Protein AF-0000000070381221 (afdb_homodimer)

Foldseek 3Di:
DPPPPPPVQFLAEEEEEEFAQLCLVLLQVLVVVVFAAEDEAQDDPVVVLLVVLLVCVVVPDDLVRNLVVSLVVLLVSLVVNLVPLVVVVVVCVVVSSGHYYHSYDLAVVNVVVVVVALRYAYEYRAEDLVNSLVSVCVVPVVCVVRADSVNVVSNRVSNCVSSVSVVVCPQHLYYHYDYDDSVVSSVVCVVLVCARSPHSDDDLLLVVLVVQVVLQVPALQLADGKKKWKAFPVGDTQFIFIKWADPPADTVNRVRQVCSVVNDDFPPPVVRGRMDHGLNRRCVVRDLVRQLVRLIEMEMAEDDDQVSLVVCVSSNNQEYEYAYYGPDCPSVVVLVVVCVVPVPRHYHYHYDHSSSYSD/DPPPPPPVQFLAEEEEEEFAQLCLVLLQVLVVVVFAAEDEAQDDPVVVLLVVLLVCVVVPDDLVRNLVVSLVVLLVSLVVNLVPLVVVLVVCVVVSSGHYYHSYDLAVVNVVVVVVALRYAYEYRAEDLVSSLVSVCVVPVVCVVRADSVNSVSNRVSNCVSSVSVVVCVQHLYYHYDYDDSVVSSVVCVVLVCARSPHSDDDLLLVVLVVQVVLQVPAQQLADGKKKFKAFPVGDTQFIFIKWADPPFDTVNRVRQVCSVVNDDFPPPVVRGRMDHGLNRRCVVRDLVRQLVRLIEMEMAEDDDQVSLVVCVSSNNQEYEYAYYGPDCPSVVVLVVVCVVPVPRHYHYHYDHSSSYRD

Structure (mmCIF, N/CA/C/O backbone):
data_AF-0000000070381221-model_v1
#
loop_
_entity.id
_entity.type
_entity.pdbx_description
1 polymer 'dCMP deaminase'
#
loop_
_atom_site.group_PDB
_atom_site.id
_atom_site.type_symbol
_atom_site.label_atom_id
_atom_site.label_alt_id
_atom_site.label_comp_id
_atom_site.label_asym_id
_atom_site.label_entity_id
_atom_site.label_seq_id
_atom_site.pdbx_PDB_ins_code
_atom_site.Cartn_x
_atom_site.Cartn_y
_atom_site.Cartn_z
_atom_site.occupancy
_atom_site.B_iso_or_equiv
_atom_site.auth_seq_id
_atom_site.auth_comp_id
_atom_site.auth_asym_id
_atom_site.auth_atom_id
_atom_site.pdbx_PDB_model_num
ATOM 1 N N . MET A 1 1 ? 39.25 -19.578 21.078 1 23.61 1 MET A N 1
ATOM 2 C CA . MET A 1 1 ? 38.688 -19.453 19.75 1 23.61 1 MET A CA 1
ATOM 3 C C . MET A 1 1 ? 37.531 -18.438 19.75 1 23.61 1 MET A C 1
ATOM 5 O O . MET A 1 1 ? 36.562 -18.609 20.469 1 23.61 1 MET A O 1
ATOM 9 N N . ALA A 1 2 ? 37.812 -17.109 19.438 1 27.58 2 ALA A N 1
ATOM 10 C CA . ALA A 1 2 ? 36.938 -15.945 19.625 1 27.58 2 ALA A CA 1
ATOM 11 C C . ALA A 1 2 ? 35.594 -16.125 18.938 1 27.58 2 ALA A C 1
ATOM 13 O O . ALA A 1 2 ? 35.531 -16.594 17.797 1 27.58 2 ALA A O 1
ATOM 14 N N . GLU A 1 3 ? 34.469 -16.391 19.578 1 26.5 3 GLU A N 1
ATOM 15 C CA . GLU A 1 3 ? 33.062 -16.344 19.219 1 26.5 3 GLU A CA 1
ATOM 16 C C . GLU A 1 3 ? 32.781 -15.164 18.312 1 26.5 3 GLU A C 1
ATOM 18 O O . GLU A 1 3 ? 32.844 -14.008 18.734 1 26.5 3 GLU A O 1
ATOM 23 N N . LYS A 1 4 ? 33.312 -15.156 17.094 1 33.81 4 LYS A N 1
ATOM 24 C CA . LYS A 1 4 ? 33.062 -14.148 16.062 1 33.81 4 LYS A CA 1
ATOM 25 C C . LYS A 1 4 ? 31.594 -13.742 16.031 1 33.81 4 LYS A C 1
ATOM 27 O O . LYS A 1 4 ? 30.719 -14.594 15.977 1 33.81 4 LYS A O 1
ATOM 32 N N . ASN A 1 5 ? 31.188 -12.617 16.688 1 36.59 5 ASN A N 1
ATOM 33 C CA . ASN A 1 5 ? 29.922 -11.898 16.797 1 36.59 5 ASN A CA 1
ATOM 34 C C . ASN A 1 5 ? 29.141 -11.945 15.484 1 36.59 5 ASN A C 1
ATOM 36 O O . ASN A 1 5 ? 29.578 -11.406 14.469 1 36.59 5 ASN A O 1
ATOM 40 N N . ASN A 1 6 ? 28.547 -13 15.047 1 37.25 6 ASN A N 1
ATOM 41 C CA . ASN A 1 6 ? 27.656 -13.234 13.922 1 37.25 6 ASN A CA 1
ATOM 42 C C . ASN A 1 6 ? 26.703 -12.055 13.711 1 37.25 6 ASN A C 1
ATOM 44 O O . ASN A 1 6 ? 25.594 -12.055 14.242 1 37.25 6 ASN A O 1
ATOM 48 N N . LYS A 1 7 ? 27.141 -10.859 13.734 1 43.03 7 LYS A N 1
ATOM 49 C CA . LYS A 1 7 ? 26.297 -9.719 13.398 1 43.03 7 LYS A CA 1
ATOM 50 C C . LYS A 1 7 ? 25.5 -9.984 12.117 1 43.03 7 LYS A C 1
ATOM 52 O O . LYS A 1 7 ? 26.078 -10.297 11.078 1 43.03 7 LYS A O 1
ATOM 57 N N . LYS A 1 8 ? 24.281 -10.422 12.188 1 49.06 8 LYS A N 1
ATOM 58 C CA . LYS A 1 8 ? 23.297 -10.547 11.125 1 49.06 8 LYS A CA 1
ATOM 59 C C . LYS A 1 8 ? 23.531 -9.5 10.039 1 49.06 8 LYS A C 1
ATOM 61 O O . LYS A 1 8 ? 23.516 -8.297 10.312 1 49.06 8 LYS A O 1
ATOM 66 N N . GLN A 1 9 ? 24.406 -9.656 9.039 1 55.53 9 GLN A N 1
ATOM 67 C CA . GLN A 1 9 ? 24.734 -8.75 7.945 1 55.53 9 GLN A CA 1
ATOM 68 C C . GLN A 1 9 ? 23.5 -8.422 7.113 1 55.53 9 GLN A C 1
ATOM 70 O O . GLN A 1 9 ? 22.891 -9.312 6.516 1 55.53 9 GLN A O 1
ATOM 75 N N . PHE A 1 10 ? 22.672 -7.395 7.535 1 63.44 10 PHE A N 1
ATOM 76 C CA . PHE A 1 10 ? 21.562 -6.891 6.742 1 63.44 10 PHE A CA 1
ATOM 77 C C . PHE A 1 10 ? 22.062 -6.156 5.508 1 63.44 10 PHE A C 1
ATOM 79 O O . PHE A 1 10 ? 23.062 -5.445 5.566 1 63.44 10 PHE A O 1
ATOM 86 N N . GLN A 1 11 ? 21.797 -6.645 4.348 1 80 11 GLN A N 1
ATOM 87 C CA . GLN A 1 11 ? 22.016 -5.836 3.154 1 80 11 GLN A CA 1
ATOM 88 C C . GLN A 1 11 ? 20.734 -5.133 2.715 1 80 11 GLN A C 1
ATOM 90 O O . GLN A 1 11 ? 19.969 -5.676 1.932 1 80 11 GLN A O 1
ATOM 95 N N . ILE A 1 12 ? 20.484 -3.934 3.43 1 88.06 12 ILE A N 1
ATOM 96 C CA . ILE A 1 12 ? 19.234 -3.24 3.139 1 88.06 12 ILE A CA 1
ATOM 97 C C . ILE A 1 12 ? 19.5 -1.756 2.906 1 88.06 12 ILE A C 1
ATOM 99 O O . ILE A 1 12 ? 20.469 -1.207 3.439 1 88.06 12 ILE A O 1
ATOM 103 N N . ILE A 1 13 ? 18.75 -1.196 2.059 1 91.12 13 ILE A N 1
ATOM 104 C CA . ILE A 1 13 ? 18.688 0.249 1.865 1 91.12 13 ILE A CA 1
ATOM 105 C C . ILE A 1 13 ? 17.312 0.771 2.277 1 91.12 13 ILE A C 1
ATOM 107 O O . ILE A 1 13 ? 16.281 0.28 1.801 1 91.12 13 ILE A O 1
ATOM 111 N N . ILE A 1 14 ? 17.297 1.73 3.227 1 92.19 14 ILE A N 1
ATOM 112 C CA . ILE A 1 14 ? 16.047 2.316 3.707 1 92.19 14 ILE A CA 1
ATOM 113 C C . ILE A 1 14 ? 15.953 3.771 3.25 1 92.19 14 ILE A C 1
ATOM 115 O O . ILE A 1 14 ? 16.922 4.535 3.385 1 92.19 14 ILE A O 1
ATOM 119 N N . GLY A 1 15 ? 14.867 4.066 2.611 1 93 15 GLY A N 1
ATOM 120 C CA . GLY A 1 15 ? 14.586 5.461 2.307 1 93 15 GLY A CA 1
ATOM 121 C C . GLY A 1 15 ? 13.609 6.098 3.283 1 93 15 GLY A C 1
ATOM 122 O O . GLY A 1 15 ? 12.484 5.617 3.447 1 93 15 GLY A O 1
ATOM 123 N N . LEU A 1 16 ? 14.055 7.199 3.896 1 94.44 16 LEU A N 1
ATOM 124 C CA . LEU A 1 16 ? 13.219 7.887 4.875 1 94.44 16 LEU A CA 1
ATOM 125 C C . LEU A 1 16 ? 12.469 9.047 4.227 1 94.44 16 LEU A C 1
ATOM 127 O O . LEU A 1 16 ? 13.055 9.844 3.5 1 94.44 16 LEU A O 1
ATOM 131 N N . VAL A 1 17 ? 11.18 9.023 4.414 1 93.19 17 VAL A N 1
ATOM 132 C CA . VAL A 1 17 ? 10.32 10.094 3.922 1 93.19 17 VAL A CA 1
ATOM 133 C C . VAL A 1 17 ? 9.57 10.742 5.09 1 93.19 17 VAL A C 1
ATOM 135 O O . VAL A 1 17 ? 9.117 10.047 6 1 93.19 17 VAL A O 1
ATOM 138 N N . GLY A 1 18 ? 9.492 12.008 5.086 1 92.81 18 GLY A N 1
ATOM 139 C CA . GLY A 1 18 ? 8.773 12.75 6.105 1 92.81 18 GLY A CA 1
ATOM 140 C C . GLY A 1 18 ? 8.594 14.219 5.766 1 92.81 18 GLY A C 1
ATOM 141 O O . GLY A 1 18 ? 9.336 14.766 4.945 1 92.81 18 GLY A O 1
ATOM 142 N N . LYS A 1 19 ? 7.637 14.82 6.367 1 93.81 19 LYS A N 1
ATOM 143 C CA . LYS A 1 19 ? 7.41 16.25 6.172 1 93.81 19 LYS A CA 1
ATOM 144 C C . LYS A 1 19 ? 8.492 17.078 6.852 1 93.81 19 LYS A C 1
ATOM 146 O O . LYS A 1 19 ? 9.398 16.531 7.484 1 93.81 19 LYS A O 1
ATOM 151 N N . ILE A 1 20 ? 8.43 18.375 6.621 1 94.69 20 ILE A N 1
ATOM 152 C CA . ILE A 1 20 ? 9.453 19.234 7.191 1 94.69 20 ILE A CA 1
ATOM 153 C C . ILE A 1 20 ? 9.398 19.172 8.719 1 94.69 20 ILE A C 1
ATOM 155 O O . ILE A 1 20 ? 8.312 19.203 9.305 1 94.69 20 ILE A O 1
ATOM 159 N N . CYS A 1 21 ? 10.57 18.984 9.344 1 95.56 21 CYS A N 1
ATOM 160 C CA . CYS A 1 21 ? 10.766 19 10.789 1 95.56 21 CYS A CA 1
ATOM 161 C C . CYS A 1 21 ? 10 17.859 11.461 1 95.56 21 CYS A C 1
ATOM 163 O O . CYS A 1 21 ? 9.445 18.047 12.547 1 95.56 21 CYS A O 1
ATOM 165 N N . SER A 1 22 ? 9.977 16.719 10.773 1 95.56 22 SER A N 1
ATOM 166 C CA . SER A 1 22 ? 9.266 15.562 11.32 1 95.56 22 SER A CA 1
ATOM 167 C C . SER A 1 22 ? 10.172 14.727 12.219 1 95.56 22 SER A C 1
ATOM 169 O O . SER A 1 22 ? 9.727 13.75 12.82 1 95.56 22 SER A O 1
ATOM 171 N N . GLY A 1 23 ? 11.422 15.102 12.344 1 95.31 23 GLY A N 1
ATOM 172 C CA . GLY A 1 23 ? 12.336 14.375 13.203 1 95.31 23 GLY A CA 1
ATOM 173 C C . GLY A 1 23 ? 13.172 13.352 12.453 1 95.31 23 GLY A C 1
ATOM 174 O O . GLY A 1 23 ? 13.602 12.352 13.031 1 95.31 23 GLY A O 1
ATOM 175 N N . LYS A 1 24 ? 13.406 13.547 11.156 1 95.25 24 LYS A N 1
ATOM 176 C CA . LYS A 1 24 ? 14.133 12.617 10.297 1 95.25 24 LYS A CA 1
ATOM 177 C C . LYS A 1 24 ? 15.57 12.453 10.758 1 95.25 24 LYS A C 1
ATOM 179 O O . LYS A 1 24 ? 16.094 11.336 10.781 1 95.25 24 LYS A O 1
ATOM 184 N N . THR A 1 25 ? 16.203 13.547 11.203 1 94.38 25 THR A N 1
ATOM 185 C CA . THR A 1 25 ? 17.578 13.484 11.688 1 94.38 25 THR A CA 1
ATOM 186 C C . THR A 1 25 ? 17.672 12.594 12.914 1 94.38 25 THR A C 1
ATOM 188 O O . THR A 1 25 ? 18.547 11.727 12.992 1 94.38 25 THR A O 1
ATOM 191 N N . THR A 1 26 ? 16.781 12.867 13.836 1 95.88 26 THR A N 1
ATOM 192 C CA . THR A 1 26 ? 16.75 12.062 15.055 1 95.88 26 THR A CA 1
ATOM 193 C C . THR A 1 26 ? 16.531 10.594 14.727 1 95.88 26 THR A C 1
ATOM 195 O O . THR A 1 26 ? 17.188 9.719 15.289 1 95.88 26 THR A O 1
ATOM 198 N N . PHE A 1 27 ? 15.602 10.32 13.836 1 96.81 27 PHE A N 1
ATOM 199 C CA . PHE A 1 27 ? 15.305 8.945 13.438 1 96.81 27 PHE A CA 1
ATOM 200 C C . PHE A 1 27 ? 16.547 8.281 12.844 1 96.81 27 PHE A C 1
ATOM 202 O O . PHE A 1 27 ? 16.859 7.145 13.195 1 96.81 27 PHE A O 1
ATOM 209 N N . CYS A 1 28 ? 17.25 8.953 11.992 1 96.69 28 CYS A N 1
ATOM 210 C CA . CYS A 1 28 ? 18.453 8.414 11.367 1 96.69 28 CYS A CA 1
ATOM 211 C C . CYS A 1 28 ? 19.516 8.109 12.414 1 96.69 28 CYS A C 1
ATOM 213 O O . CYS A 1 28 ? 20.219 7.098 12.32 1 96.69 28 CYS A O 1
ATOM 215 N N . GLU A 1 29 ? 19.672 8.969 13.383 1 96.56 29 GLU A N 1
ATOM 216 C CA . GLU A 1 29 ? 20.625 8.734 14.453 1 96.56 29 GLU A CA 1
ATOM 217 C C . GLU A 1 29 ? 20.312 7.445 15.211 1 96.56 29 GLU A C 1
ATOM 219 O O . GLU A 1 29 ? 21.219 6.668 15.516 1 96.56 29 GLU A O 1
ATOM 224 N N . LEU A 1 30 ? 19.094 7.266 15.477 1 96.56 30 LEU A N 1
ATOM 225 C CA . LEU A 1 30 ? 18.672 6.07 16.203 1 96.56 30 LEU A CA 1
ATOM 226 C C . LEU A 1 30 ? 18.922 4.816 15.367 1 96.56 30 LEU A C 1
ATOM 228 O O . LEU A 1 30 ? 19.281 3.771 15.906 1 96.56 30 LEU A O 1
ATOM 232 N N . ILE A 1 31 ? 18.719 4.902 14.062 1 95.5 31 ILE A N 1
ATOM 233 C CA . ILE A 1 31 ? 18.906 3.773 13.156 1 95.5 31 ILE A CA 1
ATOM 234 C C . ILE A 1 31 ? 20.391 3.484 12.992 1 95.5 31 ILE A C 1
ATOM 236 O O . ILE A 1 31 ? 20.797 2.324 12.906 1 95.5 31 ILE A O 1
ATOM 240 N N . THR A 1 32 ? 21.203 4.523 13.016 1 95.56 32 THR A N 1
ATOM 241 C CA . THR A 1 32 ? 22.656 4.359 12.898 1 95.56 32 THR A CA 1
ATOM 242 C C . THR A 1 32 ? 23.203 3.617 14.109 1 95.56 32 THR A C 1
ATOM 244 O O . THR A 1 32 ? 24.141 2.818 13.984 1 95.56 32 THR A O 1
ATOM 247 N N . LYS A 1 33 ? 22.656 3.824 15.219 1 94.75 33 LYS A N 1
ATOM 248 C CA . LYS A 1 33 ? 23.047 3.115 16.438 1 94.75 33 LYS A CA 1
ATOM 249 C C . LYS A 1 33 ? 22.766 1.619 16.312 1 94.75 33 LYS A C 1
ATOM 251 O O . LYS A 1 33 ? 23.328 0.815 17.062 1 94.75 33 LYS A O 1
ATOM 256 N N . ARG A 1 34 ? 21.984 1.307 15.383 1 93.19 34 ARG A N 1
ATOM 257 C CA . ARG A 1 34 ? 21.594 -0.086 15.211 1 93.19 34 ARG A CA 1
ATOM 258 C C . ARG A 1 34 ? 22.328 -0.717 14.031 1 93.19 34 ARG A C 1
ATOM 260 O O . ARG A 1 34 ? 21.906 -1.77 13.531 1 93.19 34 ARG A O 1
ATOM 267 N N . GLY A 1 35 ? 23.328 -0.016 13.461 1 90.75 35 GLY A N 1
ATOM 268 C CA . GLY A 1 35 ? 24.25 -0.671 12.555 1 90.75 35 GLY A CA 1
ATOM 269 C C . GLY A 1 35 ? 24.125 -0.2 11.117 1 90.75 35 GLY A C 1
ATOM 270 O O . GLY A 1 35 ? 24.797 -0.711 10.219 1 90.75 35 GLY A O 1
ATOM 271 N N . LEU A 1 36 ? 23.266 0.771 10.828 1 93.94 36 LEU A N 1
ATOM 272 C CA . LEU A 1 36 ? 23.141 1.269 9.461 1 93.94 36 LEU A CA 1
ATOM 273 C C . LEU A 1 36 ? 23.953 2.547 9.273 1 93.94 36 LEU A C 1
ATOM 275 O O . LEU A 1 36 ? 24.047 3.369 10.188 1 93.94 36 LEU A O 1
ATOM 279 N N . ARG A 1 37 ? 24.484 2.654 8.102 1 94.06 37 ARG A N 1
ATOM 280 C CA . ARG A 1 37 ? 25.094 3.924 7.723 1 94.06 37 ARG A CA 1
ATOM 281 C C . ARG A 1 37 ? 24.047 4.918 7.246 1 94.06 37 ARG A C 1
ATOM 283 O O . ARG A 1 37 ? 23.047 4.527 6.633 1 94.06 37 ARG A O 1
ATOM 290 N N . CYS A 1 38 ? 24.25 6.145 7.59 1 95.19 38 CYS A N 1
ATOM 291 C CA . CYS A 1 38 ? 23.328 7.188 7.164 1 95.19 38 CYS A CA 1
ATOM 292 C C . CYS A 1 38 ? 23.953 8.062 6.082 1 95.19 38 CYS A C 1
ATOM 294 O O . CYS A 1 38 ? 25.062 8.578 6.254 1 95.19 38 CYS A O 1
ATOM 296 N N . ILE A 1 39 ? 23.234 8.141 5.016 1 92.69 39 ILE A N 1
ATOM 297 C CA . ILE A 1 39 ? 23.656 9.039 3.955 1 92.69 39 ILE A CA 1
ATOM 298 C C . ILE A 1 39 ? 22.641 10.164 3.783 1 92.69 39 ILE A C 1
ATOM 300 O O . ILE A 1 39 ? 21.438 9.953 3.957 1 92.69 39 ILE A O 1
ATOM 304 N N . LYS A 1 40 ? 23.172 11.32 3.396 1 89.38 40 LYS A N 1
ATOM 305 C CA . LYS A 1 40 ? 22.297 12.461 3.164 1 89.38 40 LYS A CA 1
ATOM 306 C C . LYS A 1 40 ? 21.562 12.328 1.834 1 89.38 40 LYS A C 1
ATOM 308 O O . LYS A 1 40 ? 22.172 12.031 0.806 1 89.38 40 LYS A O 1
ATOM 313 N N . GLY A 1 41 ? 20.281 12.422 1.929 1 89 41 GLY A N 1
ATOM 314 C CA . GLY A 1 41 ? 19.484 12.336 0.721 1 89 41 GLY A CA 1
ATOM 315 C C . GLY A 1 41 ? 19.203 13.688 0.091 1 89 41 GLY A C 1
ATOM 316 O O . GLY A 1 41 ? 20.109 14.523 -0.018 1 89 41 GLY A O 1
ATOM 317 N N . ASP A 1 42 ? 18 13.828 -0.392 1 82.31 42 ASP A N 1
ATOM 318 C CA . ASP A 1 42 ? 17.562 15.055 -1.046 1 82.31 42 ASP A CA 1
ATOM 319 C C . ASP A 1 42 ? 17.547 16.219 -0.061 1 82.31 42 ASP A C 1
ATOM 321 O O . ASP A 1 42 ? 17.125 16.062 1.088 1 82.31 42 ASP A O 1
ATOM 325 N N . ASP A 1 43 ? 18.125 17.219 -0.426 1 77 43 ASP A N 1
ATOM 326 C CA . ASP A 1 43 ? 18.188 18.391 0.448 1 77 43 ASP A CA 1
ATOM 327 C C . ASP A 1 43 ? 17.281 19.516 -0.077 1 77 43 ASP A C 1
ATOM 329 O O . ASP A 1 43 ? 17.453 19.969 -1.209 1 77 43 ASP A O 1
ATOM 333 N N . ILE A 1 44 ? 16.266 19.797 0.618 1 85.19 44 ILE A N 1
ATOM 334 C CA . ILE A 1 44 ? 15.492 21 0.366 1 85.19 44 ILE A CA 1
ATOM 335 C C . ILE A 1 44 ? 16.078 22.172 1.152 1 85.19 44 ILE A C 1
ATOM 337 O O . ILE A 1 44 ? 16.25 22.078 2.373 1 85.19 44 ILE A O 1
ATOM 341 N N . PRO A 1 45 ? 16.594 23.125 0.405 1 90.25 45 PRO A N 1
ATOM 342 C CA . PRO A 1 45 ? 17.125 24.297 1.124 1 90.25 45 PRO A CA 1
ATOM 343 C C . PRO A 1 45 ? 16.047 25.062 1.879 1 90.25 45 PRO A C 1
ATOM 345 O O . PRO A 1 45 ? 15.672 26.172 1.477 1 90.25 45 PRO A O 1
ATOM 348 N N . LEU A 1 46 ? 15.68 24.547 2.947 1 91.38 46 LEU A N 1
ATOM 349 C CA . LEU A 1 46 ? 14.57 25.094 3.715 1 91.38 46 LEU A CA 1
ATOM 350 C C . LEU A 1 46 ? 14.906 26.5 4.219 1 91.38 46 LEU A C 1
ATOM 352 O O . LEU A 1 46 ? 14.039 27.375 4.242 1 91.38 46 LEU A O 1
ATOM 356 N N . GLU A 1 47 ? 16.094 26.703 4.613 1 92.56 47 GLU A N 1
ATOM 357 C CA . GLU A 1 47 ? 16.484 28 5.113 1 92.56 47 GLU A CA 1
ATOM 358 C C . GLU A 1 47 ? 16.328 29.078 4.043 1 92.56 47 GLU A C 1
ATOM 360 O O . GLU A 1 47 ? 15.914 30.203 4.34 1 92.56 47 GLU A O 1
ATOM 365 N N . ASN A 1 48 ? 16.656 28.719 2.82 1 93.44 48 ASN A N 1
ATOM 366 C CA . ASN A 1 48 ? 16.469 29.656 1.714 1 93.44 48 ASN A CA 1
ATOM 367 C C . ASN A 1 48 ? 14.992 30 1.518 1 93.44 48 ASN A C 1
ATOM 369 O O . ASN A 1 48 ? 14.656 31.156 1.235 1 93.44 48 ASN A O 1
ATOM 373 N N . LEU A 1 49 ? 14.188 29.047 1.652 1 95.06 49 LEU A N 1
ATOM 374 C CA . LEU A 1 49 ? 12.75 29.266 1.509 1 95.06 49 LEU A CA 1
ATOM 375 C C . LEU A 1 49 ? 12.219 30.141 2.631 1 95.06 49 LEU A C 1
ATOM 377 O O . LEU A 1 49 ? 11.383 31.016 2.393 1 95.06 49 LEU A O 1
ATOM 381 N N . ILE A 1 50 ? 12.766 29.906 3.801 1 95.25 50 ILE A N 1
ATOM 382 C CA . ILE A 1 50 ? 12.383 30.703 4.965 1 95.25 50 ILE A CA 1
ATOM 383 C C . ILE A 1 50 ? 12.789 32.156 4.754 1 95.25 50 ILE A C 1
ATOM 385 O O . ILE A 1 50 ? 11.984 33.062 4.965 1 95.25 50 ILE A O 1
ATOM 389 N N . GLN A 1 51 ? 13.984 32.344 4.297 1 95.38 51 GLN A N 1
ATOM 390 C CA . GLN A 1 51 ? 14.477 33.688 4.035 1 95.38 51 GLN A CA 1
ATOM 391 C C . GLN A 1 51 ? 13.633 34.375 2.975 1 95.38 51 GLN A C 1
ATOM 393 O O . GLN A 1 51 ? 13.359 35.594 3.08 1 95.38 51 GLN A O 1
ATOM 398 N N . LEU A 1 52 ? 13.273 33.625 2.041 1 95.19 52 LEU A N 1
ATOM 399 C CA . LEU A 1 52 ? 12.422 34.156 0.982 1 95.19 52 LEU A CA 1
ATOM 400 C C . LEU A 1 52 ? 11.078 34.625 1.541 1 95.19 52 LEU A C 1
ATOM 402 O O . LEU A 1 52 ? 10.586 35.688 1.184 1 95.19 52 LEU A O 1
ATOM 406 N N . ILE A 1 53 ? 10.477 33.875 2.4 1 95.31 53 ILE A N 1
ATOM 407 C CA . ILE A 1 53 ? 9.195 34.219 3.016 1 95.31 53 ILE A CA 1
ATOM 408 C C . ILE A 1 53 ? 9.336 35.5 3.824 1 95.31 53 ILE A C 1
ATOM 410 O O . ILE A 1 53 ? 8.5 36.406 3.713 1 95.31 53 ILE A O 1
ATOM 414 N N . VAL A 1 54 ? 10.422 35.562 4.582 1 94.94 54 VAL A N 1
ATOM 415 C CA . VAL A 1 54 ? 10.656 36.719 5.438 1 94.94 54 VAL A CA 1
ATOM 416 C C . VAL A 1 54 ? 10.805 37.969 4.582 1 94.94 54 VAL A C 1
ATOM 418 O O . VAL A 1 54 ? 10.188 39 4.863 1 94.94 54 VAL A O 1
ATOM 421 N N . LYS A 1 55 ? 11.57 37.875 3.529 1 95.62 55 LYS A N 1
ATOM 422 C CA . LYS A 1 55 ? 11.812 39 2.627 1 95.62 55 LYS A CA 1
ATOM 423 C C . LYS A 1 55 ? 10.508 39.469 1.978 1 95.62 55 LYS A C 1
ATOM 425 O O . LYS A 1 55 ? 10.211 40.656 1.964 1 95.62 55 LYS A O 1
ATOM 430 N N . LEU A 1 56 ? 9.727 38.594 1.493 1 95.12 56 LEU A N 1
ATOM 431 C CA . LEU A 1 56 ? 8.5 38.906 0.78 1 95.12 56 LEU A CA 1
ATOM 432 C C . LEU A 1 56 ? 7.457 39.5 1.732 1 95.12 56 LEU A C 1
ATOM 434 O O . LEU A 1 56 ? 6.695 40.375 1.357 1 95.12 56 LEU A O 1
ATOM 438 N N . ARG A 1 57 ? 7.426 38.938 2.924 1 93.5 57 ARG A N 1
ATOM 439 C CA . ARG A 1 57 ? 6.496 39.469 3.924 1 93.5 57 ARG A CA 1
ATOM 440 C C . ARG A 1 57 ? 6.828 40.906 4.277 1 93.5 57 ARG A C 1
ATOM 442 O O . ARG A 1 57 ? 5.926 41.75 4.449 1 93.5 57 ARG A O 1
ATOM 449 N N . LYS A 1 58 ? 8.086 41.219 4.387 1 93.69 58 LYS A N 1
ATOM 450 C CA . LYS A 1 58 ? 8.523 42.562 4.672 1 93.69 58 LYS A CA 1
ATOM 451 C C . LYS A 1 58 ? 8.148 43.531 3.535 1 93.69 58 LYS A C 1
ATOM 453 O O . LYS A 1 58 ? 7.902 44.719 3.764 1 93.69 58 LYS A O 1
ATOM 458 N N . GLN A 1 59 ? 8.047 43 2.408 1 95.31 59 GLN A N 1
ATOM 459 C CA . GLN A 1 59 ? 7.691 43.781 1.232 1 95.31 59 GLN A CA 1
ATOM 460 C C . GLN A 1 59 ? 6.176 43.906 1.088 1 95.31 59 GLN A C 1
ATOM 462 O O . GLN A 1 59 ? 5.684 44.531 0.145 1 95.31 59 GLN A O 1
ATOM 467 N N . GLY A 1 60 ? 5.414 43.188 1.887 1 92.75 60 GLY A N 1
ATOM 468 C CA . GLY A 1 60 ? 3.965 43.312 1.917 1 92.75 60 GLY A CA 1
ATOM 469 C C . GLY A 1 60 ? 3.252 42.312 1.034 1 92.75 60 GLY A C 1
ATOM 470 O O . GLY A 1 60 ? 2.107 42.531 0.634 1 92.75 60 GLY A O 1
ATOM 471 N N . ALA A 1 61 ? 3.859 41.25 0.758 1 94.25 61 ALA A N 1
ATOM 472 C CA . ALA A 1 61 ? 3.248 40.219 -0.1 1 94.25 61 ALA A CA 1
ATOM 473 C C . ALA A 1 61 ? 2.064 39.562 0.597 1 94.25 61 ALA A C 1
ATOM 475 O O . ALA A 1 61 ? 2.117 39.281 1.798 1 94.25 61 ALA A O 1
ATOM 476 N N . THR A 1 62 ? 1.013 39.375 -0.186 1 94.19 62 THR A N 1
ATOM 477 C CA . THR A 1 62 ? -0.138 38.625 0.325 1 94.19 62 THR A CA 1
ATOM 478 C C . THR A 1 62 ? 0.174 37.156 0.428 1 94.19 62 THR A C 1
ATOM 480 O O . THR A 1 62 ? 1.177 36.688 -0.115 1 94.19 62 THR A O 1
ATOM 483 N N . GLN A 1 63 ? -0.636 36.406 1.178 1 92.38 63 GLN A N 1
ATOM 484 C CA . GLN A 1 63 ? -0.458 34.969 1.328 1 92.38 63 GLN A CA 1
ATOM 485 C C . GLN A 1 63 ? -0.525 34.281 -0.023 1 92.38 63 GLN A C 1
ATOM 487 O O . GLN A 1 63 ? 0.209 33.312 -0.265 1 92.38 63 GLN A O 1
ATOM 492 N N . GLN A 1 64 ? -1.422 34.75 -0.854 1 92.56 64 GLN A N 1
ATOM 493 C CA . GLN A 1 64 ? -1.573 34.156 -2.18 1 92.56 64 GLN A CA 1
ATOM 494 C C . GLN A 1 64 ? -0.321 34.375 -3.025 1 92.56 64 GLN A C 1
ATOM 496 O O . GLN A 1 64 ? 0.11 33.469 -3.746 1 92.56 64 GLN A O 1
ATOM 501 N N . GLU A 1 65 ? 0.197 35.562 -2.924 1 95.12 65 GLU A N 1
ATOM 502 C CA . GLU A 1 65 ? 1.434 35.844 -3.639 1 95.12 65 GLU A CA 1
ATOM 503 C C . GLU A 1 65 ? 2.592 35 -3.119 1 95.12 65 GLU A C 1
ATOM 505 O O . GLU A 1 65 ? 3.391 34.5 -3.904 1 95.12 65 GLU A O 1
ATOM 510 N N . LEU A 1 66 ? 2.664 34.906 -1.819 1 95.38 66 LEU A N 1
ATOM 511 C CA . LEU A 1 66 ? 3.689 34.062 -1.196 1 95.38 66 LEU A CA 1
ATOM 512 C C . LEU A 1 66 ? 3.592 32.625 -1.679 1 95.38 66 LEU A C 1
ATOM 514 O O . LEU A 1 66 ? 4.602 32.031 -2.037 1 95.38 66 LEU A O 1
ATOM 518 N N . LYS A 1 67 ? 2.406 32.125 -1.683 1 95.19 67 LYS A N 1
ATOM 519 C CA . LYS A 1 67 ? 2.168 30.766 -2.121 1 95.19 67 LYS A CA 1
ATOM 520 C C . LYS A 1 67 ? 2.65 30.562 -3.553 1 95.19 67 LYS A C 1
ATOM 522 O O . LYS A 1 67 ? 3.322 29.562 -3.848 1 95.19 67 LYS A O 1
ATOM 527 N N . GLN A 1 68 ? 2.301 31.469 -4.387 1 95.38 68 GLN A N 1
ATOM 528 C CA . GLN A 1 68 ? 2.666 31.359 -5.797 1 95.38 68 GLN A CA 1
ATOM 529 C C . GLN A 1 68 ? 4.184 31.359 -5.969 1 95.38 68 GLN A C 1
ATOM 531 O O . GLN A 1 68 ? 4.727 30.516 -6.699 1 95.38 68 GLN A O 1
ATOM 536 N N . ILE A 1 69 ? 4.828 32.25 -5.293 1 95.94 69 ILE A N 1
ATOM 537 C CA . ILE A 1 69 ? 6.273 32.375 -5.43 1 95.94 69 ILE A CA 1
ATOM 538 C C . ILE A 1 69 ? 6.965 31.156 -4.832 1 95.94 69 ILE A C 1
ATOM 540 O O . ILE A 1 69 ? 7.914 30.625 -5.41 1 95.94 69 ILE A O 1
ATOM 544 N N . LEU A 1 70 ? 6.512 30.75 -3.678 1 95.56 70 LEU A N 1
ATOM 545 C CA . LEU A 1 70 ? 7.082 29.578 -3.029 1 95.56 70 LEU A CA 1
ATOM 546 C C . LEU A 1 70 ? 6.941 28.344 -3.92 1 95.56 70 LEU A C 1
ATOM 548 O O . LEU A 1 70 ? 7.883 27.562 -4.055 1 95.56 70 LEU A O 1
ATOM 552 N N . MET A 1 71 ? 5.793 28.188 -4.531 1 95.19 71 MET A N 1
ATOM 553 C CA . MET A 1 71 ? 5.551 27.031 -5.398 1 95.19 71 MET A CA 1
ATOM 554 C C . MET A 1 71 ? 6.484 27.047 -6.602 1 95.19 71 MET A C 1
ATOM 556 O O . MET A 1 71 ? 6.965 26 -7.039 1 95.19 71 MET A O 1
ATOM 560 N N . GLU A 1 72 ? 6.703 28.188 -7.086 1 95.62 72 GLU A N 1
ATOM 561 C CA . GLU A 1 72 ? 7.641 28.328 -8.195 1 95.62 72 GLU A CA 1
ATOM 562 C C . GLU A 1 72 ? 9.055 27.922 -7.773 1 95.62 72 GLU A C 1
ATOM 564 O O . GLU A 1 72 ? 9.742 27.203 -8.5 1 95.62 72 GLU A O 1
ATOM 569 N N . GLU A 1 73 ? 9.43 28.391 -6.594 1 95.06 73 GLU A N 1
ATOM 570 C CA . GLU A 1 73 ? 10.742 28.047 -6.074 1 95.06 73 GLU A CA 1
ATOM 571 C C . GLU A 1 73 ? 10.867 26.547 -5.832 1 95.06 73 GLU A C 1
ATOM 573 O O . GLU A 1 73 ? 11.891 25.938 -6.145 1 95.06 73 GLU A O 1
ATOM 578 N N . ILE A 1 74 ? 9.875 25.984 -5.336 1 94.19 74 ILE A N 1
ATOM 579 C CA . ILE A 1 74 ? 9.875 24.562 -5.027 1 94.19 74 ILE A CA 1
ATOM 580 C C . ILE A 1 74 ? 9.938 23.75 -6.32 1 94.19 74 ILE A C 1
ATOM 582 O O . ILE A 1 74 ? 10.602 22.719 -6.387 1 94.19 74 ILE A O 1
ATOM 586 N N . ASN A 1 75 ? 9.25 24.219 -7.336 1 92.81 75 ASN A N 1
ATOM 587 C CA . ASN A 1 75 ? 9.32 23.547 -8.633 1 92.81 75 ASN A CA 1
ATOM 588 C C . ASN A 1 75 ? 10.734 23.562 -9.195 1 92.81 75 ASN A C 1
ATOM 590 O O . ASN A 1 75 ? 11.172 22.578 -9.797 1 92.81 75 ASN A O 1
ATOM 594 N N . THR A 1 76 ? 11.398 24.625 -8.945 1 92.75 76 THR A N 1
ATOM 595 C CA . THR A 1 76 ? 12.789 24.719 -9.359 1 92.75 76 THR A CA 1
ATOM 596 C C . THR A 1 76 ? 13.656 23.734 -8.578 1 92.75 76 THR A C 1
ATOM 598 O O . THR A 1 76 ? 14.5 23.047 -9.156 1 92.75 76 THR A O 1
ATOM 601 N N . ILE A 1 77 ? 13.414 23.688 -7.332 1 91.62 77 ILE A N 1
ATOM 602 C CA . ILE A 1 77 ? 14.141 22.75 -6.469 1 91.62 77 ILE A CA 1
ATOM 603 C C . ILE A 1 77 ? 13.883 21.312 -6.922 1 91.62 77 ILE A C 1
ATOM 605 O O . ILE A 1 77 ? 14.812 20.516 -7.016 1 91.62 77 ILE A O 1
ATOM 609 N N . LYS A 1 78 ? 12.672 21 -7.184 1 89.69 78 LYS A N 1
ATOM 610 C CA . LYS A 1 78 ? 12.266 19.672 -7.637 1 89.69 78 LYS A CA 1
ATOM 611 C C . LYS A 1 78 ? 13 19.281 -8.914 1 89.69 78 LYS A C 1
ATOM 613 O O . LYS A 1 78 ? 13.469 18.141 -9.039 1 89.69 78 LYS A O 1
ATOM 618 N N . ALA A 1 79 ? 13.133 20.172 -9.828 1 88.31 79 ALA A N 1
ATOM 619 C CA . ALA A 1 79 ? 13.836 19.922 -11.086 1 88.31 79 ALA A CA 1
ATOM 620 C C . ALA A 1 79 ? 15.312 19.641 -10.836 1 88.31 79 ALA A C 1
ATOM 622 O O . ALA A 1 79 ? 15.898 18.766 -11.469 1 88.31 79 ALA A O 1
ATOM 623 N N . ASN A 1 80 ? 15.867 20.281 -9.883 1 86.88 80 ASN A N 1
ATOM 624 C CA . ASN A 1 80 ? 17.266 20.078 -9.555 1 86.88 80 ASN A CA 1
ATOM 625 C C . ASN A 1 80 ? 17.5 18.719 -8.891 1 86.88 80 ASN A C 1
ATOM 627 O O . ASN A 1 80 ? 18.516 18.062 -9.148 1 86.88 80 ASN A O 1
ATOM 631 N N . LEU A 1 81 ? 16.609 18.391 -8.047 1 86.5 81 LEU A N 1
ATOM 632 C CA . LEU A 1 81 ? 16.703 17.109 -7.359 1 86.5 81 LEU A CA 1
ATOM 633 C C . LEU A 1 81 ? 16.672 15.953 -8.359 1 86.5 81 LEU A C 1
ATOM 635 O O . LEU A 1 81 ? 17.375 14.953 -8.18 1 86.5 81 LEU A O 1
ATOM 639 N N . LYS A 1 82 ? 15.875 16.062 -9.367 1 82.19 82 LYS A N 1
ATOM 640 C CA . LYS A 1 82 ? 15.727 15.023 -10.391 1 82.19 82 LYS A CA 1
ATOM 641 C C . LYS A 1 82 ? 17.062 14.734 -11.078 1 82.19 82 LYS A C 1
ATOM 643 O O . LYS A 1 82 ? 17.312 13.594 -11.477 1 82.19 82 LYS A O 1
ATOM 648 N N . ASN A 1 83 ? 17.922 15.609 -11.047 1 81.19 83 ASN A N 1
ATOM 649 C CA . ASN A 1 83 ? 19.188 15.461 -11.75 1 81.19 83 ASN A CA 1
ATOM 650 C C . ASN A 1 83 ? 20.266 14.891 -10.836 1 81.19 83 ASN A C 1
ATOM 652 O O . ASN A 1 83 ? 21.266 14.344 -11.312 1 81.19 83 ASN A O 1
ATOM 656 N N . GLN A 1 84 ? 20.109 14.945 -9.555 1 83.31 84 GLN A N 1
ATOM 657 C CA . GLN A 1 84 ? 21.172 14.602 -8.617 1 83.31 84 GLN A CA 1
ATOM 658 C C . GLN A 1 84 ? 21 13.18 -8.086 1 83.31 84 GLN A C 1
ATOM 660 O O . GLN A 1 84 ? 21.969 12.555 -7.648 1 83.31 84 GLN A O 1
ATOM 665 N N . TYR A 1 85 ? 19.828 12.664 -8.227 1 84.5 85 TYR A N 1
ATOM 666 C CA . TYR A 1 85 ? 19.547 11.414 -7.523 1 84.5 85 TYR A CA 1
ATOM 667 C C . TYR A 1 85 ? 20.328 10.258 -8.141 1 84.5 85 TYR A C 1
ATOM 669 O O . TYR A 1 85 ? 20.719 9.32 -7.441 1 84.5 85 TYR A O 1
ATOM 677 N N . GLU A 1 86 ? 20.625 10.32 -9.391 1 83.12 86 GLU A N 1
ATOM 678 C CA . GLU A 1 86 ? 21.266 9.211 -10.094 1 83.12 86 GLU A CA 1
ATOM 679 C C . GLU A 1 86 ? 22.656 8.93 -9.539 1 83.12 86 GLU A C 1
ATOM 681 O O . GLU A 1 86 ? 23.031 7.777 -9.328 1 83.12 86 GLU A O 1
ATOM 686 N N . LYS A 1 87 ? 23.344 10.008 -9.336 1 84.56 87 LYS A N 1
ATOM 687 C CA . LYS A 1 87 ? 24.703 9.852 -8.797 1 84.56 87 LYS A CA 1
ATOM 688 C C . LYS A 1 87 ? 24.672 9.219 -7.41 1 84.56 87 LYS A C 1
ATOM 690 O O . LYS A 1 87 ? 25.469 8.32 -7.121 1 84.56 87 LYS A O 1
ATOM 695 N N . ARG A 1 88 ? 23.859 9.641 -6.613 1 86.56 88 ARG A N 1
ATOM 696 C CA . ARG A 1 88 ? 23.719 9.102 -5.262 1 86.56 88 ARG A CA 1
ATOM 697 C C . ARG A 1 88 ? 23.312 7.633 -5.301 1 86.56 88 ARG A C 1
ATOM 699 O O . ARG A 1 88 ? 23.875 6.805 -4.586 1 86.56 88 ARG A O 1
ATOM 706 N N . CYS A 1 89 ? 22.406 7.367 -6.164 1 86.81 89 CYS A N 1
ATOM 707 C CA . CYS A 1 89 ? 21.922 6 -6.273 1 86.81 89 CYS A CA 1
ATOM 708 C C . CYS A 1 89 ? 23 5.066 -6.793 1 86.81 89 CYS A C 1
ATOM 710 O O . CYS A 1 89 ? 23.156 3.947 -6.301 1 86.81 89 CYS A O 1
ATOM 712 N N . LYS A 1 90 ? 23.703 5.551 -7.742 1 83.19 90 LYS A N 1
ATOM 713 C CA . LYS A 1 90 ? 24.797 4.742 -8.281 1 83.19 90 LYS A CA 1
ATOM 714 C C . LYS A 1 90 ? 25.828 4.418 -7.211 1 83.19 90 LYS A C 1
ATOM 716 O O . LYS A 1 90 ? 26.266 3.273 -7.098 1 83.19 90 LYS A O 1
ATOM 721 N N . LYS A 1 91 ? 26.141 5.367 -6.453 1 84.88 91 LYS A N 1
ATOM 722 C CA . LYS A 1 91 ? 27.109 5.164 -5.375 1 84.88 91 LYS A CA 1
ATOM 723 C C . LYS A 1 91 ? 26.578 4.172 -4.344 1 84.88 91 LYS A C 1
ATOM 725 O O . LYS A 1 91 ? 27.312 3.305 -3.873 1 84.88 91 LYS A O 1
ATOM 730 N N . LEU A 1 92 ? 25.391 4.309 -4.008 1 86.69 92 LEU A N 1
ATOM 731 C CA . LEU A 1 92 ? 24.734 3.422 -3.049 1 86.69 92 LEU A CA 1
ATOM 732 C C . LEU A 1 92 ? 24.766 1.979 -3.537 1 86.69 92 LEU A C 1
ATOM 734 O O . LEU A 1 92 ? 25.016 1.057 -2.754 1 86.69 92 LEU A O 1
ATOM 738 N N . LEU A 1 93 ? 24.562 1.861 -4.797 1 82.75 93 LEU A N 1
ATOM 739 C CA . LEU A 1 93 ? 24.484 0.521 -5.363 1 82.75 93 LEU A CA 1
ATOM 740 C C . LEU A 1 93 ? 25.859 -0.118 -5.461 1 82.75 93 LEU A C 1
ATOM 742 O O . LEU A 1 93 ? 25.984 -1.345 -5.43 1 82.75 93 LEU A O 1
ATOM 746 N N . GLU A 1 94 ? 26.828 0.753 -5.531 1 82.38 94 GLU A N 1
ATOM 747 C CA . GLU A 1 94 ? 28.203 0.256 -5.5 1 82.38 94 GLU A CA 1
ATOM 748 C C . GLU A 1 94 ? 28.578 -0.257 -4.113 1 82.38 94 GLU A C 1
ATOM 750 O O . GLU A 1 94 ? 29.391 -1.173 -3.98 1 82.38 94 GLU A O 1
ATOM 755 N N . GLU A 1 95 ? 27.938 0.309 -3.131 1 84.5 95 GLU A N 1
ATOM 756 C CA . GLU A 1 95 ? 28.188 -0.068 -1.744 1 84.5 95 GLU A CA 1
ATOM 757 C C . GLU A 1 95 ? 27.031 -0.882 -1.173 1 84.5 95 GLU A C 1
ATOM 759 O O . GLU A 1 95 ? 26.625 -0.673 -0.028 1 84.5 95 GLU A O 1
ATOM 764 N N . TRP A 1 96 ? 26.594 -1.783 -2.016 1 75.88 96 TRP A N 1
ATOM 765 C CA . TRP A 1 96 ? 25.375 -2.508 -1.705 1 75.88 96 TRP A CA 1
ATOM 766 C C . TRP A 1 96 ? 25.547 -3.379 -0.467 1 75.88 96 TRP A C 1
ATOM 768 O O . TRP A 1 96 ? 24.562 -3.746 0.188 1 75.88 96 TRP A O 1
ATOM 778 N N . THR A 1 97 ? 26.719 -3.662 -0.038 1 81.12 97 THR A N 1
ATOM 779 C CA . THR A 1 97 ? 26.984 -4.555 1.084 1 81.12 97 THR A CA 1
ATOM 780 C C . THR A 1 97 ? 26.797 -3.824 2.412 1 81.12 97 THR A C 1
ATOM 782 O O . THR A 1 97 ? 26.734 -4.457 3.469 1 81.12 97 THR A O 1
ATOM 785 N N . LEU A 1 98 ? 26.719 -2.562 2.334 1 86.81 98 LEU A N 1
ATOM 786 C CA . LEU A 1 98 ? 26.578 -1.766 3.549 1 86.81 98 LEU A CA 1
ATOM 787 C C . LEU A 1 98 ? 25.125 -1.384 3.779 1 86.81 98 LEU A C 1
ATOM 789 O O . LEU A 1 98 ? 24.516 -0.717 2.941 1 86.81 98 LEU A O 1
ATOM 793 N N . PRO A 1 99 ? 24.609 -1.88 4.906 1 91 99 PRO A N 1
ATOM 794 C CA . PRO A 1 99 ? 23.266 -1.396 5.215 1 91 99 PRO A CA 1
ATOM 795 C C . PRO A 1 99 ? 23.203 0.122 5.359 1 91 99 PRO A C 1
ATOM 797 O O . PRO A 1 99 ? 24.047 0.716 6.047 1 91 99 PRO A O 1
ATOM 800 N N . THR A 1 100 ? 22.266 0.75 4.668 1 94.12 100 THR A N 1
ATOM 801 C CA . THR A 1 100 ? 22.281 2.205 4.562 1 94.12 100 THR A CA 1
ATOM 802 C C . THR A 1 100 ? 20.875 2.775 4.684 1 94.12 100 THR A C 1
ATOM 804 O O . THR A 1 100 ? 19.922 2.189 4.176 1 94.12 100 THR A O 1
ATOM 807 N N . ILE A 1 101 ? 20.766 3.846 5.414 1 94.94 101 ILE A N 1
ATOM 808 C CA . ILE A 1 101 ? 19.531 4.633 5.43 1 94.94 101 ILE A CA 1
ATOM 809 C C . ILE A 1 101 ? 19.781 5.988 4.77 1 94.94 101 ILE A C 1
ATOM 811 O O . ILE A 1 101 ? 20.766 6.652 5.059 1 94.94 101 ILE A O 1
ATOM 815 N N . ILE A 1 102 ? 18.922 6.297 3.832 1 94.69 102 ILE A N 1
ATOM 816 C CA . ILE A 1 102 ? 18.922 7.621 3.221 1 94.69 102 ILE A CA 1
ATOM 817 C C . ILE A 1 102 ? 18.031 8.562 4.027 1 94.69 102 ILE A C 1
ATOM 819 O O . ILE A 1 102 ? 16.844 8.312 4.191 1 94.69 102 ILE A O 1
ATOM 823 N N . SER A 1 103 ? 18.547 9.641 4.473 1 94.19 103 SER A N 1
ATOM 824 C CA . SER A 1 103 ? 17.891 10.477 5.484 1 94.19 103 SER A CA 1
ATOM 825 C C . SER A 1 103 ? 16.641 11.133 4.938 1 94.19 103 SER A C 1
ATOM 827 O O . SER A 1 103 ? 15.711 11.43 5.695 1 94.19 103 SER A O 1
ATOM 829 N N . ARG A 1 104 ? 16.656 11.43 3.572 1 92.19 104 ARG A N 1
ATOM 830 C CA . ARG A 1 104 ? 15.516 12.117 2.979 1 92.19 104 ARG A CA 1
ATOM 831 C C . ARG A 1 104 ? 15.344 11.727 1.515 1 92.19 104 ARG A C 1
ATOM 833 O O . ARG A 1 104 ? 16.281 11.852 0.718 1 92.19 104 ARG A O 1
ATOM 840 N N . ILE A 1 105 ? 14.164 11.266 1.223 1 90.31 105 ILE A N 1
ATOM 841 C CA . ILE A 1 105 ? 13.82 11.023 -0.175 1 90.31 105 ILE A CA 1
ATOM 842 C C . ILE A 1 105 ? 12.602 11.859 -0.558 1 90.31 105 ILE A C 1
ATOM 844 O O . ILE A 1 105 ? 11.547 11.766 0.076 1 90.31 105 ILE A O 1
ATOM 848 N N . TYR A 1 106 ? 12.766 12.742 -1.602 1 86.94 106 TYR A N 1
ATOM 849 C CA . TYR A 1 106 ? 11.68 13.641 -1.978 1 86.94 106 TYR A CA 1
ATOM 850 C C . TYR A 1 106 ? 11.297 13.453 -3.441 1 86.94 106 TYR A C 1
ATOM 852 O O . TYR A 1 106 ? 10.383 14.109 -3.941 1 86.94 106 TYR A O 1
ATOM 860 N N . THR A 1 107 ? 11.938 12.555 -4.125 1 85.69 107 THR A N 1
ATOM 861 C CA . THR A 1 107 ? 11.641 12.422 -5.547 1 85.69 107 THR A CA 1
ATOM 862 C C . THR A 1 107 ? 11.18 11.008 -5.867 1 85.69 107 THR A C 1
ATOM 864 O O . THR A 1 107 ? 11.766 10.031 -5.395 1 85.69 107 THR A O 1
ATOM 867 N N . ASN A 1 108 ? 10.18 10.969 -6.66 1 85.06 108 ASN A N 1
ATOM 868 C CA . ASN A 1 108 ? 9.648 9.688 -7.113 1 85.06 108 ASN A CA 1
ATOM 869 C C . ASN A 1 108 ? 10.656 8.945 -7.988 1 85.06 108 ASN A C 1
ATOM 871 O O . ASN A 1 108 ? 10.695 7.711 -7.988 1 85.06 108 ASN A O 1
ATOM 875 N N . ASN A 1 109 ? 11.469 9.672 -8.641 1 86.62 109 ASN A N 1
ATOM 876 C CA . ASN A 1 109 ? 12.461 9.055 -9.508 1 86.62 109 ASN A CA 1
ATOM 877 C C . ASN A 1 109 ? 13.453 8.203 -8.719 1 86.62 109 ASN A C 1
ATOM 879 O O . ASN A 1 109 ? 13.789 7.094 -9.125 1 86.62 109 ASN A O 1
ATOM 883 N N . GLU A 1 110 ? 13.844 8.789 -7.637 1 88.94 110 GLU A N 1
ATOM 884 C CA . GLU A 1 110 ? 14.773 8.047 -6.781 1 88.94 110 GLU A CA 1
ATOM 885 C C . GLU A 1 110 ? 14.117 6.793 -6.215 1 88.94 110 GLU A C 1
ATOM 887 O O . GLU A 1 110 ? 14.734 5.727 -6.188 1 88.94 110 GLU A O 1
ATOM 892 N N . VAL A 1 111 ? 12.914 6.93 -5.863 1 88.81 111 VAL A N 1
ATOM 893 C CA . VAL A 1 111 ? 12.164 5.801 -5.324 1 88.81 111 VAL A CA 1
ATOM 894 C C . VAL A 1 111 ? 12.023 4.719 -6.395 1 88.81 111 VAL A C 1
ATOM 896 O O . VAL A 1 111 ? 12.273 3.539 -6.125 1 88.81 111 VAL A O 1
ATOM 899 N N . GLN A 1 112 ? 11.672 5.109 -7.547 1 86.94 112 GLN A N 1
ATOM 900 C CA . GLN A 1 112 ? 11.484 4.164 -8.641 1 86.94 112 GLN A CA 1
ATOM 901 C C . GLN A 1 112 ? 12.781 3.449 -8.984 1 86.94 112 GLN A C 1
ATOM 903 O O . GLN A 1 112 ? 12.789 2.246 -9.25 1 86.94 112 GLN A O 1
ATOM 908 N N . PHE A 1 113 ? 13.797 4.188 -8.93 1 89.06 113 PHE A N 1
ATOM 909 C CA . PHE A 1 113 ? 15.102 3.629 -9.242 1 89.06 113 PHE A CA 1
ATOM 910 C C . PHE A 1 113 ? 15.508 2.584 -8.211 1 89.06 113 PHE A C 1
ATOM 912 O O . PHE A 1 113 ? 15.914 1.477 -8.57 1 89.06 113 PHE A O 1
ATOM 919 N N . LEU A 1 114 ? 15.375 2.908 -6.996 1 88.94 114 LEU A N 1
ATOM 920 C CA . LEU A 1 114 ? 15.828 2.033 -5.922 1 88.94 114 LEU A CA 1
ATOM 921 C C . LEU A 1 114 ? 14.867 0.86 -5.734 1 88.94 114 LEU A C 1
ATOM 923 O O . LEU A 1 114 ? 15.281 -0.214 -5.285 1 88.94 114 LEU A O 1
ATOM 927 N N . SER A 1 115 ? 13.609 1.044 -6.133 1 88.19 115 SER A N 1
ATOM 928 C CA . SER A 1 115 ? 12.594 0.015 -5.949 1 88.19 115 SER A CA 1
ATOM 929 C C . SER A 1 115 ? 12.797 -1.143 -6.922 1 88.19 115 SER A C 1
ATOM 931 O O . SER A 1 115 ? 12.133 -2.176 -6.812 1 88.19 115 SER A O 1
ATOM 933 N N . LYS A 1 116 ? 13.664 -0.97 -7.82 1 86.56 116 LYS A N 1
ATOM 934 C CA . LYS A 1 116 ? 13.992 -2.066 -8.727 1 86.56 116 LYS A CA 1
ATOM 935 C C . LYS A 1 116 ? 14.672 -3.211 -7.984 1 86.56 116 LYS A C 1
ATOM 937 O O . LYS A 1 116 ? 14.758 -4.328 -8.5 1 86.56 116 LYS A O 1
ATOM 942 N N . ARG A 1 117 ? 15.125 -2.893 -6.809 1 86.81 117 ARG A N 1
ATOM 943 C CA . ARG A 1 117 ? 15.828 -3.875 -5.984 1 86.81 117 ARG A CA 1
ATOM 944 C C . ARG A 1 117 ? 15.008 -4.242 -4.754 1 86.81 117 ARG A C 1
ATOM 946 O O . ARG A 1 117 ? 14.414 -3.369 -4.117 1 86.81 117 ARG A O 1
ATOM 953 N N . ASN A 1 118 ? 15.086 -5.523 -4.398 1 87.31 118 ASN A N 1
ATOM 954 C CA . ASN A 1 118 ? 14.25 -6.016 -3.305 1 87.31 118 ASN A CA 1
ATOM 955 C C . ASN A 1 118 ? 14.812 -5.594 -1.947 1 87.31 118 ASN A C 1
ATOM 957 O O . ASN A 1 118 ? 14.109 -5.652 -0.938 1 87.31 118 ASN A O 1
ATOM 961 N N . PHE A 1 119 ? 16.016 -5.156 -1.957 1 86.5 119 PHE A N 1
ATOM 962 C CA . PHE A 1 119 ? 16.594 -4.824 -0.658 1 86.5 119 PHE A CA 1
ATOM 963 C C . PHE A 1 119 ? 16.344 -3.363 -0.311 1 86.5 119 PHE A C 1
ATOM 965 O O . PHE A 1 119 ? 16.828 -2.865 0.704 1 86.5 119 PHE A O 1
ATOM 972 N N . PHE A 1 120 ? 15.5 -2.672 -1.09 1 89.56 120 PHE A N 1
ATOM 973 C CA . PHE A 1 120 ? 15.094 -1.304 -0.792 1 89.56 120 PHE A CA 1
ATOM 974 C C . PHE A 1 120 ? 13.68 -1.271 -0.218 1 89.56 120 PHE A C 1
ATOM 976 O O . PHE A 1 120 ? 12.797 -1.988 -0.689 1 89.56 120 PHE A O 1
ATOM 983 N N . HIS A 1 121 ? 13.516 -0.509 0.874 1 88.5 121 HIS A N 1
ATOM 984 C CA . HIS A 1 121 ? 12.156 -0.172 1.297 1 88.5 121 HIS A CA 1
ATOM 985 C C . HIS A 1 121 ? 12.102 1.225 1.905 1 88.5 121 HIS A C 1
ATOM 987 O O . HIS A 1 121 ? 13.141 1.826 2.188 1 88.5 121 HIS A O 1
ATOM 993 N N . LYS A 1 122 ? 10.945 1.772 1.962 1 90.12 122 LYS A N 1
ATOM 994 C CA . LYS A 1 122 ? 10.766 3.141 2.441 1 90.12 122 LYS A CA 1
ATOM 995 C C . LYS A 1 122 ? 10.016 3.162 3.771 1 90.12 122 LYS A C 1
ATOM 997 O O . LYS A 1 122 ? 9.195 2.285 4.039 1 90.12 122 LYS A O 1
ATOM 1002 N N . ILE A 1 123 ? 10.352 4.133 4.57 1 91.75 123 ILE A N 1
ATOM 1003 C CA . ILE A 1 123 ? 9.68 4.383 5.844 1 91.75 123 ILE A CA 1
ATOM 1004 C C . ILE A 1 123 ? 9.148 5.812 5.875 1 91.75 123 ILE A C 1
ATOM 1006 O O . ILE A 1 123 ? 9.859 6.754 5.512 1 91.75 123 ILE A O 1
ATOM 1010 N N . TYR A 1 124 ? 7.906 5.906 6.195 1 92 124 TYR A N 1
ATOM 1011 C CA . TYR A 1 124 ? 7.32 7.23 6.371 1 92 124 TYR A CA 1
ATOM 1012 C C . TYR A 1 124 ? 7.312 7.633 7.84 1 92 124 TYR A C 1
ATOM 1014 O O . TYR A 1 124 ? 6.758 6.922 8.68 1 92 124 TYR A O 1
ATOM 1022 N N . LEU A 1 125 ? 7.961 8.688 8.109 1 94.38 125 LEU A N 1
ATOM 1023 C CA . LEU A 1 125 ? 7.977 9.242 9.461 1 94.38 125 LEU A CA 1
ATOM 1024 C C . LEU A 1 125 ? 6.926 10.336 9.617 1 94.38 125 LEU A C 1
ATOM 1026 O O . LEU A 1 125 ? 7.117 11.453 9.141 1 94.38 125 LEU A O 1
ATOM 1030 N N . ASP A 1 126 ? 5.887 9.961 10.25 1 92.56 126 ASP A N 1
ATOM 1031 C CA . ASP A 1 126 ? 4.781 10.891 10.492 1 92.56 126 ASP A CA 1
ATOM 1032 C C . ASP A 1 126 ? 4.965 11.625 11.82 1 92.56 126 ASP A C 1
ATOM 1034 O O . ASP A 1 126 ? 5.461 11.055 12.789 1 92.56 126 ASP A O 1
ATOM 1038 N N . CYS A 1 127 ? 4.59 12.898 11.797 1 96.06 127 CYS A N 1
ATOM 1039 C CA . CYS A 1 127 ? 4.727 13.758 12.969 1 96.06 127 CYS A CA 1
ATOM 1040 C C . CYS A 1 127 ? 3.635 14.82 13 1 96.06 127 CYS A C 1
ATOM 1042 O O . CYS A 1 127 ? 3.348 15.445 11.977 1 96.06 127 CYS A O 1
ATOM 1044 N N . PRO A 1 128 ? 3.023 15.031 14.156 1 95.38 128 PRO A N 1
ATOM 1045 C CA . PRO A 1 128 ? 1.977 16.047 14.258 1 95.38 128 PRO A CA 1
ATOM 1046 C C . PRO A 1 128 ? 2.471 17.438 13.867 1 95.38 128 PRO A C 1
ATOM 1048 O O . PRO A 1 128 ? 3.627 17.781 14.133 1 95.38 128 PRO A O 1
ATOM 1051 N N . LEU A 1 129 ? 1.552 18.188 13.359 1 96.75 129 LEU A N 1
ATOM 1052 C CA . LEU A 1 129 ? 1.899 19.5 12.812 1 96.75 129 LEU A CA 1
ATOM 1053 C C . LEU A 1 129 ? 2.463 20.406 13.898 1 96.75 129 LEU A C 1
ATOM 1055 O O . LEU A 1 129 ? 3.484 21.062 13.688 1 96.75 129 LEU A O 1
ATOM 1059 N N . LEU A 1 130 ? 1.843 20.5 15.07 1 96.31 130 LEU A N 1
ATOM 1060 C CA . LEU A 1 130 ? 2.279 21.422 16.109 1 96.31 130 LEU A CA 1
ATOM 1061 C C . LEU A 1 130 ? 3.633 21 16.672 1 96.31 130 LEU A C 1
ATOM 1063 O O . LEU A 1 130 ? 4.441 21.844 17.062 1 96.31 130 LEU A O 1
ATOM 1067 N N . THR A 1 131 ? 3.84 19.703 16.703 1 95.38 131 THR A N 1
ATOM 1068 C CA . THR A 1 131 ? 5.152 19.203 17.094 1 95.38 131 THR A CA 1
ATOM 1069 C C . THR A 1 131 ? 6.215 19.609 16.078 1 95.38 131 THR A C 1
ATOM 1071 O O . THR A 1 131 ? 7.309 20.031 16.438 1 95.38 131 THR A O 1
ATOM 1074 N N . ARG A 1 132 ? 5.91 19.547 14.844 1 96.69 132 ARG A N 1
ATOM 1075 C CA . ARG A 1 132 ? 6.832 19.938 13.781 1 96.69 132 ARG A CA 1
ATOM 1076 C C . ARG A 1 132 ? 7.125 21.438 13.836 1 96.69 132 ARG A C 1
ATOM 1078 O O . ARG A 1 132 ? 8.25 21.859 13.578 1 96.69 132 ARG A O 1
ATOM 1085 N N . PHE A 1 133 ? 6.109 22.172 14.188 1 97.19 133 PHE A N 1
ATOM 1086 C CA . PHE A 1 133 ? 6.309 23.625 14.312 1 97.19 133 PHE A CA 1
ATOM 1087 C C . PHE A 1 133 ? 7.262 23.938 15.461 1 97.19 133 PHE A C 1
ATOM 1089 O O . PHE A 1 133 ? 8.133 24.797 15.336 1 97.19 133 PHE A O 1
ATOM 1096 N N . GLU A 1 134 ? 7.066 23.25 16.562 1 95.31 134 GLU A N 1
ATOM 1097 C CA . GLU A 1 134 ? 7.988 23.422 17.672 1 95.31 134 GLU A CA 1
ATOM 1098 C C . GLU A 1 134 ? 9.414 23.031 17.281 1 95.31 134 GLU A C 1
ATOM 1100 O O . GLU A 1 134 ? 10.367 23.734 17.625 1 95.31 134 GLU A O 1
ATOM 1105 N N . ASN A 1 135 ? 9.547 21.922 16.562 1 95.38 135 ASN A N 1
ATOM 1106 C CA . ASN A 1 135 ? 10.844 21.5 16.031 1 95.38 135 ASN A CA 1
ATOM 1107 C C . ASN A 1 135 ? 11.445 22.578 15.125 1 95.38 135 ASN A C 1
ATOM 1109 O O . ASN A 1 135 ? 12.648 22.844 15.18 1 95.38 135 ASN A O 1
ATOM 1113 N N . PHE A 1 136 ? 10.586 23.141 14.336 1 96.19 136 PHE A N 1
ATOM 1114 C CA . PHE A 1 136 ? 10.992 24.188 13.398 1 96.19 136 PHE A CA 1
ATOM 1115 C C . PHE A 1 136 ? 11.555 25.391 14.148 1 96.19 136 PHE A C 1
ATOM 1117 O O . PHE A 1 136 ? 12.617 25.906 13.789 1 96.19 136 PHE A O 1
ATOM 1124 N N . LYS A 1 137 ? 10.859 25.828 15.219 1 95.44 137 LYS A N 1
ATOM 1125 C CA . LYS A 1 137 ? 11.297 26.984 16.016 1 95.44 137 LYS A CA 1
ATOM 1126 C C . LYS A 1 137 ? 12.656 26.719 16.656 1 95.44 137 LYS A C 1
ATOM 1128 O O . LYS A 1 137 ? 13.492 27.625 16.75 1 95.44 137 LYS A O 1
ATOM 1133 N N . ASN A 1 138 ? 12.773 25.5 17.047 1 94.12 138 ASN A N 1
ATOM 1134 C CA . ASN A 1 138 ? 14.031 25.125 17.703 1 94.12 138 ASN A CA 1
ATOM 1135 C C . ASN A 1 138 ? 15.18 25.047 16.688 1 94.12 138 ASN A C 1
ATOM 1137 O O . ASN A 1 138 ? 16.281 25.531 16.969 1 94.12 138 ASN A O 1
ATOM 1141 N N . LYS A 1 139 ? 14.984 24.516 15.539 1 93.44 139 LYS A N 1
ATOM 1142 C CA . LYS A 1 139 ? 16.016 24.297 14.523 1 93.44 139 LYS A CA 1
ATOM 1143 C C . LYS A 1 139 ? 16.375 25.609 13.828 1 93.44 139 LYS A C 1
ATOM 1145 O O . LYS A 1 139 ? 17.547 25.844 13.539 1 93.44 139 LYS A O 1
ATOM 1150 N N . TYR A 1 140 ? 15.344 26.375 13.578 1 94.12 140 TYR A N 1
ATOM 1151 C CA . TYR A 1 140 ? 15.539 27.641 12.906 1 94.12 140 TYR A CA 1
ATOM 1152 C C . TYR A 1 140 ? 15.203 28.812 13.836 1 94.12 140 TYR A C 1
ATOM 1154 O O . TYR A 1 140 ? 14.43 29.703 13.469 1 94.12 140 TYR A O 1
ATOM 1162 N N . ASN A 1 141 ? 15.852 28.812 14.906 1 93.12 141 ASN A N 1
ATOM 1163 C CA . ASN A 1 141 ? 15.57 29.766 15.977 1 93.12 141 ASN A CA 1
ATOM 1164 C C . ASN A 1 141 ? 15.75 31.203 15.508 1 93.12 141 ASN A C 1
ATOM 1166 O O . ASN A 1 141 ? 15.016 32.094 15.945 1 93.12 141 ASN A O 1
ATOM 1170 N N . LYS A 1 142 ? 16.656 31.469 14.57 1 92.38 142 LYS A N 1
ATOM 1171 C CA . LYS A 1 142 ? 16.938 32.812 14.039 1 92.38 142 LYS A CA 1
ATOM 1172 C C . LYS A 1 142 ? 15.711 33.406 13.375 1 92.38 142 LYS A C 1
ATOM 1174 O O . LYS A 1 142 ? 15.562 34.625 13.344 1 92.38 142 LYS A O 1
ATOM 1179 N N . TYR A 1 143 ? 14.805 32.594 12.914 1 91.31 143 TYR A N 1
ATOM 1180 C CA . TYR A 1 143 ? 13.656 33.062 12.148 1 91.31 143 TYR A CA 1
ATOM 1181 C C . TYR A 1 143 ? 12.367 32.906 12.938 1 91.31 143 TYR A C 1
ATOM 1183 O O . TYR A 1 143 ? 11.273 33.125 12.406 1 91.31 143 TYR A O 1
ATOM 1191 N N . SER A 1 144 ? 12.43 32.406 14.117 1 87.25 144 SER A N 1
ATOM 1192 C CA . SER A 1 144 ? 11.25 32.062 14.906 1 87.25 144 SER A CA 1
ATOM 1193 C C . SER A 1 144 ? 10.359 33.25 15.117 1 87.25 144 SER A C 1
ATOM 1195 O O . SER A 1 144 ? 9.133 33.125 15.227 1 87.25 144 SER A O 1
ATOM 1197 N N . GLY A 1 145 ? 10.898 34.438 15.141 1 89 145 GLY A N 1
ATOM 1198 C CA . GLY A 1 145 ? 10.117 35.656 15.312 1 89 145 GLY A CA 1
ATOM 1199 C C . GLY A 1 145 ? 9.438 36.125 14.039 1 89 145 GLY A C 1
ATOM 1200 O O . GLY A 1 145 ? 8.406 36.781 14.094 1 89 145 GLY A O 1
ATOM 1201 N N . ASP A 1 146 ? 9.93 35.688 12.938 1 91.06 146 ASP A N 1
ATOM 1202 C CA . ASP A 1 146 ? 9.445 36.156 11.641 1 91.06 146 ASP A CA 1
ATOM 1203 C C . ASP A 1 146 ? 8.445 35.156 11.031 1 91.06 146 ASP A C 1
ATOM 1205 O O . ASP A 1 146 ? 7.629 35.531 10.195 1 91.06 146 ASP A O 1
ATOM 1209 N N . ILE A 1 147 ? 8.578 33.938 11.453 1 94 147 ILE A N 1
ATOM 1210 C CA . ILE A 1 147 ? 7.719 32.906 10.891 1 94 147 ILE A CA 1
ATOM 1211 C C . ILE A 1 147 ? 6.738 32.406 11.953 1 94 147 ILE A C 1
ATOM 1213 O O . ILE A 1 147 ? 7.109 31.641 12.844 1 94 147 ILE A O 1
ATOM 1217 N N . ASP A 1 148 ? 5.539 32.844 11.789 1 94.56 148 ASP A N 1
ATOM 1218 C CA . ASP A 1 148 ? 4.496 32.375 12.695 1 94.56 148 ASP A CA 1
ATOM 1219 C C . ASP A 1 148 ? 3.887 31.062 12.188 1 94.56 148 ASP A C 1
ATOM 1221 O O . ASP A 1 148 ? 4.348 30.5 11.195 1 94.56 148 ASP A O 1
ATOM 1225 N N . LEU A 1 149 ? 2.922 30.531 12.891 1 96.19 149 LEU A N 1
ATOM 1226 C CA . LEU A 1 149 ? 2.318 29.234 12.57 1 96.19 149 LEU A CA 1
ATOM 1227 C C . LEU A 1 149 ? 1.7 29.266 11.18 1 96.19 149 LEU A C 1
ATOM 1229 O O . LEU A 1 149 ? 1.799 28.281 10.438 1 96.19 149 LEU A O 1
ATOM 1233 N N . ASN A 1 150 ? 1.057 30.375 10.844 1 95.81 150 ASN A N 1
ATOM 1234 C CA . ASN A 1 150 ? 0.444 30.5 9.523 1 95.81 150 ASN A CA 1
ATOM 1235 C C . ASN A 1 150 ? 1.478 30.359 8.414 1 95.81 150 ASN A C 1
ATOM 1237 O O . ASN A 1 150 ? 1.259 29.625 7.445 1 95.81 150 ASN A O 1
ATOM 1241 N N . MET A 1 151 ? 2.561 30.984 8.57 1 95.56 151 MET A N 1
ATOM 1242 C CA . MET A 1 151 ? 3.623 30.922 7.574 1 95.56 151 MET A CA 1
ATOM 1243 C C . MET A 1 151 ? 4.262 29.531 7.539 1 95.56 151 MET A C 1
ATOM 1245 O O . MET A 1 151 ? 4.641 29.047 6.477 1 95.56 151 MET A O 1
ATOM 1249 N N . PHE A 1 152 ? 4.395 28.969 8.695 1 96.94 152 PHE A N 1
ATOM 1250 C CA . PHE A 1 152 ? 4.906 27.609 8.742 1 96.94 152 PHE A CA 1
ATOM 1251 C C . PHE A 1 152 ? 3.992 26.656 7.973 1 96.94 152 PHE A C 1
ATOM 1253 O O . PHE A 1 152 ? 4.465 25.828 7.203 1 96.94 152 PHE A O 1
ATOM 1260 N N . CYS A 1 153 ? 2.703 26.797 8.188 1 97.25 153 CYS A N 1
ATOM 1261 C CA . CYS A 1 153 ? 1.721 25.969 7.5 1 97.25 153 CYS A CA 1
ATOM 1262 C C . CYS A 1 153 ? 1.784 26.188 5.992 1 97.25 153 CYS A C 1
ATOM 1264 O O . CYS A 1 153 ? 1.672 25.234 5.219 1 97.25 153 CYS A O 1
ATOM 1266 N N . LEU A 1 154 ? 1.907 27.422 5.645 1 96.62 154 LEU A N 1
ATOM 1267 C CA . LEU A 1 154 ? 2.029 27.75 4.227 1 96.62 154 LEU A CA 1
ATOM 1268 C C . LEU A 1 154 ? 3.25 27.062 3.617 1 96.62 154 LEU A C 1
ATOM 1270 O O . LEU A 1 154 ? 3.15 26.438 2.559 1 96.62 154 LEU A O 1
ATOM 1274 N N . LEU A 1 155 ? 4.355 27.219 4.324 1 96.19 155 LEU A N 1
ATOM 1275 C CA . LEU A 1 155 ? 5.59 26.594 3.875 1 96.19 155 LEU A CA 1
ATOM 1276 C C . LEU A 1 155 ? 5.426 25.078 3.785 1 96.19 155 LEU A C 1
ATOM 1278 O O . LEU A 1 155 ? 5.805 24.469 2.785 1 96.19 155 LEU A O 1
ATOM 1282 N N . ASP A 1 156 ? 4.906 24.484 4.816 1 96.31 156 ASP A N 1
ATOM 1283 C CA . ASP A 1 156 ? 4.676 23.047 4.887 1 96.31 156 ASP A CA 1
ATOM 1284 C C . ASP A 1 156 ? 3.787 22.562 3.738 1 96.31 156 ASP A C 1
ATOM 1286 O O . ASP A 1 156 ? 4.09 21.578 3.08 1 96.31 156 ASP A O 1
ATOM 1290 N N . ASP A 1 157 ? 2.693 23.25 3.48 1 96.31 157 ASP A N 1
ATOM 1291 C CA . ASP A 1 157 ? 1.778 22.938 2.391 1 96.31 157 ASP A CA 1
ATOM 1292 C C . ASP A 1 157 ? 2.486 23 1.039 1 96.31 157 ASP A C 1
ATOM 1294 O O . ASP A 1 157 ? 2.369 22.078 0.223 1 96.31 157 ASP A O 1
ATOM 1298 N N . CYS A 1 158 ? 3.182 24.062 0.846 1 95.69 158 CYS A N 1
ATOM 1299 C CA . CYS A 1 158 ? 3.85 24.25 -0.436 1 95.69 158 CYS A CA 1
ATOM 1300 C C . CYS A 1 158 ? 4.879 23.156 -0.686 1 95.69 158 CYS A C 1
ATOM 1302 O O . CYS A 1 158 ? 4.969 22.625 -1.792 1 95.69 158 CYS A O 1
ATOM 1304 N N . VAL A 1 159 ? 5.621 22.844 0.334 1 94.31 159 VAL A N 1
ATOM 1305 C CA . VAL A 1 159 ? 6.648 21.812 0.191 1 94.31 159 VAL A CA 1
ATOM 1306 C C . VAL A 1 159 ? 5.988 20.453 -0.051 1 94.31 159 VAL A C 1
ATOM 1308 O O . VAL A 1 159 ? 6.371 19.734 -0.971 1 94.31 159 VAL A O 1
ATOM 1311 N N . ASN A 1 160 ? 5.031 20.094 0.728 1 93.38 160 ASN A N 1
ATOM 1312 C CA . ASN A 1 160 ? 4.355 18.812 0.657 1 93.38 160 ASN A CA 1
ATOM 1313 C C . ASN A 1 160 ? 3.693 18.594 -0.701 1 93.38 160 ASN A C 1
ATOM 1315 O O . ASN A 1 160 ? 3.83 17.531 -1.303 1 93.38 160 ASN A O 1
ATOM 1319 N N . TYR A 1 161 ? 3.045 19.562 -1.158 1 92.56 161 TYR A N 1
ATOM 1320 C CA . TYR A 1 161 ? 2.279 19.422 -2.391 1 92.56 161 TYR A CA 1
ATOM 1321 C C . TYR A 1 161 ? 3.141 19.734 -3.609 1 92.56 161 TYR A C 1
ATOM 1323 O O . TYR A 1 161 ? 2.936 19.156 -4.684 1 92.56 161 TYR A O 1
ATOM 1331 N N . GLY A 1 162 ? 4.102 20.656 -3.445 1 91.56 162 GLY A N 1
ATOM 1332 C CA . GLY A 1 162 ? 5.031 20.938 -4.527 1 91.56 162 GLY A CA 1
ATOM 1333 C C . GLY A 1 162 ? 5.906 19.75 -4.883 1 91.56 162 GLY A C 1
ATOM 1334 O O . GLY A 1 162 ? 6.156 19.484 -6.062 1 91.56 162 GLY A O 1
ATOM 1335 N N . LEU A 1 163 ? 6.309 19.094 -3.885 1 91 163 LEU A N 1
ATOM 1336 C CA . LEU A 1 163 ? 7.168 17.938 -4.102 1 91 163 LEU A CA 1
ATOM 1337 C C . LEU A 1 163 ? 6.348 16.656 -4.207 1 91 163 LEU A C 1
ATOM 1339 O O . LEU A 1 163 ? 6.902 15.562 -4.379 1 91 163 LEU A O 1
ATOM 1343 N N . ASN A 1 164 ? 5.07 16.703 -4.07 1 88.25 164 ASN A N 1
ATOM 1344 C CA . ASN A 1 164 ? 4.16 15.562 -4.141 1 88.25 164 ASN A CA 1
ATOM 1345 C C . ASN A 1 164 ? 4.578 14.461 -3.172 1 88.25 164 ASN A C 1
ATOM 1347 O O . ASN A 1 164 ? 4.73 13.305 -3.57 1 88.25 164 ASN A O 1
ATOM 1351 N N . ILE A 1 165 ? 4.742 14.844 -1.921 1 87.5 165 ILE A N 1
ATOM 1352 C CA . ILE A 1 165 ? 5.168 13.906 -0.892 1 87.5 165 ILE A CA 1
ATOM 1353 C C . ILE A 1 165 ? 4.129 12.797 -0.741 1 87.5 165 ILE A C 1
ATOM 1355 O O . ILE A 1 165 ? 4.477 11.641 -0.51 1 87.5 165 ILE A O 1
ATOM 1359 N N . GLN A 1 166 ? 2.908 13.164 -0.894 1 82.12 166 GLN A N 1
ATOM 1360 C CA . GLN A 1 166 ? 1.846 12.172 -0.799 1 82.12 166 GLN A CA 1
ATOM 1361 C C . GLN A 1 166 ? 2.02 11.078 -1.849 1 82.12 166 GLN A C 1
ATOM 1363 O O . GLN A 1 166 ? 1.751 9.906 -1.581 1 82.12 166 GLN A O 1
ATOM 1368 N N . GLY A 1 167 ? 2.395 11.453 -3.021 1 80.5 167 GLY A N 1
ATOM 1369 C CA . GLY A 1 167 ? 2.643 10.477 -4.07 1 80.5 167 GLY A CA 1
ATOM 1370 C C . GLY A 1 167 ? 3.75 9.5 -3.727 1 80.5 167 GLY A C 1
ATOM 1371 O O . GLY A 1 167 ? 3.721 8.344 -4.156 1 80.5 167 GLY A O 1
ATOM 1372 N N . ILE A 1 168 ? 4.637 9.945 -2.91 1 83.19 168 ILE A N 1
ATOM 1373 C CA . ILE A 1 168 ? 5.762 9.109 -2.51 1 83.19 168 ILE A CA 1
ATOM 1374 C C . ILE A 1 168 ? 5.332 8.164 -1.385 1 83.19 168 ILE A C 1
ATOM 1376 O O . ILE A 1 168 ? 5.766 7.016 -1.329 1 83.19 168 ILE A O 1
ATOM 1380 N N . ILE A 1 169 ? 4.496 8.758 -0.638 1 79.31 169 ILE A N 1
ATOM 1381 C CA . ILE A 1 169 ? 4.074 8.008 0.541 1 79.31 169 ILE A CA 1
ATOM 1382 C C . ILE A 1 169 ? 3.104 6.902 0.131 1 79.31 169 ILE A C 1
ATOM 1384 O O . ILE A 1 169 ? 2.945 5.91 0.845 1 79.31 169 ILE A O 1
ATOM 1388 N N . GLN A 1 170 ? 2.748 6.996 -1.153 1 68.81 170 GLN A N 1
ATOM 1389 C CA . GLN A 1 170 ? 1.803 5.992 -1.635 1 68.81 170 GLN A CA 1
ATOM 1390 C C . GLN A 1 170 ? 2.428 4.602 -1.634 1 68.81 170 GLN A C 1
ATOM 1392 O O . GLN A 1 170 ? 3.576 4.43 -2.045 1 68.81 170 GLN A O 1
ATOM 1397 N N . GLU A 1 171 ? 2.082 3.66 -0.747 1 67.62 171 GLU A N 1
ATOM 1398 C CA . GLU A 1 171 ? 2.408 2.238 -0.653 1 67.62 171 GLU A CA 1
ATOM 1399 C C . GLU A 1 171 ? 3.492 1.989 0.391 1 67.62 171 GLU A C 1
ATOM 1401 O O . GLU A 1 171 ? 4.301 1.068 0.247 1 67.62 171 GLU A O 1
ATOM 1406 N N . PHE A 1 172 ? 3.514 2.926 1.18 1 69.06 172 PHE A N 1
ATOM 1407 C CA . PHE A 1 172 ? 4.516 2.697 2.217 1 69.06 172 PHE A CA 1
ATOM 1408 C C . PHE A 1 172 ? 4.203 1.425 2.996 1 69.06 172 PHE A C 1
ATOM 1410 O O . PHE A 1 172 ? 3.041 1.133 3.283 1 69.06 172 PHE A O 1
ATOM 1417 N N . LYS A 1 173 ? 5.344 0.892 3.191 1 69.69 173 LYS A N 1
ATOM 1418 C CA . LYS A 1 173 ? 5.23 -0.387 3.887 1 69.69 173 LYS A CA 1
ATOM 1419 C C . LYS A 1 173 ? 5.215 -0.19 5.398 1 69.69 173 LYS A C 1
ATOM 1421 O O . LYS A 1 173 ? 4.582 -0.959 6.125 1 69.69 173 LYS A O 1
ATOM 1426 N N . VAL A 1 174 ? 5.98 0.892 5.832 1 81.75 174 VAL A N 1
ATOM 1427 C CA . VAL A 1 174 ? 6.078 1.108 7.273 1 81.75 174 VAL A CA 1
ATOM 1428 C C . VAL A 1 174 ? 5.875 2.588 7.59 1 81.75 174 VAL A C 1
ATOM 1430 O O . VAL A 1 174 ? 6.48 3.453 6.953 1 81.75 174 VAL A O 1
ATOM 1433 N N . THR A 1 175 ? 5.008 2.854 8.438 1 87 175 THR A N 1
ATOM 1434 C CA . THR A 1 175 ? 4.805 4.207 8.945 1 87 175 THR A CA 1
ATOM 1435 C C . THR A 1 175 ? 5.16 4.289 10.422 1 87 175 THR A C 1
ATOM 1437 O O . THR A 1 175 ? 4.734 3.449 11.219 1 87 175 THR A O 1
ATOM 1440 N N . VAL A 1 176 ? 6 5.203 10.75 1 90.69 176 VAL A N 1
ATOM 1441 C CA . VAL A 1 176 ? 6.402 5.449 12.133 1 90.69 176 VAL A CA 1
ATOM 1442 C C . VAL A 1 176 ? 5.844 6.789 12.602 1 90.69 176 VAL A C 1
ATOM 1444 O O . VAL A 1 176 ? 5.988 7.805 11.914 1 90.69 176 VAL A O 1
ATOM 1447 N N . SER A 1 177 ? 5.184 6.742 13.672 1 89.81 177 SER A N 1
ATOM 1448 C CA . SER A 1 177 ? 4.633 7.969 14.242 1 89.81 177 SER A CA 1
ATOM 1449 C C . SER A 1 177 ? 5.582 8.57 15.273 1 89.81 177 SER A C 1
ATOM 1451 O O . SER A 1 177 ? 5.883 7.941 16.297 1 89.81 177 SER A O 1
ATOM 1453 N N . ASN A 1 178 ? 6.016 9.758 14.992 1 92.56 178 ASN A N 1
ATOM 1454 C CA . ASN A 1 178 ? 6.883 10.484 15.914 1 92.56 178 ASN A CA 1
ATOM 1455 C C . ASN A 1 178 ? 6.105 11.523 16.719 1 92.56 178 ASN A C 1
ATOM 1457 O O . ASN A 1 178 ? 6.309 12.727 16.531 1 92.56 178 ASN A O 1
ATOM 1461 N N . GLU A 1 179 ? 5.352 11.117 17.609 1 87 179 GLU A N 1
ATOM 1462 C CA . GLU A 1 179 ? 4.488 11.984 18.391 1 87 179 GLU A CA 1
ATOM 1463 C C . GLU A 1 179 ? 5.094 12.273 19.766 1 87 179 GLU A C 1
ATOM 1465 O O . GLU A 1 179 ? 4.727 13.242 20.422 1 87 179 GLU A O 1
ATOM 1470 N N . GLY A 1 180 ? 5.961 11.445 20.172 1 86.19 180 GLY A N 1
ATOM 1471 C CA . GLY A 1 180 ? 6.445 11.531 21.547 1 86.19 180 GLY A CA 1
ATOM 1472 C C . GLY A 1 180 ? 7.895 11.961 21.641 1 86.19 180 GLY A C 1
ATOM 1473 O O . GLY A 1 180 ? 8.375 12.742 20.812 1 86.19 180 GLY A O 1
ATOM 1474 N N . SER A 1 181 ? 8.469 11.562 22.703 1 91.19 181 SER A N 1
ATOM 1475 C CA . SER A 1 181 ? 9.867 11.867 22.984 1 91.19 181 SER A CA 1
ATOM 1476 C C . SER A 1 181 ? 10.797 10.992 22.156 1 91.19 181 SER A C 1
ATOM 1478 O O . SER A 1 181 ? 10.352 10.062 21.484 1 91.19 181 SER A O 1
ATOM 1480 N N . VAL A 1 182 ? 12.039 11.344 22.156 1 93.88 182 VAL A N 1
ATOM 1481 C CA . VAL A 1 182 ? 13.062 10.562 21.484 1 93.88 182 VAL A CA 1
ATOM 1482 C C . VAL A 1 182 ? 13.094 9.148 22.062 1 93.88 182 VAL A C 1
ATOM 1484 O O . VAL A 1 182 ? 13.258 8.172 21.312 1 93.88 182 VAL A O 1
ATOM 1487 N N . ASP A 1 183 ? 12.859 9.078 23.328 1 95.38 183 ASP A N 1
ATOM 1488 C CA . ASP A 1 183 ? 12.828 7.773 23.984 1 95.38 183 ASP A CA 1
ATOM 1489 C C . ASP A 1 183 ? 11.641 6.941 23.5 1 95.38 183 ASP A C 1
ATOM 1491 O O . ASP A 1 183 ? 11.766 5.727 23.312 1 95.38 183 ASP A O 1
ATOM 1495 N N . ASP A 1 184 ? 10.57 7.629 23.297 1 94.62 184 ASP A N 1
ATOM 1496 C CA . ASP A 1 184 ? 9.398 6.941 22.766 1 94.62 184 ASP A CA 1
ATOM 1497 C C . ASP A 1 184 ? 9.672 6.395 21.359 1 94.62 184 ASP A C 1
ATOM 1499 O O . ASP A 1 184 ? 9.281 5.27 21.047 1 94.62 184 ASP A O 1
ATOM 1503 N N . LEU A 1 185 ? 10.305 7.195 20.609 1 95.25 185 LEU A N 1
ATOM 1504 C CA . LEU A 1 185 ? 10.656 6.797 19.25 1 95.25 185 LEU A CA 1
ATOM 1505 C C . LEU A 1 185 ? 11.633 5.629 19.25 1 95.25 185 LEU A C 1
ATOM 1507 O O . LEU A 1 185 ? 11.469 4.664 18.5 1 95.25 185 LEU A O 1
ATOM 1511 N N . ASP A 1 186 ? 12.586 5.652 20.141 1 96.25 186 ASP A N 1
ATOM 1512 C CA . ASP A 1 186 ? 13.578 4.586 20.266 1 96.25 186 ASP A CA 1
ATOM 1513 C C . ASP A 1 186 ? 12.906 3.271 20.672 1 96.25 186 ASP A C 1
ATOM 1515 O O . ASP A 1 186 ? 13.227 2.215 20.125 1 96.25 186 ASP A O 1
ATOM 1519 N N . ASN A 1 187 ? 12.031 3.387 21.594 1 95.5 187 ASN A N 1
ATOM 1520 C CA . ASN A 1 187 ? 11.297 2.213 22.031 1 95.5 187 ASN A CA 1
ATOM 1521 C C . ASN A 1 187 ? 10.445 1.621 20.922 1 95.5 187 ASN A C 1
ATOM 1523 O O . ASN A 1 187 ? 10.359 0.4 20.766 1 95.5 187 ASN A O 1
ATOM 1527 N N . TYR A 1 188 ? 9.875 2.502 20.203 1 93.31 188 TYR A N 1
ATOM 1528 C CA . TYR A 1 188 ? 9.07 2.045 19.062 1 93.31 188 TYR A CA 1
ATOM 1529 C C . TYR A 1 188 ? 9.93 1.276 18.062 1 93.31 188 TYR A C 1
ATOM 1531 O O . TYR A 1 188 ? 9.539 0.203 17.609 1 93.31 188 TYR A O 1
ATOM 1539 N N . ILE A 1 189 ? 11.039 1.796 17.75 1 93.38 189 ILE A N 1
ATOM 1540 C CA . ILE A 1 189 ? 11.938 1.165 16.797 1 93.38 189 ILE A CA 1
ATOM 1541 C C . ILE A 1 189 ? 12.375 -0.203 17.312 1 93.38 189 ILE A C 1
ATOM 1543 O O . ILE A 1 189 ? 12.398 -1.181 16.562 1 93.38 189 ILE A O 1
ATOM 1547 N N . SER A 1 190 ? 12.641 -0.246 18.562 1 94.06 190 SER A N 1
ATOM 1548 C CA . SER A 1 190 ? 13.062 -1.505 19.172 1 94.06 190 SER A CA 1
ATOM 1549 C C . SER A 1 190 ? 11.961 -2.555 19.094 1 94.06 190 SER A C 1
ATOM 1551 O O . SER A 1 190 ? 12.219 -3.713 18.766 1 94.06 190 SER A O 1
ATOM 1553 N N . LYS A 1 191 ? 10.797 -2.115 19.344 1 91.31 191 LYS A N 1
ATOM 1554 C CA . LYS A 1 191 ? 9.656 -3.027 19.344 1 91.31 191 LYS A CA 1
ATOM 1555 C C . LYS A 1 191 ? 9.32 -3.486 17.922 1 91.31 191 LYS A C 1
ATOM 1557 O O . LYS A 1 191 ? 8.797 -4.582 17.719 1 91.31 191 LYS A O 1
ATOM 1562 N N . ASN A 1 192 ? 9.648 -2.633 16.969 1 89.25 192 ASN A N 1
ATOM 1563 C CA . ASN A 1 192 ? 9.305 -2.934 15.578 1 89.25 192 ASN A CA 1
ATOM 1564 C C . ASN A 1 192 ? 10.555 -3.115 14.719 1 89.25 192 ASN A C 1
ATOM 1566 O O . ASN A 1 192 ? 10.539 -2.805 13.523 1 89.25 192 ASN A O 1
ATOM 1570 N N . GLU A 1 193 ? 11.57 -3.594 15.273 1 87.38 193 GLU A N 1
ATOM 1571 C CA . GLU A 1 193 ? 12.859 -3.682 14.602 1 87.38 193 GLU A CA 1
ATOM 1572 C C . GLU A 1 193 ? 12.789 -4.586 13.375 1 87.38 193 GLU A C 1
ATOM 1574 O O . GLU A 1 193 ? 13.359 -4.273 12.328 1 87.38 193 GLU A O 1
ATOM 1579 N N . LYS A 1 194 ? 12.039 -5.629 13.445 1 82.56 194 LYS A N 1
ATOM 1580 C CA . LYS A 1 194 ? 11.945 -6.582 12.344 1 82.56 194 LYS A CA 1
ATOM 1581 C C . LYS A 1 194 ? 11.266 -5.957 11.133 1 82.56 194 LYS A C 1
ATOM 1583 O O . LYS A 1 194 ? 11.578 -6.305 9.992 1 82.56 194 LYS A O 1
ATOM 1588 N N . LYS A 1 195 ? 10.414 -5.059 11.414 1 84.56 195 LYS A N 1
ATOM 1589 C CA . LYS A 1 195 ? 9.695 -4.379 10.344 1 84.56 195 LYS A CA 1
ATOM 1590 C C . LYS A 1 195 ? 10.547 -3.273 9.727 1 84.56 195 LYS A C 1
ATOM 1592 O O . LYS A 1 195 ? 10.484 -3.039 8.516 1 84.56 195 LYS A O 1
ATOM 1597 N N . ILE A 1 196 ? 11.289 -2.688 10.57 1 87.81 196 ILE A N 1
ATOM 1598 C CA . ILE A 1 196 ? 12.078 -1.542 10.148 1 87.81 196 ILE A CA 1
ATOM 1599 C C . ILE A 1 196 ? 13.375 -2.025 9.492 1 87.81 196 ILE A C 1
ATOM 1601 O O . ILE A 1 196 ? 13.734 -1.57 8.406 1 87.81 196 ILE A O 1
ATOM 1605 N N . LEU A 1 197 ? 14.039 -3 10.133 1 87.44 197 LEU A N 1
ATOM 1606 C CA . LEU A 1 197 ? 15.258 -3.623 9.633 1 87.44 197 LEU A CA 1
ATOM 1607 C C . LEU A 1 197 ? 14.969 -5.02 9.094 1 87.44 197 LEU A C 1
ATOM 1609 O O . LEU A 1 197 ? 15.539 -6.004 9.578 1 87.44 197 LEU A O 1
ATOM 1613 N N . ARG A 1 198 ? 14.148 -5.016 8.07 1 80.62 198 ARG A N 1
ATOM 1614 C CA . ARG A 1 198 ? 13.625 -6.281 7.562 1 80.62 198 ARG A CA 1
ATOM 1615 C C . ARG A 1 198 ? 14.711 -7.066 6.832 1 80.62 198 ARG A C 1
ATOM 1617 O O . ARG A 1 198 ? 15.703 -6.488 6.383 1 80.62 198 ARG A O 1
ATOM 1624 N N . GLU A 1 199 ? 14.43 -8.32 6.668 1 79.44 199 GLU A N 1
ATOM 1625 C CA . GLU A 1 199 ? 15.297 -9.18 5.867 1 79.44 199 GLU A CA 1
ATOM 1626 C C . GLU A 1 199 ? 15.156 -8.867 4.379 1 79.44 199 GLU A C 1
ATOM 1628 O O . GLU A 1 199 ? 14.195 -8.219 3.965 1 79.44 199 GLU A O 1
ATOM 1633 N N . TYR A 1 200 ? 16.094 -9.328 3.658 1 76.19 200 TYR A N 1
ATOM 1634 C CA . TYR A 1 200 ? 16.141 -9.07 2.225 1 76.19 200 TYR A CA 1
ATOM 1635 C C . TYR A 1 200 ? 14.961 -9.719 1.515 1 76.19 200 TYR A C 1
ATOM 1637 O O . TYR A 1 200 ? 14.32 -9.094 0.665 1 76.19 200 TYR A O 1
ATOM 1645 N N . LYS A 1 201 ? 14.742 -10.992 1.886 1 82.5 201 LYS A N 1
ATOM 1646 C CA . LYS A 1 201 ? 13.656 -11.711 1.229 1 82.5 201 LYS A CA 1
ATOM 1647 C C . LYS A 1 201 ? 12.641 -12.219 2.246 1 82.5 201 LYS A C 1
ATOM 1649 O O . LYS A 1 201 ? 12.992 -12.547 3.377 1 82.5 201 LYS A O 1
ATOM 1654 N N . PRO A 1 202 ? 11.414 -12.234 1.821 1 87.19 202 PRO A N 1
ATOM 1655 C CA . PRO A 1 202 ? 10.422 -12.844 2.705 1 87.19 202 PRO A CA 1
ATOM 1656 C C . PRO A 1 202 ? 10.648 -14.344 2.902 1 87.19 202 PRO A C 1
ATOM 1658 O O . PRO A 1 202 ? 11.211 -15.008 2.025 1 87.19 202 PRO A O 1
ATOM 1661 N N . SER A 1 203 ? 10.227 -14.797 4.078 1 90.38 203 SER A N 1
ATOM 1662 C CA . SER A 1 203 ? 10.234 -16.234 4.281 1 90.38 203 SER A CA 1
ATOM 1663 C C . SER A 1 203 ? 9.312 -16.938 3.289 1 90.38 203 SER A C 1
ATOM 1665 O O . SER A 1 203 ? 8.453 -16.297 2.67 1 90.38 203 SER A O 1
ATOM 1667 N N . TRP A 1 204 ? 9.484 -18.25 3.152 1 94.12 204 TRP A N 1
ATOM 166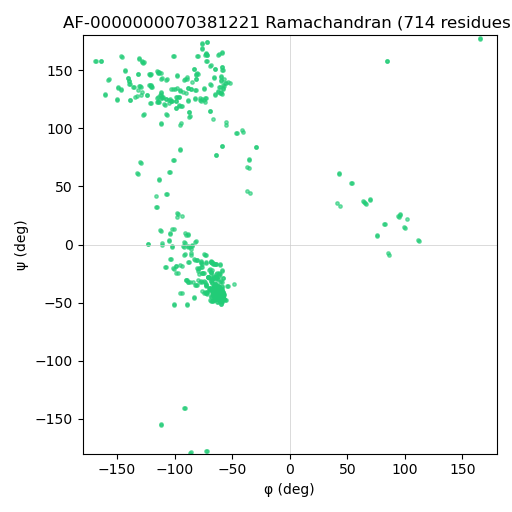8 C CA . TRP A 1 204 ? 8.633 -19.016 2.258 1 94.12 204 TRP A CA 1
ATOM 1669 C C . TRP A 1 204 ? 7.164 -18.875 2.648 1 94.12 204 TRP A C 1
ATOM 1671 O O . TRP A 1 204 ? 6.301 -18.703 1.785 1 94.12 204 TRP A O 1
ATOM 1681 N N . ASP A 1 205 ? 6.879 -18.938 3.918 1 95.12 205 ASP A N 1
ATOM 1682 C CA . ASP A 1 205 ? 5.5 -18.844 4.387 1 95.12 205 ASP A CA 1
ATOM 1683 C C . ASP A 1 205 ? 4.902 -17.484 4.066 1 95.12 205 ASP A C 1
ATOM 1685 O O . ASP A 1 205 ? 3.764 -17.391 3.602 1 95.12 205 ASP A O 1
ATOM 1689 N N . GLU A 1 206 ? 5.699 -16.453 4.273 1 92.44 206 GLU A N 1
ATOM 1690 C CA . GLU A 1 206 ? 5.242 -15.109 3.945 1 92.44 206 GLU A CA 1
ATOM 1691 C C . GLU A 1 206 ? 5.012 -14.953 2.445 1 92.44 206 GLU A C 1
ATOM 1693 O O . GLU A 1 206 ? 3.998 -14.398 2.02 1 92.44 206 GLU A O 1
ATOM 1698 N N . TYR A 1 207 ? 5.98 -15.492 1.772 1 93.94 207 TYR A N 1
ATOM 1699 C CA . TYR A 1 207 ? 5.961 -15.391 0.318 1 93.94 207 TYR A CA 1
ATOM 1700 C C . TYR A 1 207 ? 4.711 -16.047 -0.259 1 93.94 207 TYR A C 1
ATOM 1702 O O . TYR A 1 207 ? 3.949 -15.406 -0.988 1 93.94 207 TYR A O 1
ATOM 1710 N N . PHE A 1 208 ? 4.414 -17.219 0.084 1 96.75 208 PHE A N 1
ATOM 1711 C CA . PHE A 1 208 ? 3.299 -17.953 -0.489 1 96.75 208 PHE A CA 1
ATOM 1712 C C . PHE A 1 208 ? 1.971 -17.438 0.043 1 96.75 208 PHE A C 1
ATOM 1714 O O . PHE A 1 208 ? 0.966 -17.438 -0.671 1 96.75 208 PHE A O 1
ATOM 1721 N N . MET A 1 209 ? 1.953 -16.969 1.259 1 96.12 209 MET A N 1
ATOM 1722 C CA . MET A 1 209 ? 0.721 -16.391 1.776 1 96.12 209 MET A CA 1
ATOM 1723 C C . MET A 1 209 ? 0.367 -15.109 1.021 1 96.12 209 MET A C 1
ATOM 1725 O O . MET A 1 209 ? -0.806 -14.852 0.753 1 96.12 209 MET A O 1
ATOM 1729 N N . ARG A 1 210 ? 1.367 -14.359 0.702 1 93.56 210 ARG A N 1
ATOM 1730 C CA . ARG A 1 210 ? 1.128 -13.148 -0.088 1 93.56 210 ARG A CA 1
ATOM 1731 C C . ARG A 1 210 ? 0.541 -13.5 -1.451 1 93.56 210 ARG A C 1
ATOM 1733 O O . ARG A 1 210 ? -0.321 -12.781 -1.963 1 93.56 210 ARG A O 1
ATOM 1740 N N . LEU A 1 211 ? 1.04 -14.523 -2.033 1 95.69 211 LEU A N 1
ATOM 1741 C CA . LEU A 1 211 ? 0.47 -14.984 -3.293 1 95.69 211 LEU A CA 1
ATOM 1742 C C . LEU A 1 211 ? -0.99 -15.391 -3.113 1 95.69 211 LEU A C 1
ATOM 1744 O O . LEU A 1 211 ? -1.835 -15.07 -3.953 1 95.69 211 LEU A O 1
ATOM 1748 N N . ALA A 1 212 ? -1.277 -16.062 -1.975 1 96.62 212 ALA A N 1
ATOM 1749 C CA . ALA A 1 212 ? -2.656 -16.438 -1.694 1 96.62 212 ALA A CA 1
ATOM 1750 C C . ALA A 1 212 ? -3.559 -15.219 -1.568 1 96.62 212 ALA A C 1
ATOM 1752 O O . ALA A 1 212 ? -4.707 -15.234 -2.016 1 96.62 212 ALA A O 1
ATOM 1753 N N . VAL A 1 213 ? -3.039 -14.203 -1.015 1 93.5 213 VAL A N 1
ATOM 1754 C CA . VAL A 1 213 ? -3.791 -12.961 -0.842 1 93.5 213 VAL A CA 1
ATOM 1755 C C . VAL A 1 213 ? -4.086 -12.344 -2.207 1 93.5 213 VAL A C 1
ATOM 1757 O O . VAL A 1 213 ? -5.168 -11.797 -2.426 1 93.5 213 VAL A O 1
ATOM 1760 N N . GLU A 1 214 ? -3.131 -12.375 -3.092 1 92.88 214 GLU A N 1
ATOM 1761 C CA . GLU A 1 214 ? -3.377 -11.883 -4.441 1 92.88 214 GLU A CA 1
ATOM 1762 C C . GLU A 1 214 ? -4.434 -12.719 -5.156 1 92.88 214 GLU A C 1
ATOM 1764 O O . GLU A 1 214 ? -5.273 -12.18 -5.883 1 92.88 214 GLU A O 1
ATOM 1769 N N . VAL A 1 215 ? -4.398 -14 -4.922 1 95.06 215 VAL A N 1
ATOM 1770 C CA . VAL A 1 215 ? -5.328 -14.922 -5.551 1 95.06 215 VAL A CA 1
ATOM 1771 C C . VAL A 1 215 ? -6.758 -14.594 -5.125 1 95.06 215 VAL A C 1
ATOM 1773 O O . VAL A 1 215 ? -7.68 -14.617 -5.941 1 95.06 215 VAL A O 1
ATOM 1776 N N . LYS A 1 216 ? -6.883 -14.227 -3.943 1 94.94 216 LYS A N 1
ATOM 1777 C CA . LYS A 1 216 ? -8.219 -14.008 -3.395 1 94.94 216 LYS A CA 1
ATOM 1778 C C . LYS A 1 216 ? -8.898 -12.812 -4.055 1 94.94 216 LYS A C 1
ATOM 1780 O O . LYS A 1 216 ? -10.117 -12.656 -3.971 1 94.94 216 LYS A O 1
ATOM 1785 N N . LYS A 1 217 ? -8.188 -11.992 -4.715 1 91.31 217 LYS A N 1
ATOM 1786 C CA . LYS A 1 217 ? -8.703 -10.742 -5.27 1 91.31 217 LYS A CA 1
ATOM 1787 C C . LYS A 1 217 ? -9.695 -11.016 -6.398 1 91.31 217 LYS A C 1
ATOM 1789 O O . LYS A 1 217 ? -10.445 -10.125 -6.797 1 91.31 217 LYS A O 1
ATOM 1794 N N . ARG A 1 218 ? -9.758 -12.141 -6.906 1 90.75 218 ARG A N 1
ATOM 1795 C CA . ARG A 1 218 ? -10.688 -12.445 -7.988 1 90.75 218 ARG A CA 1
ATOM 1796 C C . ARG A 1 218 ? -11.867 -13.273 -7.48 1 90.75 218 ARG A C 1
ATOM 1798 O O . ARG A 1 218 ? -12.695 -13.734 -8.266 1 90.75 218 ARG A O 1
ATOM 1805 N N . SER A 1 219 ? -11.844 -13.492 -6.191 1 92.06 219 SER A N 1
ATOM 1806 C CA . SER A 1 219 ? -13 -14.156 -5.613 1 92.06 219 SER A CA 1
ATOM 1807 C C . SER A 1 219 ? -14.297 -13.453 -5.996 1 92.06 219 SER A C 1
ATOM 1809 O O . SER A 1 219 ? -14.352 -12.219 -6.023 1 92.06 219 SER A O 1
ATOM 1811 N N . ASN A 1 220 ? -15.281 -14.172 -6.289 1 85.88 220 ASN A N 1
ATOM 1812 C CA . ASN A 1 220 ? -16.562 -13.547 -6.621 1 85.88 220 ASN A CA 1
ATOM 1813 C C . ASN A 1 220 ? -17.609 -13.828 -5.559 1 85.88 220 ASN A C 1
ATOM 1815 O O . ASN A 1 220 ? -18.812 -13.648 -5.805 1 85.88 220 ASN A O 1
ATOM 1819 N N . CYS A 1 221 ? -17.156 -14.359 -4.441 1 88.12 221 CYS A N 1
ATOM 1820 C CA . CYS A 1 221 ? -18.078 -14.602 -3.332 1 88.12 221 CYS A CA 1
ATOM 1821 C C . CYS A 1 221 ? -18.453 -13.297 -2.641 1 88.12 221 CYS A C 1
ATOM 1823 O O . CYS A 1 221 ? -17.578 -12.492 -2.311 1 88.12 221 CYS A O 1
ATOM 1825 N N . ASN A 1 222 ? -19.688 -13.094 -2.363 1 84.19 222 ASN A N 1
ATOM 1826 C CA . ASN A 1 222 ? -20.188 -11.867 -1.755 1 84.19 222 ASN A CA 1
ATOM 1827 C C . ASN A 1 222 ? -20.031 -11.883 -0.237 1 84.19 222 ASN A C 1
ATOM 1829 O O . ASN A 1 222 ? -20.141 -10.844 0.416 1 84.19 222 ASN A O 1
ATOM 1833 N N . LYS A 1 223 ? -19.75 -12.945 0.311 1 84.12 223 LYS A N 1
ATOM 1834 C CA . LYS A 1 223 ? -19.656 -13.062 1.764 1 84.12 223 LYS A CA 1
ATOM 1835 C C . LYS A 1 223 ? -18.25 -12.758 2.252 1 84.12 223 LYS A C 1
ATOM 1837 O O . LYS A 1 223 ? -18.062 -11.984 3.195 1 84.12 223 LYS A O 1
ATOM 1842 N N . ARG A 1 224 ? -17.359 -13.445 1.636 1 88.81 224 ARG A N 1
ATOM 1843 C CA . ARG A 1 224 ? -15.969 -13.305 2.043 1 88.81 224 ARG A CA 1
ATOM 1844 C C . ARG A 1 224 ? -15.031 -13.781 0.94 1 88.81 224 ARG A C 1
ATOM 1846 O O . ARG A 1 224 ? -15.211 -14.867 0.385 1 88.81 224 ARG A O 1
ATOM 1853 N N . SER A 1 225 ? -14.141 -12.906 0.68 1 92.69 225 SER A N 1
ATOM 1854 C CA . SER A 1 225 ? -13.141 -13.32 -0.296 1 92.69 225 SER A CA 1
ATOM 1855 C C . SER A 1 225 ? -12.047 -14.164 0.356 1 92.69 225 SER A C 1
ATOM 1857 O O . SER A 1 225 ? -11.445 -13.75 1.353 1 92.69 225 SER A O 1
ATOM 1859 N N . VAL A 1 226 ? -11.812 -15.336 -0.188 1 95.25 226 VAL A N 1
ATOM 1860 C CA . VAL A 1 226 ? -10.797 -16.25 0.333 1 95.25 226 VAL A CA 1
ATOM 1861 C C . VAL A 1 226 ? -9.898 -16.734 -0.804 1 95.25 226 VAL A C 1
ATOM 1863 O O . VAL A 1 226 ? -10.375 -16.984 -1.915 1 95.25 226 VAL A O 1
ATOM 1866 N N . GLY A 1 227 ? -8.641 -16.766 -0.583 1 96.88 227 GLY A N 1
ATOM 1867 C CA . GLY A 1 227 ? -7.664 -17.312 -1.509 1 96.88 227 GLY A CA 1
ATOM 1868 C C . GLY A 1 227 ? -6.844 -18.438 -0.911 1 96.88 227 GLY A C 1
ATOM 1869 O O . GLY A 1 227 ? -6.57 -18.438 0.291 1 96.88 227 GLY A O 1
ATOM 1870 N N . ALA A 1 228 ? -6.453 -19.422 -1.766 1 97.44 228 ALA A N 1
ATOM 1871 C CA . ALA A 1 228 ? -5.637 -20.547 -1.335 1 97.44 228 ALA A CA 1
ATOM 1872 C C . ALA A 1 228 ? -4.637 -20.938 -2.418 1 97.44 228 ALA A C 1
ATOM 1874 O O . ALA A 1 228 ? -4.895 -20.75 -3.609 1 97.44 228 ALA A O 1
ATOM 1875 N N . ILE A 1 229 ? -3.52 -21.453 -2.014 1 97.31 229 ILE A N 1
ATOM 1876 C CA . ILE A 1 229 ? -2.523 -21.984 -2.936 1 97.31 229 ILE A CA 1
ATOM 1877 C C . ILE A 1 229 ? -1.923 -23.266 -2.365 1 97.31 229 ILE A C 1
ATOM 1879 O O . ILE A 1 229 ? -1.762 -23.391 -1.149 1 97.31 229 ILE A O 1
ATOM 1883 N N . LEU A 1 230 ? -1.68 -24.219 -3.184 1 96 230 LEU A N 1
ATOM 1884 C CA . LEU A 1 230 ? -1.059 -25.5 -2.834 1 96 230 LEU A CA 1
ATOM 1885 C C . LEU A 1 230 ? 0.392 -25.547 -3.303 1 96 230 LEU A C 1
ATOM 1887 O O . LEU A 1 230 ? 0.675 -25.312 -4.48 1 96 230 LEU A O 1
ATOM 1891 N N . ILE A 1 231 ? 1.254 -25.812 -2.342 1 96.5 231 ILE A N 1
ATOM 1892 C CA . ILE A 1 231 ? 2.686 -25.734 -2.611 1 96.5 231 ILE A CA 1
ATOM 1893 C C . ILE A 1 231 ? 3.336 -27.094 -2.363 1 96.5 231 ILE A C 1
ATOM 1895 O O . ILE A 1 231 ? 3.088 -27.719 -1.337 1 96.5 231 ILE A O 1
ATOM 1899 N N . SER A 1 232 ? 4.199 -27.531 -3.266 1 94.31 232 SER A N 1
ATOM 1900 C CA . SER A 1 232 ? 4.926 -28.781 -3.104 1 94.31 232 SER A CA 1
ATOM 1901 C C . SER A 1 232 ? 6.062 -28.641 -2.096 1 94.31 232 SER A C 1
ATOM 1903 O O . SER A 1 232 ? 6.375 -27.531 -1.659 1 94.31 232 SER A O 1
ATOM 1905 N N . LYS A 1 233 ? 6.68 -29.719 -1.776 1 91.69 233 LYS A N 1
ATOM 1906 C CA . LYS A 1 233 ? 7.824 -29.734 -0.872 1 91.69 233 LYS A CA 1
ATOM 1907 C C . LYS A 1 233 ? 9 -28.969 -1.475 1 91.69 233 LYS A C 1
ATOM 1909 O O . LYS A 1 233 ? 9.82 -28.406 -0.747 1 91.69 233 LYS A O 1
ATOM 1914 N N . GLU A 1 234 ? 9.047 -28.938 -2.77 1 91.12 234 GLU A N 1
ATOM 1915 C CA . GLU A 1 234 ? 10.125 -28.266 -3.477 1 91.12 234 GLU A CA 1
ATOM 1916 C C . GLU A 1 234 ? 9.789 -26.797 -3.709 1 91.12 234 GLU A C 1
ATOM 1918 O O . GLU A 1 234 ? 10.453 -26.109 -4.5 1 91.12 234 GLU A O 1
ATOM 1923 N N . LYS A 1 235 ? 8.711 -26.297 -3.115 1 93 235 LYS A N 1
ATOM 1924 C CA . LYS A 1 235 ? 8.312 -24.891 -3.131 1 93 235 LYS A CA 1
ATOM 1925 C C . LYS A 1 235 ? 7.844 -24.469 -4.52 1 93 235 LYS A C 1
ATOM 1927 O O . LYS A 1 235 ? 8.18 -23.391 -4.988 1 93 235 LYS A O 1
ATOM 1932 N N . ARG A 1 236 ? 7.148 -25.406 -5.121 1 90.88 236 ARG A N 1
ATOM 1933 C CA . ARG A 1 236 ? 6.508 -25.109 -6.398 1 90.88 236 ARG A CA 1
ATOM 1934 C C . ARG A 1 236 ? 5 -24.969 -6.238 1 90.88 236 ARG A C 1
ATOM 1936 O O . ARG A 1 236 ? 4.379 -25.734 -5.488 1 90.88 236 ARG A O 1
ATOM 1943 N N . ILE A 1 237 ? 4.496 -24.031 -7 1 92.75 237 ILE A N 1
ATOM 1944 C CA . ILE A 1 237 ? 3.047 -23.875 -6.973 1 92.75 237 ILE A CA 1
ATOM 1945 C C . ILE A 1 237 ? 2.381 -25.016 -7.742 1 92.75 237 ILE A C 1
ATOM 1947 O O . ILE A 1 237 ? 2.666 -25.219 -8.922 1 92.75 237 ILE A O 1
ATOM 1951 N N . LEU A 1 238 ? 1.516 -25.703 -7.094 1 93.12 238 LEU A N 1
ATOM 1952 C CA . LEU A 1 238 ? 0.802 -26.812 -7.719 1 93.12 238 LEU A CA 1
ATOM 1953 C C . LEU A 1 238 ? -0.546 -26.359 -8.266 1 93.12 238 LEU A C 1
ATOM 1955 O O . LEU A 1 238 ? -0.942 -26.75 -9.367 1 93.12 238 LEU A O 1
ATOM 1959 N N . SER A 1 239 ? -1.182 -25.562 -7.492 1 93.62 239 SER A N 1
ATOM 1960 C CA . SER A 1 239 ? -2.492 -25.047 -7.875 1 93.62 239 SER A CA 1
ATOM 1961 C C . SER A 1 239 ? -2.881 -23.844 -7.031 1 93.62 239 SER A C 1
ATOM 1963 O O . SER A 1 239 ? -2.277 -23.578 -5.988 1 93.62 239 SER A O 1
ATOM 1965 N N . THR A 1 240 ? -3.783 -23.047 -7.566 1 94.81 240 THR A N 1
ATOM 1966 C CA . THR A 1 240 ? -4.371 -21.922 -6.863 1 94.81 240 THR A CA 1
ATOM 1967 C C . THR A 1 240 ? -5.895 -22 -6.898 1 94.81 240 THR A C 1
ATOM 1969 O O . THR A 1 240 ? -6.469 -22.688 -7.738 1 94.81 240 THR A O 1
ATOM 1972 N N . GLY A 1 241 ? -6.508 -21.328 -5.93 1 94.88 241 GLY A N 1
ATOM 1973 C CA . GLY A 1 241 ? -7.965 -21.297 -5.887 1 94.88 241 GLY A CA 1
ATOM 1974 C C . GLY A 1 241 ? -8.516 -20.125 -5.102 1 94.88 241 GLY A C 1
ATOM 1975 O O . GLY A 1 241 ? -7.926 -19.703 -4.102 1 94.88 241 GLY A O 1
ATOM 1976 N N . TYR A 1 242 ? -9.586 -19.578 -5.598 1 95.06 242 TYR A N 1
ATOM 1977 C CA . TYR A 1 242 ? -10.383 -18.609 -4.867 1 95.06 242 TYR A CA 1
ATOM 1978 C C . TYR A 1 242 ? -11.859 -19 -4.859 1 95.06 242 TYR A C 1
ATOM 1980 O O . TYR A 1 242 ? -12.281 -19.844 -5.66 1 95.06 242 TYR A O 1
ATOM 1988 N N . ASN A 1 243 ? -12.578 -18.484 -3.883 1 92.62 243 ASN A N 1
ATOM 1989 C CA . ASN A 1 243 ? -13.961 -18.922 -3.75 1 92.62 243 ASN A CA 1
ATOM 1990 C C . ASN A 1 243 ? -14.891 -18.156 -4.676 1 92.62 243 ASN A C 1
ATOM 1992 O O . ASN A 1 243 ? -14.602 -17.016 -5.039 1 92.62 243 ASN A O 1
ATOM 1996 N N . GLY A 1 244 ? -15.93 -18.828 -5.059 1 90.5 244 GLY A N 1
ATOM 1997 C CA . GLY A 1 244 ? -16.953 -18.297 -5.941 1 90.5 244 GLY A CA 1
ATOM 1998 C C . GLY A 1 244 ? -17.859 -19.375 -6.52 1 90.5 244 GLY A C 1
ATOM 1999 O O . GLY A 1 244 ? -17.688 -20.562 -6.223 1 90.5 244 GLY A O 1
ATOM 2000 N N . THR A 1 245 ? -18.812 -18.875 -7.289 1 89.56 245 THR A N 1
ATOM 2001 C CA . THR A 1 245 ? -19.734 -19.812 -7.918 1 89.56 245 THR A CA 1
ATOM 2002 C C . THR A 1 245 ? -19.031 -20.641 -8.992 1 89.56 245 THR A C 1
ATOM 2004 O O . THR A 1 245 ? -18.016 -20.203 -9.539 1 89.56 245 THR A O 1
ATOM 2007 N N . PRO A 1 246 ? -19.531 -21.844 -9.266 1 84.88 246 PRO A N 1
ATOM 2008 C CA . PRO A 1 246 ? -18.891 -22.703 -10.258 1 84.88 246 PRO A CA 1
ATOM 2009 C C . PRO A 1 246 ? -18.812 -22.062 -11.641 1 84.88 246 PRO A C 1
ATOM 2011 O O . PRO A 1 246 ? -19.516 -21.094 -11.914 1 84.88 246 PRO A O 1
ATOM 2014 N N . LEU A 1 247 ? -18 -22.688 -12.383 1 81.25 247 LEU A N 1
ATOM 2015 C CA . LEU A 1 247 ? -17.766 -22.219 -13.75 1 81.25 247 LEU A CA 1
ATOM 2016 C C . LEU A 1 247 ? -19.062 -22.172 -14.539 1 81.25 247 LEU A C 1
ATOM 2018 O O . LEU A 1 247 ? -19.891 -23.094 -14.438 1 81.25 247 LEU A O 1
ATOM 2022 N N . ARG A 1 248 ? -19.297 -21.078 -15.266 1 79.38 248 ARG A N 1
ATOM 2023 C CA . ARG A 1 248 ? -20.391 -20.906 -16.203 1 79.38 248 ARG A CA 1
ATOM 2024 C C . ARG A 1 248 ? -21.703 -20.656 -15.469 1 79.38 248 ARG A C 1
ATOM 2026 O O . ARG A 1 248 ? -22.781 -20.766 -16.047 1 79.38 248 ARG A O 1
ATOM 2033 N N . MET A 1 249 ? -21.625 -20.484 -14.234 1 83.56 249 MET A N 1
ATOM 2034 C CA . MET A 1 249 ? -22.797 -20.047 -13.461 1 83.56 249 MET A CA 1
ATOM 2035 C C . MET A 1 249 ? -22.719 -18.562 -13.148 1 83.56 249 MET A C 1
ATOM 2037 O O . MET A 1 249 ? -21.656 -17.938 -13.281 1 83.56 249 MET A O 1
ATOM 2041 N N . LYS A 1 250 ? -23.891 -18.094 -12.797 1 84.69 250 LYS A N 1
ATOM 2042 C CA . LYS A 1 250 ? -23.938 -16.688 -12.391 1 84.69 250 LYS A CA 1
ATOM 2043 C C . LYS A 1 250 ? -23.047 -16.453 -11.172 1 84.69 250 LYS A C 1
ATOM 2045 O O . LYS A 1 250 ? -23.062 -17.219 -10.211 1 84.69 250 LYS A O 1
ATOM 2050 N N . ASP A 1 251 ? -22.203 -15.414 -11.273 1 85.38 251 ASP A N 1
ATOM 2051 C CA . ASP A 1 251 ? -21.312 -15.094 -10.164 1 85.38 251 ASP A CA 1
ATOM 2052 C C . ASP A 1 251 ? -22.094 -14.773 -8.898 1 85.38 251 ASP A C 1
ATOM 2054 O O . ASP A 1 251 ? -23.172 -14.164 -8.953 1 85.38 251 ASP A O 1
ATOM 2058 N N . CYS A 1 252 ? -21.516 -15.172 -7.805 1 84.56 252 CYS A N 1
ATOM 2059 C CA . CYS A 1 252 ? -22.125 -14.875 -6.512 1 84.56 252 CYS A CA 1
ATOM 2060 C C . CYS A 1 252 ? -22.391 -13.383 -6.359 1 84.56 252 CYS A C 1
ATOM 2062 O O . CYS A 1 252 ? -23.438 -12.984 -5.871 1 84.56 252 CYS A O 1
ATOM 2064 N N . PHE A 1 253 ? -21.531 -12.656 -6.891 1 80.19 253 PHE A N 1
ATOM 2065 C CA . PHE A 1 253 ? -21.625 -11.211 -6.777 1 80.19 253 PHE A CA 1
ATOM 2066 C C . PHE A 1 253 ? -22.797 -10.68 -7.602 1 80.19 253 PHE A C 1
ATOM 2068 O O . PHE A 1 253 ? -23.297 -9.586 -7.344 1 80.19 253 PHE A O 1
ATOM 2075 N N . TYR A 1 254 ? -23.219 -11.391 -8.539 1 80.88 254 TYR A N 1
ATOM 2076 C CA . TYR A 1 254 ? -24.375 -11.023 -9.367 1 80.88 254 TYR A CA 1
ATOM 2077 C C . TYR A 1 254 ? -25.609 -11.789 -8.953 1 80.88 254 TYR A C 1
ATOM 2079 O O . TYR A 1 254 ? -26.594 -11.859 -9.695 1 80.88 254 TYR A O 1
ATOM 2087 N N . GLY A 1 255 ? -25.484 -12.391 -7.812 1 81 255 GLY A N 1
ATOM 2088 C CA . GLY A 1 255 ? -26.656 -13.07 -7.27 1 81 255 GLY A CA 1
ATOM 2089 C C . GLY A 1 255 ? -26.641 -14.562 -7.516 1 81 255 GLY A C 1
ATOM 2090 O O . GLY A 1 255 ? -27.672 -15.227 -7.398 1 81 255 GLY A O 1
ATOM 2091 N N . GLY A 1 256 ? -25.562 -15.07 -7.871 1 82.75 256 GLY A N 1
ATOM 2092 C CA . GLY A 1 256 ? -25.5 -16.484 -8.242 1 82.75 256 GLY A CA 1
ATOM 2093 C C . GLY A 1 256 ? -25.609 -17.406 -7.047 1 82.75 256 GLY A C 1
ATOM 2094 O O . GLY A 1 256 ? -25.844 -18.609 -7.211 1 82.75 256 GLY A O 1
ATOM 2095 N N . CYS A 1 257 ? -25.453 -16.953 -5.84 1 84.62 257 CYS A N 1
ATOM 2096 C CA . CYS A 1 257 ? -25.562 -17.75 -4.629 1 84.62 257 CYS A CA 1
ATOM 2097 C C . CYS A 1 257 ? -26.516 -17.125 -3.635 1 84.62 257 CYS A C 1
ATOM 2099 O O . CYS A 1 257 ? -26.188 -16.125 -2.994 1 84.62 257 CYS A O 1
ATOM 2101 N N . GLU A 1 258 ? -27.562 -17.719 -3.438 1 80.12 258 GLU A N 1
ATOM 2102 C CA . GLU A 1 258 ? -28.609 -17.172 -2.59 1 80.12 258 GLU A CA 1
ATOM 2103 C C . GLU A 1 258 ? -28.141 -17.047 -1.143 1 80.12 258 GLU A C 1
ATOM 2105 O O . GLU A 1 258 ? -28.406 -16.031 -0.481 1 80.12 258 GLU A O 1
ATOM 2110 N N . ARG A 1 259 ? -27.469 -17.953 -0.683 1 78.62 259 ARG A N 1
ATOM 2111 C CA . ARG A 1 259 ? -26.969 -17.953 0.693 1 78.62 259 ARG A CA 1
ATOM 2112 C C . ARG A 1 259 ? -26.047 -16.766 0.945 1 78.62 259 ARG A C 1
ATOM 2114 O O . ARG A 1 259 ? -26.188 -16.062 1.948 1 78.62 259 ARG A O 1
ATOM 2121 N N . CYS A 1 260 ? -25.156 -16.609 0.03 1 79.69 260 CYS A N 1
ATOM 2122 C CA . CYS A 1 260 ? -24.156 -15.547 0.173 1 79.69 260 CYS A CA 1
ATOM 2123 C C . CYS A 1 260 ? -24.812 -14.172 0.081 1 79.69 260 CYS A C 1
ATOM 2125 O O . CYS A 1 260 ? -24.359 -13.219 0.725 1 79.69 260 CYS A O 1
ATOM 2127 N N . ASN A 1 261 ? -25.859 -14.141 -0.611 1 78.44 261 ASN A N 1
ATOM 2128 C CA . ASN A 1 261 ? -26.484 -12.852 -0.883 1 78.44 261 ASN A CA 1
ATOM 2129 C C . ASN A 1 261 ? -27.531 -12.492 0.18 1 78.44 261 ASN A C 1
ATOM 2131 O O . ASN A 1 261 ? -28.031 -11.367 0.202 1 78.44 261 ASN A O 1
ATOM 2135 N N . GLN A 1 262 ? -27.844 -13.453 1.078 1 74.44 262 GLN A N 1
ATOM 2136 C CA . GLN A 1 262 ? -28.75 -13.18 2.193 1 74.44 262 GLN A CA 1
ATOM 2137 C C . GLN A 1 262 ? -27.969 -12.875 3.469 1 74.44 262 GLN A C 1
ATOM 2139 O O . GLN A 1 262 ? -28.562 -12.672 4.531 1 74.44 262 GLN A O 1
ATOM 2144 N N . ASN A 1 263 ? -26.75 -12.438 3.41 1 67.44 263 ASN A N 1
ATOM 2145 C CA . ASN A 1 263 ? -25.859 -12.031 4.488 1 67.44 263 ASN A CA 1
ATOM 2146 C C . ASN A 1 263 ? -25.906 -13.008 5.66 1 67.44 263 ASN A C 1
ATOM 2148 O O . ASN A 1 263 ? -26 -12.594 6.816 1 67.44 263 ASN A O 1
ATOM 2152 N N . THR A 1 264 ? -26.094 -14.211 5.371 1 69.19 264 THR A N 1
ATOM 2153 C CA . THR A 1 264 ? -26.062 -15.25 6.395 1 69.19 264 THR A CA 1
ATOM 2154 C C . THR A 1 264 ? -24.719 -15.242 7.129 1 69.19 264 THR A C 1
ATOM 2156 O O . THR A 1 264 ? -23.688 -14.906 6.547 1 69.19 264 THR A O 1
ATOM 2159 N N . ALA A 1 265 ? -24.812 -15.492 8.469 1 70.25 265 ALA A N 1
ATOM 2160 C CA . ALA A 1 265 ? -23.609 -15.5 9.289 1 70.25 265 ALA A CA 1
ATOM 2161 C C . ALA A 1 265 ? -22.625 -16.547 8.789 1 70.25 265 ALA A C 1
ATOM 2163 O O . ALA A 1 265 ? -23.016 -17.547 8.172 1 70.25 265 ALA A O 1
ATOM 2164 N N . GLN A 1 266 ? -21.4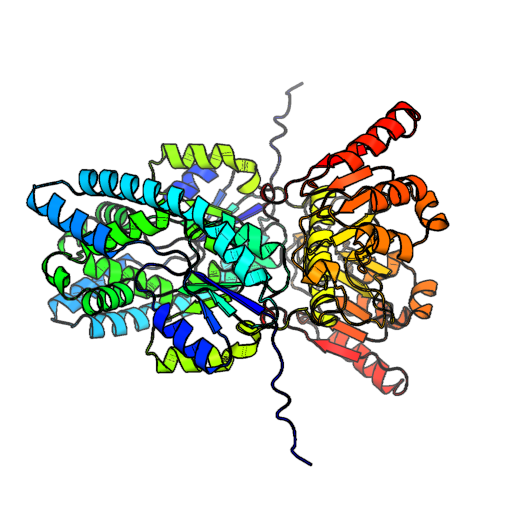22 -16.266 9.062 1 67.06 266 GLN A N 1
ATOM 2165 C CA . GLN A 1 266 ? -20.375 -17.219 8.68 1 67.06 266 GLN A CA 1
ATOM 2166 C C . GLN A 1 266 ? -20.625 -18.578 9.305 1 67.06 266 GLN A C 1
ATOM 2168 O O . GLN A 1 266 ? -21 -18.688 10.477 1 67.06 266 GLN A O 1
ATOM 2173 N N . GLY A 1 267 ? -20.438 -19.609 8.523 1 65.94 267 GLY A N 1
ATOM 2174 C CA . GLY A 1 267 ? -20.531 -20.969 9.039 1 65.94 267 GLY A CA 1
ATOM 2175 C C . GLY A 1 267 ? -21.938 -21.516 9.062 1 65.94 267 GLY A C 1
ATOM 2176 O O . GLY A 1 267 ? -22.156 -22.688 9.328 1 65.94 267 GLY A O 1
ATOM 2177 N N . GLN A 1 268 ? -22.906 -20.672 8.773 1 67.88 268 GLN A N 1
ATOM 2178 C CA . GLN A 1 268 ? -24.297 -21.109 8.805 1 67.88 268 GLN A CA 1
ATOM 2179 C C . GLN A 1 268 ? -24.812 -21.422 7.398 1 67.88 268 GLN A C 1
ATOM 2181 O O . GLN A 1 268 ? -24.516 -20.688 6.449 1 67.88 268 GLN A O 1
ATOM 2186 N N . GLY A 1 269 ? -25.422 -22.469 7.332 1 69.31 269 GLY A N 1
ATOM 2187 C CA . GLY A 1 269 ? -26.078 -22.875 6.094 1 69.31 269 GLY A CA 1
ATOM 2188 C C . GLY A 1 269 ? -25.078 -23.156 4.973 1 69.31 269 GLY A C 1
ATOM 2189 O O . GLY A 1 269 ? -25.328 -22.797 3.82 1 69.31 269 GLY A O 1
ATOM 2190 N N . LEU A 1 270 ? -23.984 -23.672 5.312 1 70.5 270 LEU A N 1
ATOM 2191 C CA . LEU A 1 270 ? -22.922 -23.906 4.336 1 70.5 270 LEU A CA 1
ATOM 2192 C C . LEU A 1 270 ? -23.359 -24.906 3.277 1 70.5 270 LEU A C 1
ATOM 2194 O O . LEU A 1 270 ? -22.875 -24.875 2.146 1 70.5 270 LEU A O 1
ATOM 2198 N N . ASP A 1 271 ? -24.266 -25.688 3.664 1 71 271 ASP A N 1
ATOM 2199 C CA . ASP A 1 271 ? -24.797 -26.656 2.715 1 71 271 ASP A CA 1
ATOM 2200 C C . ASP A 1 271 ? -25.578 -25.984 1.604 1 71 271 ASP A C 1
ATOM 2202 O O . ASP A 1 271 ? -25.797 -26.562 0.536 1 71 271 ASP A O 1
ATOM 2206 N N . GLN A 1 272 ? -25.891 -24.781 1.817 1 71.44 272 GLN A N 1
ATOM 2207 C CA . GLN A 1 272 ? -26.672 -24.047 0.833 1 71.44 272 GLN A CA 1
ATOM 2208 C C . GLN A 1 272 ? -25.781 -23.109 0.012 1 71.44 272 GLN A C 1
ATOM 2210 O O . GLN A 1 272 ? -26.266 -22.453 -0.92 1 71.44 272 GLN A O 1
ATOM 2215 N N . CYS A 1 273 ? -24.594 -23.156 0.398 1 79.06 273 CYS A N 1
ATOM 2216 C CA . CYS A 1 273 ? -23.688 -22.266 -0.32 1 79.06 273 CYS A CA 1
ATOM 2217 C C . CYS A 1 273 ? -23.312 -22.859 -1.681 1 79.06 273 CYS A C 1
ATOM 2219 O O . CYS A 1 273 ? -22.812 -23.969 -1.767 1 79.06 273 CYS A O 1
ATOM 2221 N N . TRP A 1 274 ? -23.547 -22.125 -2.713 1 80.81 274 TRP A N 1
ATOM 2222 C CA . TRP A 1 274 ? -23.281 -22.609 -4.07 1 80.81 274 TRP A CA 1
ATOM 2223 C C . TRP A 1 274 ? -21.875 -22.219 -4.512 1 80.81 274 TRP A C 1
ATOM 2225 O O . TRP A 1 274 ? -21.453 -22.547 -5.621 1 80.81 274 TRP A O 1
ATOM 2235 N N . CYS A 1 275 ? -21.188 -21.609 -3.676 1 88.81 275 CYS A N 1
ATOM 2236 C CA . CYS A 1 275 ? -19.812 -21.234 -3.988 1 88.81 275 CYS A CA 1
ATOM 2237 C C . CYS A 1 275 ? -18.844 -22.375 -3.68 1 88.81 275 CYS A C 1
ATOM 2239 O O . CYS A 1 275 ? -19 -23.078 -2.678 1 88.81 275 CYS A O 1
ATOM 2241 N N . ILE A 1 276 ? -17.984 -22.594 -4.645 1 89.94 276 ILE A N 1
ATOM 2242 C CA . ILE A 1 276 ? -16.828 -23.438 -4.367 1 89.94 276 ILE A CA 1
ATOM 2243 C C . ILE A 1 276 ? -15.828 -22.688 -3.486 1 89.94 276 ILE A C 1
ATOM 2245 O O . ILE A 1 276 ? -15.5 -21.531 -3.764 1 89.94 276 ILE A O 1
ATOM 2249 N N . HIS A 1 277 ? -15.453 -23.281 -2.373 1 92.81 277 HIS A N 1
ATOM 2250 C CA . HIS A 1 277 ? -14.492 -22.625 -1.488 1 92.81 277 HIS A CA 1
ATOM 2251 C C . HIS A 1 277 ? -13.086 -22.656 -2.086 1 92.81 277 HIS A C 1
ATOM 2253 O O . HIS A 1 277 ? -12.805 -23.438 -2.988 1 92.81 277 HIS A O 1
ATOM 2259 N N . ALA A 1 278 ? -12.227 -21.719 -1.638 1 95.75 278 ALA A N 1
ATOM 2260 C CA . ALA A 1 278 ? -10.883 -21.547 -2.188 1 95.75 278 ALA A CA 1
ATOM 2261 C C . ALA A 1 278 ? -10.07 -22.828 -2.074 1 95.75 278 ALA A C 1
ATOM 2263 O O . ALA A 1 278 ? -9.398 -23.234 -3.027 1 95.75 278 ALA A O 1
ATOM 2264 N N . GLU A 1 279 ? -10.109 -23.484 -0.876 1 94.38 279 GLU A N 1
ATOM 2265 C CA . GLU A 1 279 ? -9.367 -24.719 -0.629 1 94.38 279 GLU A CA 1
ATOM 2266 C C . GLU A 1 279 ? -9.836 -25.844 -1.551 1 94.38 279 GLU A C 1
ATOM 2268 O O . GLU A 1 279 ? -9.016 -26.562 -2.127 1 94.38 279 GLU A O 1
ATOM 2273 N N . GLU A 1 280 ? -11.148 -25.938 -1.677 1 91.12 280 GLU A N 1
ATOM 2274 C CA . GLU A 1 280 ? -11.719 -26.938 -2.566 1 91.12 280 GLU A CA 1
ATOM 2275 C C . GLU A 1 280 ? -11.297 -26.703 -4.012 1 91.12 280 GLU A C 1
ATOM 2277 O O . GLU A 1 280 ? -10.938 -27.641 -4.723 1 91.12 280 GLU A O 1
ATOM 2282 N N . ASN A 1 281 ? -11.391 -25.469 -4.383 1 91.69 281 ASN A N 1
ATOM 2283 C CA . ASN A 1 281 ? -11.023 -25.094 -5.742 1 91.69 281 ASN A CA 1
ATOM 2284 C C . ASN A 1 281 ? -9.578 -25.469 -6.055 1 91.69 281 ASN A C 1
ATOM 2286 O O . ASN A 1 281 ? -9.281 -25.984 -7.137 1 91.69 281 ASN A O 1
ATOM 2290 N N . CYS A 1 282 ? -8.672 -25.281 -5.145 1 91 282 CYS A N 1
ATOM 2291 C CA . CYS A 1 282 ? -7.27 -25.656 -5.266 1 91 282 CYS A CA 1
ATOM 2292 C C . CYS A 1 282 ? -7.125 -27.156 -5.504 1 91 282 CYS A C 1
ATOM 2294 O O . CYS A 1 282 ? -6.395 -27.578 -6.406 1 91 282 CYS A O 1
ATOM 2296 N N . LEU A 1 283 ? -7.852 -27.875 -4.773 1 91.12 283 LEU A N 1
ATOM 2297 C CA . LEU A 1 283 ? -7.699 -29.328 -4.789 1 91.12 283 LEU A CA 1
ATOM 2298 C C . LEU A 1 283 ? -8.406 -29.938 -6 1 91.12 283 LEU A C 1
ATOM 2300 O O . LEU A 1 283 ? -7.969 -30.953 -6.535 1 91.12 283 LEU A O 1
ATOM 2304 N N . LEU A 1 284 ? -9.484 -29.281 -6.418 1 86.38 284 LEU A N 1
ATOM 2305 C CA . LEU A 1 284 ? -10.164 -29.703 -7.633 1 86.38 284 LEU A CA 1
ATOM 2306 C C . LEU A 1 284 ? -9.266 -29.531 -8.852 1 86.38 284 LEU A C 1
ATOM 2308 O O . LEU A 1 284 ? -9.32 -30.328 -9.789 1 86.38 284 LEU A O 1
ATOM 2312 N N . ASP A 1 285 ? -8.469 -28.547 -8.836 1 86.81 285 ASP A N 1
ATOM 2313 C CA . ASP A 1 285 ? -7.602 -28.203 -9.961 1 86.81 285 ASP A CA 1
ATOM 2314 C C . ASP A 1 285 ? -6.516 -29.266 -10.141 1 86.81 285 ASP A C 1
ATOM 2316 O O . ASP A 1 285 ? -6.301 -29.766 -11.25 1 86.81 285 ASP A O 1
ATOM 2320 N N . ILE A 1 286 ? -5.852 -29.656 -9.141 1 85.44 286 ILE A N 1
ATOM 2321 C CA . ILE A 1 286 ? -4.707 -30.562 -9.234 1 85.44 286 ILE A CA 1
ATOM 2322 C C . ILE A 1 286 ? -5.18 -32 -9.117 1 85.44 286 ILE A C 1
ATOM 2324 O O . ILE A 1 286 ? -4.555 -32.906 -9.664 1 85.44 286 ILE A O 1
ATOM 2328 N N . GLY A 1 287 ? -6.262 -32.188 -8.375 1 80.56 287 GLY A N 1
ATOM 2329 C CA . GLY A 1 287 ? -6.734 -33.562 -8.125 1 80.56 287 GLY A CA 1
ATOM 2330 C C . GLY A 1 287 ? -6.023 -34.219 -6.969 1 80.56 287 GLY A C 1
ATOM 2331 O O . GLY A 1 287 ? -4.883 -33.906 -6.652 1 80.56 287 GLY A O 1
ATOM 2332 N N . VAL A 1 288 ? -6.691 -35.188 -6.465 1 69.75 288 VAL A N 1
ATOM 2333 C CA . VAL A 1 288 ? -6.234 -35.875 -5.258 1 69.75 288 VAL A CA 1
ATOM 2334 C C . VAL A 1 288 ? -5.016 -36.75 -5.582 1 69.75 288 VAL A C 1
ATOM 2336 O O . VAL A 1 288 ? -4.059 -36.781 -4.809 1 69.75 288 VAL A O 1
ATOM 2339 N N . ARG A 1 289 ? -5.07 -37.375 -6.617 1 68.88 289 ARG A N 1
ATOM 2340 C CA . ARG A 1 289 ? -4 -38.312 -6.973 1 68.88 289 ARG A CA 1
ATOM 2341 C C . ARG A 1 289 ? -2.668 -37.562 -7.105 1 68.88 289 ARG A C 1
ATOM 2343 O O . ARG A 1 289 ? -1.656 -38.031 -6.551 1 68.88 289 ARG A O 1
ATOM 2350 N N . GLU A 1 290 ? -2.648 -36.469 -7.777 1 79.81 290 GLU A N 1
ATOM 2351 C CA . GLU A 1 290 ? -1.436 -35.688 -7.973 1 79.81 290 GLU A CA 1
ATOM 2352 C C . GLU A 1 290 ? -1.028 -34.969 -6.688 1 79.81 290 GLU A C 1
ATOM 2354 O O . GLU A 1 290 ? 0.155 -34.906 -6.348 1 79.81 290 GLU A O 1
ATOM 2359 N N . SER A 1 291 ? -2.004 -34.562 -5.984 1 82.5 291 SER A N 1
ATOM 2360 C CA . SER A 1 291 ? -1.717 -33.844 -4.754 1 82.5 291 SER A CA 1
ATOM 2361 C C . SER A 1 291 ? -0.985 -34.719 -3.746 1 82.5 291 SER A C 1
ATOM 2363 O O . SER A 1 291 ? -0.002 -34.281 -3.139 1 82.5 291 SER A O 1
ATOM 2365 N N . LYS A 1 292 ? -1.427 -35.906 -3.604 1 82.25 292 LYS A N 1
ATOM 2366 C CA . LYS A 1 292 ? -0.865 -36.844 -2.613 1 82.25 292 LYS A CA 1
ATOM 2367 C C . LYS A 1 292 ? 0.61 -37.094 -2.891 1 82.25 292 LYS A C 1
ATOM 2369 O O . LYS A 1 292 ? 1.398 -37.281 -1.96 1 82.25 292 LYS A O 1
ATOM 2374 N N . GLN A 1 293 ? 0.935 -37.062 -4.113 1 84.81 293 GLN A N 1
ATOM 2375 C CA . GLN A 1 293 ? 2.314 -37.344 -4.5 1 84.81 293 GLN A CA 1
ATOM 2376 C C . GLN A 1 293 ? 3.254 -36.25 -4.004 1 84.81 293 GLN A C 1
ATOM 2378 O O . GLN A 1 293 ? 4.434 -36.5 -3.75 1 84.81 293 GLN A O 1
ATOM 2383 N N . PHE A 1 294 ? 2.758 -35.156 -3.754 1 86.81 294 PHE A N 1
ATOM 2384 C CA . PHE A 1 294 ? 3.609 -34.031 -3.447 1 86.81 294 PHE A CA 1
ATOM 2385 C C . PHE A 1 294 ? 3.609 -33.75 -1.95 1 86.81 294 PHE A C 1
ATOM 2387 O O . PHE A 1 294 ? 4.418 -32.938 -1.465 1 86.81 294 PHE A O 1
ATOM 2394 N N . GLU A 1 295 ? 2.674 -34.344 -1.075 1 90.19 295 GLU A N 1
ATOM 2395 C CA . GLU A 1 295 ? 2.527 -34 0.337 1 90.19 295 GLU A CA 1
ATOM 2396 C C . GLU A 1 295 ? 2.592 -32.469 0.555 1 90.19 295 GLU A C 1
ATOM 2398 O O . GLU A 1 295 ? 3.43 -32 1.317 1 90.19 295 GLU A O 1
ATOM 2403 N N . PRO A 1 296 ? 1.673 -31.797 -0.035 1 95.06 296 PRO A N 1
ATOM 2404 C CA . PRO A 1 296 ? 1.826 -30.359 -0.194 1 95.06 296 PRO A CA 1
ATOM 2405 C C . PRO A 1 296 ? 1.464 -29.578 1.071 1 95.06 296 PRO A C 1
ATOM 2407 O O . PRO A 1 296 ? 0.875 -30.141 1.997 1 95.06 296 PRO A O 1
ATOM 2410 N N . THR A 1 297 ? 1.901 -28.359 1.137 1 97.62 297 THR A N 1
ATOM 2411 C CA . THR A 1 297 ? 1.454 -27.344 2.084 1 97.62 297 THR A CA 1
ATOM 2412 C C . THR A 1 297 ? 0.372 -26.469 1.463 1 97.62 297 THR A C 1
ATOM 2414 O O . THR A 1 297 ? 0.503 -26.031 0.319 1 97.62 297 THR A O 1
ATOM 2417 N N . MET A 1 298 ? -0.674 -26.266 2.215 1 97.88 298 MET A N 1
ATOM 2418 C CA . MET A 1 298 ? -1.723 -25.359 1.759 1 97.88 298 MET A CA 1
ATOM 2419 C C . MET A 1 298 ? -1.629 -24.016 2.477 1 97.88 298 MET A C 1
ATOM 2421 O O . MET A 1 298 ? -1.601 -23.969 3.707 1 97.88 298 MET A O 1
ATOM 2425 N N . TYR A 1 299 ? -1.509 -23 1.729 1 98.25 299 TYR A N 1
ATOM 2426 C CA . TYR A 1 299 ? -1.674 -21.656 2.246 1 98.25 299 TYR A CA 1
ATOM 2427 C C . TYR A 1 299 ? -3.074 -21.125 1.957 1 98.25 299 TYR A C 1
ATOM 2429 O O . TYR A 1 299 ? -3.535 -21.172 0.814 1 98.25 299 TYR A O 1
ATOM 2437 N N . THR A 1 300 ? -3.766 -20.672 2.936 1 97.88 300 THR A N 1
ATOM 2438 C CA . THR A 1 300 ? -5.121 -20.156 2.758 1 97.88 300 THR A CA 1
ATOM 2439 C C . THR A 1 300 ? -5.348 -18.922 3.625 1 97.88 300 THR A C 1
ATOM 2441 O O . THR A 1 300 ? -4.844 -18.844 4.746 1 97.88 300 THR A O 1
ATOM 2444 N N . THR A 1 301 ? -6.105 -17.953 3.104 1 96.56 301 THR A N 1
ATOM 2445 C CA . THR A 1 301 ? -6.293 -16.688 3.803 1 96.56 301 THR A CA 1
ATOM 2446 C C . THR A 1 301 ? -7.277 -16.844 4.953 1 96.56 301 THR A C 1
ATOM 2448 O O . THR A 1 301 ? -7.336 -16 5.852 1 96.56 301 THR A O 1
ATOM 2451 N N . LEU A 1 302 ? -8.023 -17.875 4.957 1 94.88 302 LEU A N 1
ATOM 2452 C CA . LEU A 1 302 ? -8.984 -18.203 6.004 1 94.88 302 LEU A CA 1
ATOM 2453 C C . LEU A 1 302 ? -8.898 -19.688 6.383 1 94.88 302 LEU A C 1
ATOM 2455 O O . LEU A 1 302 ? -8.797 -20.547 5.508 1 94.88 302 LEU A O 1
ATOM 2459 N N . PHE A 1 303 ? -8.922 -19.906 7.68 1 95.56 303 PHE A N 1
ATOM 2460 C CA . PHE A 1 303 ? -8.883 -21.297 8.102 1 95.56 303 PHE A CA 1
ATOM 2461 C C . PHE A 1 303 ? -10.016 -22.094 7.469 1 95.56 303 PHE A C 1
ATOM 2463 O O . PHE A 1 303 ? -11.148 -21.625 7.395 1 95.56 303 PHE A O 1
ATOM 2470 N N . PRO A 1 304 ? -9.82 -23.281 7.027 1 93.88 304 PRO A N 1
ATOM 2471 C CA . PRO A 1 304 ? -10.82 -24.062 6.277 1 93.88 304 PRO A CA 1
ATOM 2472 C C . PRO A 1 304 ? -12.039 -24.422 7.121 1 93.88 304 PRO A C 1
ATOM 2474 O O . PRO A 1 304 ? -11.914 -24.656 8.328 1 93.88 304 PRO A O 1
ATOM 2477 N N . CYS A 1 305 ? -13.18 -24.422 6.508 1 90.5 305 CYS A N 1
ATOM 2478 C CA . CYS A 1 305 ? -14.391 -24.922 7.145 1 90.5 305 CYS A CA 1
ATOM 2479 C C . CYS A 1 305 ? -14.367 -26.438 7.262 1 90.5 305 CYS A C 1
ATOM 2481 O O . CYS A 1 305 ? -13.422 -27.078 6.809 1 90.5 305 CYS A O 1
ATOM 2483 N N . ARG A 1 306 ? -15.445 -26.984 7.777 1 84.56 306 ARG A N 1
ATOM 2484 C CA . ARG A 1 306 ? -15.516 -28.422 8.016 1 84.56 306 ARG A CA 1
ATOM 2485 C C . ARG A 1 306 ? -15.492 -29.188 6.707 1 84.56 306 ARG A C 1
ATOM 2487 O O . ARG A 1 306 ? -14.805 -30.203 6.59 1 84.56 306 ARG A O 1
ATOM 2494 N N . MET A 1 307 ? -16.234 -28.734 5.742 1 84.19 307 MET A N 1
ATOM 2495 C CA . MET A 1 307 ? -16.328 -29.422 4.457 1 84.19 307 MET A CA 1
ATOM 2496 C C . MET A 1 307 ? -14.984 -29.406 3.742 1 84.19 307 MET A C 1
ATOM 2498 O O . MET A 1 307 ? -14.586 -30.406 3.143 1 84.19 307 MET A O 1
ATOM 2502 N N . CYS A 1 308 ? -14.273 -28.344 3.846 1 92.44 308 CYS A N 1
ATOM 2503 C CA . CYS A 1 308 ? -12.977 -28.25 3.186 1 92.44 308 CYS A CA 1
ATOM 2504 C C . CYS A 1 308 ? -11.914 -29.047 3.941 1 92.44 308 CYS A C 1
ATOM 2506 O O . CYS A 1 308 ? -11 -29.594 3.334 1 92.44 308 CYS A O 1
ATOM 2508 N N . ALA A 1 309 ? -12.055 -29.109 5.266 1 90.38 309 ALA A N 1
ATOM 2509 C CA . ALA A 1 309 ? -11.086 -29.859 6.078 1 90.38 309 ALA A CA 1
ATOM 2510 C C . ALA A 1 309 ? -11.039 -31.328 5.676 1 90.38 309 ALA A C 1
ATOM 2512 O O . ALA A 1 309 ? -9.961 -31.906 5.566 1 90.38 309 ALA A O 1
ATOM 2513 N N . LYS A 1 310 ? -12.172 -31.922 5.508 1 86.62 310 LYS A N 1
ATOM 2514 C CA . LYS A 1 310 ? -12.211 -33.344 5.133 1 86.62 310 LYS A CA 1
ATOM 2515 C C . LYS A 1 310 ? -11.531 -33.562 3.789 1 86.62 310 LYS A C 1
ATOM 2517 O O . LYS A 1 310 ? -10.828 -34.562 3.609 1 86.62 310 LYS A O 1
ATOM 2522 N N . VAL A 1 311 ? -11.789 -32.625 2.854 1 88.94 311 VAL A N 1
ATOM 2523 C CA . VAL A 1 311 ? -11.203 -32.75 1.524 1 88.94 311 VAL A CA 1
ATOM 2524 C C . VAL A 1 311 ? -9.688 -32.562 1.607 1 88.94 311 VAL A C 1
ATOM 2526 O O . VAL A 1 311 ? -8.93 -33.25 0.917 1 88.94 311 VAL A O 1
ATOM 2529 N N . ILE A 1 312 ? -9.227 -31.688 2.406 1 93.44 312 ILE A N 1
ATOM 2530 C CA . ILE A 1 312 ? -7.812 -31.422 2.611 1 93.44 312 ILE A CA 1
ATOM 2531 C C . ILE A 1 312 ? -7.117 -32.688 3.139 1 93.44 312 ILE A C 1
ATOM 2533 O O . ILE A 1 312 ? -6.074 -33.062 2.619 1 93.44 312 ILE A O 1
ATOM 2537 N N . ILE A 1 313 ? -7.734 -33.25 4.125 1 90 313 ILE A N 1
ATOM 2538 C CA . ILE A 1 313 ? -7.18 -34.469 4.723 1 90 313 ILE A CA 1
ATOM 2539 C C . ILE A 1 313 ? -7.109 -35.562 3.67 1 90 313 ILE A C 1
ATOM 2541 O O . ILE A 1 313 ? -6.078 -36.219 3.521 1 90 313 ILE A O 1
ATOM 2545 N N . GLN A 1 314 ? -8.172 -35.719 2.922 1 87.25 314 GLN A N 1
ATOM 2546 C CA . GLN A 1 314 ? -8.25 -36.75 1.896 1 87.25 314 GLN A CA 1
ATOM 2547 C C . GLN A 1 314 ? -7.207 -36.531 0.807 1 87.25 314 GLN A C 1
ATOM 2549 O O . GLN A 1 314 ? -6.742 -37.469 0.186 1 87.25 314 GLN A O 1
ATOM 2554 N N . SER A 1 315 ? -6.82 -35.281 0.55 1 91.5 315 SER A N 1
ATOM 2555 C CA . SER A 1 315 ? -5.934 -34.938 -0.553 1 91.5 315 SER A CA 1
ATOM 2556 C C . SER A 1 315 ? -4.469 -35.062 -0.15 1 91.5 315 SER A C 1
ATOM 2558 O O . SER A 1 315 ? -3.57 -34.875 -0.969 1 91.5 315 SER A O 1
ATOM 2560 N N . GLY A 1 316 ? -4.195 -35.406 1.114 1 91.12 316 GLY A N 1
ATOM 2561 C CA . GLY A 1 316 ? -2.838 -35.656 1.555 1 91.12 316 GLY A CA 1
ATOM 2562 C C . GLY A 1 316 ? -2.064 -34.406 1.9 1 91.12 316 GLY A C 1
ATOM 2563 O O . GLY A 1 316 ? -0.832 -34.406 1.927 1 91.12 316 GLY A O 1
ATOM 2564 N N . VAL A 1 317 ? -2.682 -33.312 2.115 1 94.75 317 VAL A N 1
ATOM 2565 C CA . VAL A 1 317 ? -2.025 -32.094 2.578 1 94.75 317 VAL A CA 1
ATOM 2566 C C . VAL A 1 317 ? -1.385 -32.344 3.941 1 94.75 317 VAL A C 1
ATOM 2568 O O . VAL A 1 317 ? -2 -32.938 4.824 1 94.75 317 VAL A O 1
ATOM 2571 N N . THR A 1 318 ? -0.161 -31.875 4.098 1 95.81 318 THR A N 1
ATOM 2572 C CA . THR A 1 318 ? 0.557 -32.188 5.328 1 95.81 318 THR A CA 1
ATOM 2573 C C . THR A 1 318 ? 0.666 -30.984 6.23 1 95.81 318 THR A C 1
ATOM 2575 O O . THR A 1 318 ? 0.976 -31.109 7.418 1 95.81 318 THR A O 1
ATOM 2578 N N . ARG A 1 319 ? 0.495 -29.797 5.707 1 97.5 319 ARG A N 1
ATOM 2579 C CA . ARG A 1 319 ? 0.621 -28.547 6.465 1 97.5 319 ARG A CA 1
ATOM 2580 C C . ARG A 1 319 ? -0.344 -27.5 5.941 1 97.5 319 ARG A C 1
ATOM 2582 O O . ARG A 1 319 ? -0.494 -27.328 4.73 1 97.5 319 ARG A O 1
ATOM 2589 N N . ILE A 1 320 ? -1.028 -26.859 6.891 1 97.25 320 ILE A N 1
ATOM 2590 C CA . ILE A 1 320 ? -1.879 -25.719 6.566 1 97.25 320 ILE A CA 1
ATOM 2591 C C . ILE A 1 320 ? -1.325 -24.453 7.227 1 97.25 320 ILE A C 1
ATOM 2593 O O . ILE A 1 320 ? -1.112 -24.422 8.438 1 97.25 320 ILE A O 1
ATOM 2597 N N . VAL A 1 321 ? -1.047 -23.453 6.434 1 97.94 321 VAL A N 1
ATOM 2598 C CA . VAL A 1 321 ? -0.717 -22.125 6.91 1 97.94 321 VAL A CA 1
ATOM 2599 C C . VAL A 1 321 ? -1.868 -21.172 6.605 1 97.94 321 VAL A C 1
ATOM 2601 O O . VAL A 1 321 ? -2.291 -21.047 5.453 1 97.94 321 VAL A O 1
ATOM 2604 N N . TYR A 1 322 ? -2.445 -20.547 7.648 1 97.06 322 TYR A N 1
ATOM 2605 C CA . TYR A 1 322 ? -3.625 -19.719 7.438 1 97.06 322 TYR A CA 1
ATOM 2606 C C . TYR A 1 322 ? -3.459 -18.359 8.109 1 97.06 322 TYR A C 1
ATOM 2608 O O . TYR A 1 322 ? -2.625 -18.188 9 1 97.06 322 TYR A O 1
ATOM 2616 N N . MET A 1 323 ? -4.254 -17.375 7.68 1 93.81 323 MET A N 1
ATOM 2617 C CA . MET A 1 323 ? -4.133 -16 8.188 1 93.81 323 MET A CA 1
ATOM 2618 C C . MET A 1 323 ? -5.211 -15.719 9.234 1 93.81 323 MET A C 1
ATOM 2620 O O . MET A 1 323 ? -4.914 -15.195 10.305 1 93.81 323 MET A O 1
ATOM 2624 N N . GLU A 1 324 ? -6.406 -15.984 8.891 1 92.25 324 GLU A N 1
ATOM 2625 C CA . GLU A 1 324 ? -7.543 -15.664 9.742 1 92.25 324 GLU A CA 1
ATOM 2626 C C . GLU A 1 324 ? -8.234 -16.938 10.234 1 92.25 324 GLU A C 1
ATOM 2628 O O . GLU A 1 324 ? -8.359 -17.906 9.492 1 92.25 324 GLU A O 1
ATOM 2633 N N . ASP A 1 325 ? -8.75 -16.797 11.398 1 90.31 325 ASP A N 1
ATOM 2634 C CA . ASP A 1 325 ? -9.492 -17.922 11.953 1 90.31 325 ASP A CA 1
ATOM 2635 C C . ASP A 1 325 ? -10.906 -17.984 11.383 1 90.31 325 ASP A C 1
ATOM 2637 O O . ASP A 1 325 ? -11.461 -16.969 10.961 1 90.31 325 ASP A O 1
ATOM 2641 N N . PHE A 1 326 ? -11.281 -19.203 11.297 1 82.88 326 PHE A N 1
ATOM 2642 C CA . PHE A 1 326 ? -12.688 -19.422 10.969 1 82.88 326 PHE A CA 1
ATOM 2643 C C . PHE A 1 326 ? -13.539 -19.484 12.227 1 82.88 326 PHE A C 1
ATOM 2645 O O . PHE A 1 326 ? -13.07 -19.938 13.273 1 82.88 326 PHE A O 1
ATOM 2652 N N . ASP A 1 32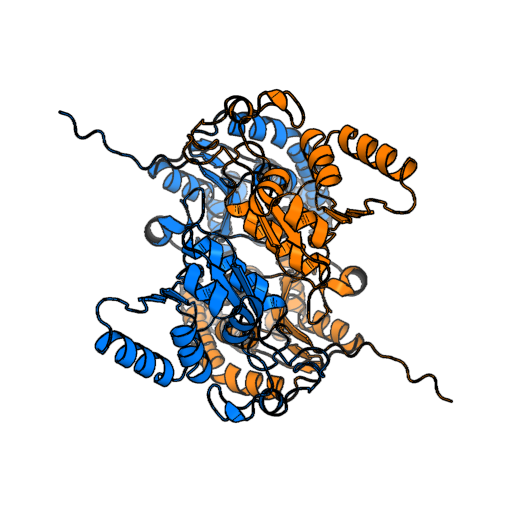7 ? -14.703 -19 12.203 1 70.81 327 ASP A N 1
ATOM 2653 C CA . ASP A 1 327 ? -15.555 -18.828 13.375 1 70.81 327 ASP A CA 1
ATOM 2654 C C . ASP A 1 327 ? -15.867 -20.156 14.039 1 70.81 327 ASP A C 1
ATOM 2656 O O . ASP A 1 327 ? -15.93 -20.25 15.266 1 70.81 327 ASP A O 1
ATOM 2660 N N . SER A 1 328 ? -16.031 -21.141 13.289 1 72.62 328 SER A N 1
ATOM 2661 C CA . SER A 1 328 ? -16.391 -22.422 13.883 1 72.62 328 SER A CA 1
ATOM 2662 C C . SER A 1 328 ? -15.164 -23.266 14.18 1 72.62 328 SER A C 1
ATOM 2664 O O . SER A 1 328 ? -14.242 -23.344 13.367 1 72.62 328 SER A O 1
ATOM 2666 N N . ASN A 1 329 ? -15.133 -23.781 15.391 1 76.88 329 ASN A N 1
ATOM 2667 C CA . ASN A 1 329 ? -14.031 -24.641 15.797 1 76.88 329 ASN A CA 1
ATOM 2668 C C . ASN A 1 329 ? -14.234 -26.078 15.32 1 76.88 329 ASN A C 1
ATOM 2670 O O . ASN A 1 329 ? -13.406 -26.938 15.578 1 76.88 329 ASN A O 1
ATOM 2674 N N . LYS A 1 330 ? -15.258 -26.25 14.641 1 77.94 330 LYS A N 1
ATOM 2675 C CA . LYS A 1 330 ? -15.57 -27.609 14.227 1 77.94 330 LYS A CA 1
ATOM 2676 C C . LYS A 1 330 ? -14.484 -28.172 13.312 1 77.94 330 LYS A C 1
ATOM 2678 O O . LYS A 1 330 ? -14.141 -29.344 13.406 1 77.94 330 LYS A O 1
ATOM 2683 N N . SER A 1 331 ? -14 -27.328 12.5 1 87 331 SER A N 1
ATOM 2684 C CA . SER A 1 331 ? -12.953 -27.766 11.586 1 87 331 SER A CA 1
ATOM 2685 C C . SER A 1 331 ? -11.672 -28.109 12.336 1 87 331 SER A C 1
ATOM 2687 O O . SER A 1 331 ? -11.016 -29.109 12.039 1 87 331 SER A O 1
ATOM 2689 N N . LYS A 1 332 ? -11.32 -27.391 13.305 1 89.31 332 LYS A N 1
ATOM 2690 C CA . LYS A 1 332 ? -10.125 -27.672 14.102 1 89.31 332 LYS A CA 1
ATOM 2691 C C . LYS A 1 332 ? -10.273 -28.984 14.867 1 89.31 332 LYS A C 1
ATOM 2693 O O . LYS A 1 332 ? -9.312 -29.75 14.992 1 89.31 332 LYS A O 1
ATOM 2698 N N . ASP A 1 333 ? -11.484 -29.203 15.312 1 88.94 333 ASP A N 1
ATOM 2699 C CA . ASP A 1 333 ? -11.758 -30.438 16.047 1 88.94 333 ASP A CA 1
ATOM 2700 C C . ASP A 1 333 ? -11.516 -31.672 15.164 1 88.94 333 ASP A C 1
ATOM 2702 O O . ASP A 1 333 ? -10.938 -32.656 15.609 1 88.94 333 ASP A O 1
ATOM 2706 N N . ILE A 1 334 ? -12.031 -31.578 13.984 1 87.75 334 ILE A N 1
ATOM 2707 C CA . ILE A 1 334 ? -11.875 -32.688 13.047 1 87.75 334 ILE A CA 1
ATOM 2708 C C . ILE A 1 334 ? -10.391 -32.938 12.789 1 87.75 334 ILE A C 1
ATOM 2710 O O . ILE A 1 334 ? -9.945 -34.094 12.75 1 87.75 334 ILE A O 1
ATOM 2714 N N . ILE A 1 335 ? -9.641 -31.938 12.641 1 91.38 335 ILE A N 1
ATOM 2715 C CA . ILE A 1 335 ? -8.219 -32.062 12.352 1 91.38 335 ILE A CA 1
ATOM 2716 C C . ILE A 1 335 ? -7.484 -32.625 13.57 1 91.38 335 ILE A C 1
ATOM 2718 O O . ILE A 1 335 ? -6.586 -33.469 13.43 1 91.38 335 ILE A O 1
ATOM 2722 N N . ASP A 1 336 ? -7.914 -32.156 14.711 1 91.25 336 ASP A N 1
ATOM 2723 C CA . ASP A 1 336 ? -7.336 -32.688 15.945 1 91.25 336 ASP A CA 1
ATOM 2724 C C . ASP A 1 336 ? -7.598 -34.156 16.078 1 91.25 336 ASP A C 1
ATOM 2726 O O . ASP A 1 336 ? -6.707 -34.938 16.484 1 91.25 336 ASP A O 1
ATOM 2730 N N . GLU A 1 337 ? -8.789 -34.562 15.82 1 90.31 337 GLU A N 1
ATOM 2731 C CA . GLU A 1 337 ? -9.133 -35.969 15.859 1 90.31 337 GLU A CA 1
ATOM 2732 C C . GLU A 1 337 ? -8.289 -36.781 14.875 1 90.31 337 GLU A C 1
ATOM 2734 O O . GLU A 1 337 ? -7.777 -37.844 15.211 1 90.31 337 GLU A O 1
ATOM 2739 N N . TYR A 1 338 ? -8.242 -36.219 13.719 1 90.19 338 TYR A N 1
ATOM 2740 C CA . TYR A 1 338 ? -7.41 -36.844 12.703 1 90.19 33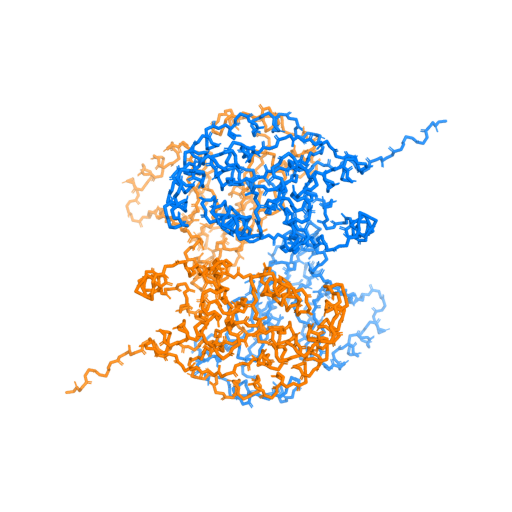8 TYR A CA 1
ATOM 2741 C C . TYR A 1 338 ? -5.977 -37 13.188 1 90.19 338 TYR A C 1
ATOM 2743 O O . TYR A 1 338 ? -5.383 -38.094 13.07 1 90.19 338 TYR A O 1
ATOM 2751 N N . ASN A 1 339 ? -5.344 -36.031 13.75 1 93.06 339 ASN A N 1
ATOM 2752 C CA . ASN A 1 339 ? -3.959 -36.031 14.211 1 93.06 339 ASN A CA 1
ATOM 2753 C C . ASN A 1 339 ? -3.748 -37 15.359 1 93.06 339 ASN A C 1
ATOM 2755 O O . ASN A 1 339 ? -2.703 -37.656 15.453 1 93.06 339 ASN A O 1
ATOM 2759 N N . ASN A 1 340 ? -4.75 -37.031 16.172 1 92.44 340 ASN A N 1
ATOM 2760 C CA . ASN A 1 340 ? -4.676 -37.969 17.297 1 92.44 340 ASN A CA 1
ATOM 2761 C C . ASN A 1 340 ? -4.641 -39.406 16.797 1 92.44 340 ASN A C 1
ATOM 2763 O O . ASN A 1 340 ? -3.955 -40.25 17.375 1 92.44 340 ASN A O 1
ATOM 2767 N N . GLN A 1 341 ? -5.383 -39.688 15.797 1 92.06 341 GLN A N 1
ATOM 2768 C CA . GLN A 1 341 ? -5.469 -41.031 15.25 1 92.06 341 GLN A CA 1
ATOM 2769 C C . GLN A 1 341 ? -4.262 -41.344 14.367 1 92.06 341 GLN A C 1
ATOM 2771 O O . GLN A 1 341 ? -3.971 -42.5 14.094 1 92.06 341 GLN A O 1
ATOM 2776 N N . ASN A 1 342 ? -3.607 -40.312 13.906 1 90.56 342 ASN A N 1
ATOM 2777 C CA . ASN A 1 342 ? -2.484 -40.469 12.984 1 90.56 342 ASN A CA 1
ATOM 2778 C C . ASN A 1 342 ? -1.267 -39.688 13.453 1 90.56 342 ASN A C 1
ATOM 2780 O O . ASN A 1 342 ? -0.815 -38.75 12.766 1 90.56 342 ASN A O 1
ATOM 2784 N N . PRO A 1 343 ? -0.604 -40.094 14.508 1 90.12 343 PRO A N 1
ATOM 2785 C CA . PRO A 1 343 ? 0.492 -39.312 15.102 1 90.12 343 PRO A CA 1
ATOM 2786 C C . PRO A 1 343 ? 1.719 -39.25 14.195 1 90.12 343 PRO A C 1
ATOM 2788 O O . PRO A 1 343 ? 2.508 -38.312 14.289 1 90.12 343 PRO A O 1
ATOM 2791 N N . SER A 1 344 ? 1.947 -40.156 13.281 1 90.31 344 SER A N 1
ATOM 2792 C CA . SER A 1 344 ? 3.113 -40.156 12.398 1 90.31 344 SER A CA 1
ATOM 2793 C C . SER A 1 344 ? 2.863 -39.344 11.133 1 90.31 344 SER A C 1
ATOM 2795 O O . SER A 1 344 ? 3.791 -39.094 10.375 1 90.31 344 SER A O 1
ATOM 2797 N N . HIS A 1 345 ? 1.647 -39.031 10.852 1 89.5 345 HIS A N 1
ATOM 2798 C CA . HIS A 1 345 ? 1.271 -38.281 9.656 1 89.5 345 HIS A CA 1
ATOM 2799 C C . HIS A 1 345 ? 0.32 -37.125 9.992 1 89.5 345 HIS A C 1
ATOM 2801 O O . HIS A 1 345 ? -0.766 -37.031 9.422 1 89.5 345 HIS A O 1
ATOM 2807 N N . MET A 1 346 ? 0.764 -36.25 10.781 1 91.69 346 MET A N 1
ATOM 2808 C CA . MET A 1 346 ? -0.091 -35.188 11.297 1 91.69 346 MET A CA 1
ATOM 2809 C C . MET A 1 346 ? -0.225 -34.062 10.273 1 91.69 346 MET A C 1
ATOM 2811 O O . MET A 1 346 ? 0.699 -33.812 9.5 1 91.69 346 MET A O 1
ATOM 2815 N N . LEU A 1 347 ? -1.328 -33.531 10.297 1 94.44 347 LEU A N 1
ATOM 2816 C CA . LEU A 1 347 ? -1.561 -32.281 9.586 1 94.44 347 LEU A CA 1
ATOM 2817 C C . LEU A 1 347 ? -1.185 -31.078 10.461 1 94.44 347 LEU A C 1
ATOM 2819 O O . LEU A 1 347 ? -1.859 -30.781 11.445 1 94.44 347 LEU A O 1
ATOM 2823 N N . ILE A 1 348 ? -0.141 -30.438 10.078 1 96.31 348 ILE A N 1
ATOM 2824 C CA . ILE A 1 348 ? 0.403 -29.328 10.867 1 96.31 348 ILE A CA 1
ATOM 2825 C C . ILE A 1 348 ? -0.373 -28.047 10.57 1 96.31 348 ILE A C 1
ATOM 2827 O O . ILE A 1 348 ? -0.643 -27.734 9.414 1 96.31 348 ILE A O 1
ATOM 2831 N N . LEU A 1 349 ? -0.743 -27.359 11.641 1 95.25 349 LEU A N 1
ATOM 2832 C CA . LEU A 1 349 ? -1.453 -26.094 11.523 1 95.25 349 LEU A CA 1
ATOM 2833 C C . LEU A 1 349 ? -0.58 -24.938 11.992 1 95.25 349 LEU A C 1
ATOM 2835 O O . LEU A 1 349 ? 0.027 -25 13.062 1 95.25 349 LEU A O 1
ATOM 2839 N N . GLN A 1 350 ? -0.514 -23.906 11.164 1 96.69 350 GLN A N 1
ATOM 2840 C CA . GLN A 1 350 ? 0.26 -22.734 11.531 1 96.69 350 GLN A CA 1
ATOM 2841 C C . GLN A 1 350 ? -0.473 -21.453 11.141 1 96.69 350 GLN A C 1
ATOM 2843 O O . GLN A 1 350 ? -0.855 -21.266 9.984 1 96.69 350 GLN A O 1
ATOM 2848 N N . LYS A 1 351 ? -0.682 -20.609 12.109 1 94.75 351 LYS A N 1
ATOM 2849 C CA . LYS A 1 351 ? -1.245 -19.297 11.836 1 94.75 351 LYS A CA 1
ATOM 2850 C C . LYS A 1 351 ? -0.148 -18.281 11.508 1 94.75 351 LYS A C 1
ATOM 2852 O O . LYS A 1 351 ? 0.896 -18.266 12.164 1 94.75 351 LYS A O 1
ATOM 2857 N N . LEU A 1 352 ? -0.349 -17.484 10.477 1 93.38 352 LEU A N 1
ATOM 2858 C CA . LEU A 1 352 ? 0.615 -16.484 10.031 1 93.38 352 LEU A CA 1
ATOM 2859 C C . LEU A 1 352 ? -0.048 -15.109 9.875 1 93.38 352 LEU A C 1
ATOM 2861 O O . LEU A 1 352 ? -1.131 -15.008 9.297 1 93.38 352 LEU A O 1
ATOM 2865 N N . SER A 1 353 ? 0.54 -14.086 10.469 1 85.5 353 SER A N 1
ATOM 2866 C CA . SER A 1 353 ? 0.094 -12.719 10.258 1 85.5 353 SER A CA 1
ATOM 2867 C C . SER A 1 353 ? 1.026 -11.969 9.312 1 85.5 353 SER A C 1
ATOM 2869 O O . SER A 1 353 ? 2.227 -11.859 9.57 1 85.5 353 SER A O 1
ATOM 2871 N N . LEU A 1 354 ? 0.421 -11.484 8.273 1 80 354 LEU A N 1
ATOM 2872 C CA . LEU A 1 354 ? 1.237 -10.758 7.305 1 80 354 LEU A CA 1
ATOM 2873 C C . LEU A 1 354 ? 1.569 -9.359 7.812 1 80 354 LEU A C 1
ATOM 2875 O O . LEU A 1 354 ? 2.473 -8.703 7.289 1 80 354 LEU A O 1
ATOM 2879 N N . ASP A 1 355 ? 0.815 -8.883 8.766 1 70.81 355 ASP A N 1
ATOM 2880 C CA . ASP A 1 355 ? 1.081 -7.559 9.32 1 70.81 355 ASP A CA 1
ATOM 2881 C C . ASP A 1 355 ? 2.479 -7.492 9.93 1 70.81 355 ASP A C 1
ATOM 2883 O O . ASP A 1 355 ? 3.029 -6.406 10.117 1 70.81 355 ASP A O 1
ATOM 2887 N N . ASP A 1 356 ? 2.941 -8.602 10.148 1 64.75 356 ASP A N 1
ATOM 2888 C CA . ASP A 1 356 ? 4.246 -8.664 10.797 1 64.75 356 ASP A CA 1
ATOM 2889 C C . ASP A 1 356 ? 5.375 -8.547 9.773 1 64.75 356 ASP A C 1
ATOM 2891 O O . ASP A 1 356 ? 6.547 -8.438 10.148 1 64.75 356 ASP A O 1
ATOM 2895 N N . TYR A 1 357 ? 4.863 -8.43 8.531 1 62.72 357 TYR A N 1
ATOM 2896 C CA . TYR A 1 357 ? 5.906 -8.477 7.508 1 62.72 357 TYR A CA 1
ATOM 2897 C C . TYR A 1 357 ? 5.742 -7.336 6.508 1 62.72 357 TYR A C 1
ATOM 2899 O O . TYR A 1 357 ? 4.621 -6.902 6.23 1 62.72 357 TYR A O 1
ATOM 2907 N N . VAL A 1 358 ? 7.012 -6.613 6.223 1 63.66 358 VAL A N 1
ATOM 2908 C CA . VAL A 1 358 ? 7 -5.387 5.43 1 63.66 358 VAL A CA 1
ATOM 2909 C C . VAL A 1 358 ? 7.258 -5.719 3.961 1 63.66 358 VAL A C 1
ATOM 2911 O O . VAL A 1 358 ? 8.156 -5.148 3.338 1 63.66 358 VAL A O 1
ATOM 2914 N N . TYR A 1 359 ? 6.957 -6.934 3.527 1 64.5 359 TYR A N 1
ATOM 2915 C CA . TYR A 1 359 ? 7.266 -7.07 2.109 1 64.5 359 TYR A CA 1
ATOM 2916 C C . TYR A 1 359 ? 6.074 -6.668 1.249 1 64.5 359 TYR A C 1
ATOM 2918 O O . TYR A 1 359 ? 4.922 -6.809 1.671 1 64.5 359 TYR A O 1
ATOM 2926 N N . MET B 1 1 ? -38.469 -0.351 -29.984 1 23.41 1 MET B N 1
ATOM 2927 C CA . MET B 1 1 ? -37.844 -1.23 -29.016 1 23.41 1 MET B CA 1
ATOM 2928 C C . MET B 1 1 ? -36.75 -0.481 -28.219 1 23.41 1 MET B C 1
ATOM 2930 O O . MET B 1 1 ? -35.812 0.055 -28.797 1 23.41 1 MET B O 1
ATOM 2934 N N . ALA B 1 2 ? -37.094 0.133 -27.031 1 27.38 2 ALA B N 1
ATOM 2935 C CA . ALA B 1 2 ? -36.344 1.11 -26.25 1 27.38 2 ALA B CA 1
ATOM 2936 C C . ALA B 1 2 ? -34.969 0.588 -25.906 1 27.38 2 ALA B C 1
ATOM 2938 O O . ALA B 1 2 ? -34.812 -0.567 -25.516 1 27.38 2 ALA B O 1
ATOM 2939 N N . GLU B 1 3 ? -33.844 0.977 -26.531 1 25.52 3 GLU B N 1
ATOM 2940 C CA . GLU B 1 3 ? -32.438 0.889 -26.219 1 25.52 3 GLU B CA 1
ATOM 2941 C C . GLU B 1 3 ? -32.188 1.045 -24.719 1 25.52 3 GLU B C 1
ATOM 2943 O O . GLU B 1 3 ? -32.375 2.129 -24.156 1 25.52 3 GLU B O 1
ATOM 2948 N N . LYS B 1 4 ? -32.656 0.106 -23.938 1 34.22 4 LYS B N 1
ATOM 2949 C CA . LYS B 1 4 ? -32.438 0.036 -22.5 1 34.22 4 LYS B CA 1
ATOM 2950 C C . LYS B 1 4 ? -30.984 0.409 -22.172 1 34.22 4 LYS B C 1
ATOM 2952 O O . LYS B 1 4 ? -30.047 -0.119 -22.781 1 34.22 4 LYS B O 1
ATOM 2957 N N . ASN B 1 5 ? -30.656 1.688 -21.75 1 36.56 5 ASN B N 1
ATOM 2958 C CA . ASN B 1 5 ? -29.453 2.342 -21.266 1 36.56 5 ASN B CA 1
ATOM 2959 C C . ASN B 1 5 ? -28.594 1.395 -20.422 1 36.56 5 ASN B C 1
ATOM 2961 O O . ASN B 1 5 ? -29.031 0.951 -19.359 1 36.56 5 ASN B O 1
ATOM 2965 N N . ASN B 1 6 ? -27.891 0.431 -20.906 1 37.41 6 ASN B N 1
ATOM 2966 C CA . ASN B 1 6 ? -26.906 -0.485 -20.328 1 37.41 6 ASN B CA 1
ATOM 2967 C C . ASN B 1 6 ? -26.078 0.2 -19.25 1 37.41 6 ASN B C 1
ATOM 2969 O O . ASN B 1 6 ? -25 0.717 -19.531 1 37.41 6 ASN B O 1
ATOM 2973 N N . LYS B 1 7 ? -26.625 0.94 -18.375 1 43.16 7 LYS B N 1
ATOM 2974 C CA . LYS B 1 7 ? -25.875 1.5 -17.25 1 43.16 7 LYS B CA 1
ATOM 2975 C C . LYS B 1 7 ? -25.016 0.436 -16.578 1 43.16 7 LYS B C 1
ATOM 2977 O O . LYS B 1 7 ? -25.516 -0.61 -16.172 1 43.16 7 LYS B O 1
ATOM 2982 N N . LYS B 1 8 ? -23.75 0.338 -16.922 1 49.47 8 LYS B N 1
ATOM 2983 C CA . LYS B 1 8 ? -22.719 -0.453 -16.266 1 49.47 8 LYS B CA 1
ATOM 2984 C C . LYS B 1 8 ? -22.984 -0.616 -14.781 1 49.47 8 LYS B C 1
ATOM 2986 O O . LYS B 1 8 ? -23.109 0.373 -14.055 1 49.47 8 LYS B O 1
ATOM 2991 N N . GLN B 1 9 ? -23.797 -1.56 -14.273 1 55.66 9 GLN B N 1
ATOM 2992 C CA . GLN B 1 9 ? -24.156 -1.827 -12.891 1 55.66 9 GLN B CA 1
ATOM 2993 C C . GLN B 1 9 ? -22.922 -2.125 -12.039 1 55.66 9 GLN B C 1
ATOM 2995 O O . GLN B 1 9 ? -22.219 -3.105 -12.289 1 55.66 9 GLN B O 1
ATOM 3000 N N . PHE B 1 10 ? -22.219 -1.066 -11.5 1 63.47 10 PHE B N 1
ATOM 3001 C CA . PHE B 1 10 ? -21.125 -1.228 -10.562 1 63.47 10 PHE B CA 1
ATOM 3002 C C . PHE B 1 10 ? -21.625 -1.733 -9.211 1 63.47 10 PHE B C 1
ATOM 3004 O O . PHE B 1 10 ? -22.703 -1.329 -8.758 1 63.47 10 PHE B O 1
ATOM 3011 N N . GLN B 1 11 ? -21.266 -2.883 -8.805 1 80.12 11 GLN B N 1
ATOM 3012 C CA . GLN B 1 11 ? -21.5 -3.273 -7.418 1 80.12 11 GLN B CA 1
ATOM 3013 C C . GLN B 1 11 ? -20.281 -3.021 -6.551 1 80.12 11 GLN B C 1
ATOM 3015 O O . GLN B 1 11 ? -19.422 -3.9 -6.406 1 80.12 11 GLN B O 1
ATOM 3020 N N . ILE B 1 12 ? -20.156 -1.678 -6.121 1 88.19 12 ILE B N 1
ATOM 3021 C CA . ILE B 1 12 ? -18.953 -1.325 -5.367 1 88.19 12 ILE B CA 1
ATOM 3022 C C . ILE B 1 12 ? -19.344 -0.542 -4.117 1 88.19 12 ILE B C 1
ATOM 3024 O O . ILE B 1 12 ? -20.375 0.137 -4.098 1 88.19 12 ILE B O 1
ATOM 3028 N N . ILE B 1 13 ? -18.594 -0.745 -3.107 1 91.12 13 ILE B N 1
ATOM 3029 C CA . ILE B 1 13 ? -18.656 0.069 -1.897 1 91.12 13 ILE B CA 1
ATOM 3030 C C . ILE B 1 13 ? -17.344 0.835 -1.73 1 91.12 13 ILE B C 1
ATOM 3032 O O . ILE B 1 13 ? -16.266 0.24 -1.742 1 91.12 13 ILE B O 1
ATOM 3036 N N . ILE B 1 14 ? -17.453 2.176 -1.644 1 92.19 14 ILE B N 1
ATOM 3037 C CA . ILE B 1 14 ? -16.266 3.025 -1.481 1 92.19 14 ILE B CA 1
ATOM 3038 C C . ILE B 1 14 ? -16.281 3.654 -0.09 1 92.19 14 ILE B C 1
ATOM 3040 O O . ILE B 1 14 ? -17.297 4.184 0.354 1 92.19 14 ILE B O 1
ATOM 3044 N N . GLY B 1 15 ? -15.203 3.457 0.59 1 93 15 GLY B N 1
ATOM 3045 C CA . GLY B 1 15 ? -15.016 4.176 1.841 1 93 15 GLY B CA 1
ATOM 3046 C C . GLY B 1 15 ? -14.141 5.402 1.699 1 93 15 GLY B C 1
ATOM 3047 O O . GLY B 1 15 ? -12.984 5.305 1.272 1 93 15 GLY B O 1
ATOM 3048 N N . LEU B 1 16 ? -14.703 6.559 2.105 1 94.44 16 LEU B N 1
ATOM 3049 C CA . LEU B 1 16 ? -13.961 7.809 1.995 1 94.44 16 LEU B CA 1
ATOM 3050 C C . LEU B 1 16 ? -13.281 8.156 3.314 1 94.44 16 LEU B C 1
ATOM 3052 O O . LEU B 1 16 ? -13.906 8.094 4.375 1 94.44 16 LEU B O 1
ATOM 3056 N N . VAL B 1 17 ? -12 8.391 3.223 1 93.19 17 VAL B N 1
ATOM 3057 C CA . VAL B 1 17 ? -11.211 8.805 4.379 1 93.19 17 VAL B CA 1
ATOM 3058 C C . VAL B 1 17 ? -10.57 10.164 4.109 1 93.19 17 VAL B C 1
ATOM 3060 O O . VAL B 1 17 ? -10.094 10.43 3.002 1 93.19 17 VAL B O 1
ATOM 3063 N N . GLY B 1 18 ? -10.609 11.008 5.051 1 92.88 18 GLY B N 1
ATOM 3064 C CA . GLY B 1 18 ? -9.992 12.32 4.953 1 92.88 18 GLY B CA 1
ATOM 3065 C C . GLY B 1 18 ? -9.922 13.047 6.285 1 92.88 18 GLY B C 1
ATOM 3066 O O . GLY B 1 18 ? -10.68 12.734 7.207 1 92.88 18 GLY B O 1
ATOM 3067 N N . LYS B 1 19 ? -9.039 13.969 6.375 1 93.81 19 LYS B N 1
ATOM 3068 C CA . LYS B 1 19 ? -8.922 14.781 7.582 1 93.81 19 LYS B CA 1
ATOM 3069 C C . LYS B 1 19 ? -10.094 15.75 7.707 1 93.81 19 LYS B C 1
ATOM 3071 O O . LYS B 1 19 ? -10.969 15.789 6.84 1 93.81 19 LYS B O 1
ATOM 3076 N N . ILE B 1 20 ? -10.141 16.438 8.82 1 94.81 20 ILE B N 1
ATOM 3077 C CA . ILE B 1 20 ? -11.25 17.359 9.055 1 94.81 20 ILE B CA 1
ATOM 3078 C C . ILE B 1 20 ? -11.242 18.453 7.988 1 94.81 20 ILE B C 1
ATOM 3080 O O . ILE B 1 20 ? -10.188 19 7.668 1 94.81 20 ILE B O 1
ATOM 3084 N N . CYS B 1 21 ? -12.414 18.703 7.379 1 95.62 21 CYS B N 1
ATOM 3085 C CA . CYS B 1 21 ? -12.664 19.781 6.426 1 95.62 21 CYS B CA 1
ATOM 3086 C C . CYS B 1 21 ? -11.836 19.594 5.16 1 95.62 21 CYS B C 1
ATOM 3088 O O . CYS B 1 21 ? -11.336 20.562 4.594 1 95.62 21 CYS B O 1
ATOM 3090 N N . SER B 1 22 ? -11.68 18.312 4.758 1 95.62 22 SER B N 1
ATOM 3091 C CA . SER B 1 22 ? -10.898 18.031 3.561 1 95.62 22 SER B CA 1
ATOM 3092 C C . SER B 1 22 ? -11.773 18.062 2.309 1 95.62 22 SER B C 1
ATOM 3094 O O . SER B 1 22 ? -11.273 17.906 1.192 1 95.62 22 SER B O 1
ATOM 3096 N N . GLY B 1 23 ? -13.047 18.297 2.461 1 95.38 23 GLY B N 1
ATOM 3097 C CA . GLY B 1 23 ? -13.938 18.375 1.312 1 95.38 23 GLY B CA 1
ATOM 3098 C C . GLY B 1 23 ? -14.648 17.078 1.02 1 95.38 23 GLY B C 1
ATOM 3099 O O . GLY B 1 23 ? -15.016 16.812 -0.127 1 95.38 23 GLY B O 1
ATOM 3100 N N . LYS B 1 24 ? -14.852 16.234 2.023 1 95.31 24 LYS B N 1
ATOM 3101 C CA . LYS B 1 24 ? -15.469 14.914 1.872 1 95.31 24 LYS B CA 1
ATOM 3102 C C . LYS B 1 24 ? -16.906 15.031 1.382 1 95.31 24 LYS B C 1
ATOM 3104 O O . LYS B 1 24 ? -17.344 14.266 0.516 1 95.31 24 LYS B O 1
ATOM 3109 N N . THR B 1 25 ? -17.641 16.031 1.891 1 94.44 25 THR B N 1
ATOM 3110 C CA . THR B 1 25 ? -19.016 16.234 1.472 1 94.44 25 THR B CA 1
ATOM 3111 C C . THR B 1 25 ? -19.094 16.547 -0.019 1 94.44 25 THR B C 1
ATOM 3113 O O . THR B 1 25 ? -19.891 15.961 -0.748 1 94.44 25 THR B O 1
ATOM 3116 N N . THR B 1 26 ? -18.266 17.484 -0.397 1 95.94 26 THR B N 1
ATOM 3117 C CA . THR B 1 26 ? -18.203 17.875 -1.804 1 95.94 26 THR B CA 1
ATOM 3118 C C . THR B 1 26 ? -17.859 16.672 -2.678 1 95.94 26 THR B C 1
ATOM 3120 O O . THR B 1 26 ? -18.469 16.453 -3.727 1 95.94 26 THR B O 1
ATOM 3123 N N . PHE B 1 27 ? -16.859 15.898 -2.242 1 96.81 27 PHE B N 1
ATOM 3124 C CA . PHE B 1 27 ? -16.438 14.719 -2.988 1 96.81 27 PHE B CA 1
ATOM 3125 C C . PHE B 1 27 ? -17.594 13.734 -3.139 1 96.81 27 PHE B C 1
ATOM 3127 O O . PHE B 1 27 ? -17.844 13.219 -4.23 1 96.81 27 PHE B O 1
ATOM 3134 N N . CYS B 1 28 ? -18.328 13.492 -2.105 1 96.75 28 CYS B N 1
ATOM 3135 C CA . CYS B 1 28 ? -19.469 12.578 -2.129 1 96.75 28 CYS B CA 1
ATOM 3136 C C . CYS B 1 28 ? -20.547 13.062 -3.09 1 96.75 28 CYS B C 1
ATOM 3138 O O . CYS B 1 28 ? -21.156 12.266 -3.809 1 96.75 28 CYS B O 1
ATOM 3140 N N . GLU B 1 29 ? -20.781 14.344 -3.102 1 96.62 29 GLU B N 1
ATOM 3141 C CA . GLU B 1 29 ? -21.766 14.906 -4.023 1 96.62 29 GLU B CA 1
ATOM 3142 C C . GLU B 1 29 ? -21.391 14.641 -5.473 1 96.62 29 GLU B C 1
ATOM 3144 O O . GLU B 1 29 ? -22.234 14.273 -6.289 1 96.62 29 GLU B O 1
ATOM 3149 N N . LEU B 1 30 ? -20.156 14.812 -5.75 1 96.62 30 LEU B N 1
ATOM 3150 C CA . LEU B 1 30 ? -19.672 14.594 -7.105 1 96.62 30 LEU B CA 1
ATOM 3151 C C . LEU B 1 30 ? -19.781 13.125 -7.492 1 96.62 30 LEU B C 1
ATOM 3153 O O . LEU B 1 30 ? -20.078 12.805 -8.641 1 96.62 30 LEU B O 1
ATOM 3157 N N . ILE B 1 31 ? -19.547 12.227 -6.551 1 95.56 31 ILE B N 1
ATOM 3158 C CA . ILE B 1 31 ? -19.609 10.789 -6.793 1 95.56 31 ILE B CA 1
ATOM 3159 C C . ILE B 1 31 ? -21.062 10.359 -6.957 1 95.56 31 ILE B C 1
ATOM 3161 O O . ILE B 1 31 ? -21.359 9.484 -7.773 1 95.56 31 ILE B O 1
ATOM 3165 N N . THR B 1 32 ? -21.953 10.992 -6.227 1 95.62 32 THR B N 1
ATOM 3166 C CA . THR B 1 32 ? -23.375 10.68 -6.324 1 95.62 32 THR B CA 1
ATOM 3167 C C . THR B 1 32 ? -23.922 11.039 -7.703 1 95.62 32 THR B C 1
ATOM 3169 O O . THR B 1 32 ? -24.781 10.336 -8.242 1 95.62 32 THR B O 1
ATOM 3172 N N . LYS B 1 33 ? -23.422 12.047 -8.25 1 94.81 33 LYS B N 1
ATOM 3173 C CA . LYS B 1 33 ? -23.812 12.453 -9.602 1 94.81 33 LYS B CA 1
ATOM 3174 C C . LYS B 1 33 ? -23.406 11.398 -10.625 1 94.81 33 LYS B C 1
ATOM 3176 O O . LYS B 1 33 ? -23.922 11.383 -11.75 1 94.81 33 LYS B O 1
ATOM 3181 N N . ARG B 1 34 ? -22.562 10.57 -10.219 1 93.25 34 ARG B N 1
ATOM 3182 C CA . ARG B 1 34 ? -22.047 9.555 -11.125 1 93.25 34 ARG B CA 1
ATOM 3183 C C . ARG B 1 34 ? -22.672 8.195 -10.836 1 93.25 34 ARG B C 1
ATOM 3185 O O . ARG B 1 34 ? -22.172 7.16 -11.281 1 93.25 34 ARG B O 1
ATOM 3192 N N . GLY B 1 35 ? -23.703 8.148 -9.977 1 90.75 35 GLY B N 1
ATOM 3193 C CA . GLY B 1 35 ? -24.547 6.965 -9.898 1 90.75 35 GLY B CA 1
ATOM 3194 C C . GLY B 1 35 ? -24.391 6.219 -8.586 1 90.75 35 GLY B C 1
ATOM 3195 O O . GLY B 1 35 ? -25 5.16 -8.391 1 90.75 35 GLY B O 1
ATOM 3196 N N . LEU B 1 36 ? -23.609 6.703 -7.637 1 93.94 36 LEU B N 1
ATOM 3197 C CA . LEU B 1 36 ? -23.484 6.023 -6.352 1 93.94 36 LEU B CA 1
ATOM 3198 C C . LEU B 1 36 ? -24.391 6.66 -5.305 1 93.94 36 LEU B C 1
ATOM 3200 O O . LEU B 1 36 ? -24.578 7.879 -5.305 1 93.94 36 LEU B O 1
ATOM 3204 N N . ARG B 1 37 ? -24.875 5.816 -4.469 1 94.12 37 ARG B N 1
ATOM 3205 C CA . ARG B 1 37 ? -25.578 6.32 -3.291 1 94.12 37 ARG B CA 1
ATOM 3206 C C . ARG B 1 37 ? -24.594 6.715 -2.195 1 94.12 37 ARG B C 1
ATOM 3208 O O . ARG B 1 37 ? -23.531 6.094 -2.051 1 94.12 37 ARG B O 1
ATOM 3215 N N . CYS B 1 38 ? -24.906 7.762 -1.508 1 95.25 38 CYS B N 1
ATOM 3216 C CA . CYS B 1 38 ? -24.062 8.211 -0.416 1 95.25 38 CYS B CA 1
ATOM 3217 C C . CYS B 1 38 ? -24.703 7.934 0.935 1 95.25 38 CYS B C 1
ATOM 3219 O O . CYS B 1 38 ? -25.859 8.297 1.164 1 95.25 38 CYS B O 1
ATOM 3221 N N . ILE B 1 39 ? -23.938 7.254 1.722 1 92.69 39 ILE B N 1
ATOM 3222 C CA . ILE B 1 39 ? -24.406 7.027 3.086 1 92.69 39 ILE B CA 1
ATOM 3223 C C . ILE B 1 39 ? -23.469 7.723 4.07 1 92.69 39 ILE B C 1
ATOM 3225 O O . ILE B 1 39 ? -22.266 7.812 3.836 1 92.69 39 ILE B O 1
ATOM 3229 N N . LYS B 1 40 ? -24.094 8.141 5.18 1 89.44 40 LYS B N 1
ATOM 3230 C CA . LYS B 1 40 ? -23.297 8.797 6.219 1 89.44 40 LYS B CA 1
ATOM 3231 C C . LYS B 1 40 ? -22.516 7.777 7.031 1 89.44 40 LYS B C 1
ATOM 3233 O O . LYS B 1 40 ? -23.062 6.762 7.465 1 89.44 40 LYS B O 1
ATOM 3238 N N . GLY B 1 41 ? -21.25 8.016 7.082 1 89.06 41 GLY B N 1
ATOM 3239 C CA . GLY B 1 41 ? -20.391 7.125 7.855 1 89.06 41 GLY B CA 1
ATOM 3240 C C . GLY B 1 41 ? -20.219 7.574 9.289 1 89.06 41 GLY B C 1
ATOM 3241 O O . GLY B 1 41 ? -21.172 7.961 9.953 1 89.06 41 GLY B O 1
ATOM 3242 N N . ASP B 1 42 ? -19 7.41 9.758 1 82.31 42 ASP B N 1
ATOM 3243 C CA . ASP B 1 42 ? -18.641 7.773 11.125 1 82.31 42 ASP B CA 1
ATOM 3244 C C . ASP B 1 42 ? -18.766 9.281 11.344 1 82.31 42 ASP B C 1
ATOM 3246 O O . ASP B 1 42 ? -18.391 10.07 10.477 1 82.31 42 ASP B O 1
ATOM 3250 N N . ASP B 1 43 ? -19.422 9.609 12.312 1 76.94 43 ASP B N 1
ATOM 3251 C CA . ASP B 1 43 ? -19.625 11.023 12.602 1 76.94 43 ASP B CA 1
ATOM 3252 C C . ASP B 1 43 ? -18.797 11.461 13.805 1 76.94 43 ASP B C 1
ATOM 3254 O O . ASP B 1 43 ? -18.938 10.898 14.898 1 76.94 43 ASP B O 1
ATOM 3258 N N . ILE B 1 44 ? -17.828 12.258 13.586 1 85 44 ILE B N 1
ATOM 3259 C CA . ILE B 1 44 ? -17.141 12.938 14.68 1 85 44 ILE B CA 1
ATOM 3260 C C . ILE B 1 44 ? -17.859 14.242 15.008 1 85 44 ILE B C 1
ATOM 3262 O O . ILE B 1 44 ? -18.062 15.086 14.125 1 85 44 ILE B O 1
ATOM 3266 N N . PRO B 1 45 ? -18.422 14.289 16.188 1 90.25 45 PRO B N 1
ATOM 3267 C CA . PRO B 1 45 ? -19.078 15.547 16.562 1 90.25 45 PRO B CA 1
ATOM 3268 C C . PRO B 1 45 ? -18.094 16.703 16.672 1 90.25 45 PRO B C 1
ATOM 3270 O O . PRO B 1 45 ? -17.797 17.172 17.781 1 90.25 45 PRO B O 1
ATOM 3273 N N . LEU B 1 46 ? -17.719 17.188 15.602 1 91.38 46 LEU B N 1
ATOM 3274 C CA . LEU B 1 46 ? -16.688 18.219 15.539 1 91.38 46 LEU B CA 1
ATOM 3275 C C . LEU B 1 46 ? -17.156 19.5 16.234 1 91.38 46 LEU B C 1
ATOM 3277 O O . LEU B 1 46 ? -16.375 20.172 16.906 1 91.38 46 LEU B O 1
ATOM 3281 N N . GLU B 1 47 ? -18.375 19.828 16.062 1 92.56 47 GLU B N 1
ATOM 3282 C CA . GLU B 1 47 ? -18.906 21.031 16.688 1 92.56 47 GLU B CA 1
ATOM 3283 C C . GLU B 1 47 ? -18.797 20.953 18.203 1 92.56 47 GLU B C 1
ATOM 3285 O O . GLU B 1 47 ? -18.5 21.953 18.859 1 92.56 47 GLU B O 1
ATOM 3290 N N . ASN B 1 48 ? -19.047 19.766 18.734 1 93.44 48 ASN B N 1
ATOM 3291 C CA . ASN B 1 48 ? -18.891 19.578 20.172 1 93.44 48 ASN B CA 1
ATOM 3292 C C . ASN B 1 48 ? -17.453 19.781 20.625 1 93.44 48 ASN B C 1
ATOM 3294 O O . ASN B 1 48 ? -17.203 20.375 21.688 1 93.44 48 ASN B O 1
ATOM 3298 N N . LEU B 1 49 ? -16.562 19.328 19.859 1 95.06 49 LEU B N 1
ATOM 3299 C CA . LEU B 1 49 ? -15.156 19.484 20.172 1 95.06 49 LEU B CA 1
ATOM 3300 C C . LEU B 1 49 ? -14.742 20.953 20.109 1 95.06 49 LEU B C 1
ATOM 3302 O O . LEU B 1 49 ? -13.977 21.422 20.953 1 95.06 49 LEU B O 1
ATOM 3306 N N . ILE B 1 50 ? -15.312 21.625 19.141 1 95.25 50 ILE B N 1
ATOM 3307 C CA . ILE B 1 50 ? -15.039 23.047 18.969 1 95.25 50 ILE B CA 1
ATOM 3308 C C . ILE B 1 50 ? -15.562 23.812 20.188 1 95.25 50 ILE B C 1
ATOM 3310 O O . ILE B 1 50 ? -14.844 24.641 20.75 1 95.25 50 ILE B O 1
ATOM 3314 N N . GLN B 1 51 ? -16.75 23.5 20.562 1 95.38 51 GLN B N 1
ATOM 3315 C CA . GLN B 1 51 ? -17.344 24.156 21.719 1 95.38 51 GLN B CA 1
ATOM 3316 C C . GLN B 1 51 ? -16.516 23.891 22.984 1 95.38 51 GLN B C 1
ATOM 3318 O O . GLN B 1 51 ? -16.359 24.781 23.812 1 95.38 51 GLN B O 1
ATOM 3323 N N . LEU B 1 52 ? -16.047 22.734 23.062 1 95.19 52 LEU B N 1
ATOM 3324 C CA . LEU B 1 52 ? -15.211 22.359 24.188 1 95.19 52 LEU B CA 1
ATOM 3325 C C . LEU B 1 52 ? -13.93 23.188 24.203 1 95.19 52 LEU B C 1
ATOM 3327 O O . LEU B 1 52 ? -13.516 23.672 25.266 1 95.19 52 LEU B O 1
ATOM 3331 N N . ILE B 1 53 ? -13.305 23.406 23.125 1 95.25 53 ILE B N 1
ATOM 3332 C CA . ILE B 1 53 ? -12.086 24.188 23 1 95.25 53 ILE B CA 1
ATOM 3333 C C . ILE B 1 53 ? -12.359 25.641 23.422 1 95.25 53 ILE B C 1
ATOM 3335 O O . ILE B 1 53 ? -11.602 26.219 24.203 1 95.25 53 ILE B O 1
ATOM 3339 N N . VAL B 1 54 ? -13.477 26.141 22.922 1 94.88 54 VAL B N 1
ATOM 3340 C CA . VAL B 1 54 ? -13.836 27.531 23.203 1 94.88 54 VAL B CA 1
ATOM 3341 C C . VAL B 1 54 ? -14.055 27.703 24.703 1 94.88 54 VAL B C 1
ATOM 3343 O O . VAL B 1 54 ? -13.539 28.641 25.312 1 94.88 54 VAL B O 1
ATOM 3346 N N . LYS B 1 55 ? -14.773 26.797 25.297 1 95.62 55 LYS B N 1
ATOM 3347 C CA . LYS B 1 55 ? -15.062 26.844 26.719 1 95.62 55 LYS B CA 1
ATOM 3348 C C . LYS B 1 55 ? -13.789 26.781 27.547 1 95.62 55 LYS B C 1
ATOM 3350 O O . LYS B 1 55 ? -13.586 27.578 28.469 1 95.62 55 LYS B O 1
ATOM 3355 N N . LEU B 1 56 ? -12.906 25.891 27.25 1 95.12 56 LEU B N 1
ATOM 3356 C CA . LEU B 1 56 ? -11.68 25.688 28.016 1 95.12 56 LEU B CA 1
ATOM 3357 C C . LEU B 1 56 ? -10.727 26.859 27.844 1 95.12 56 LEU B C 1
ATOM 3359 O O . LEU B 1 56 ? -10.031 27.234 28.797 1 95.12 56 LEU B O 1
ATOM 3363 N N . ARG B 1 57 ? -10.695 27.391 26.656 1 93.44 57 ARG B N 1
ATOM 3364 C CA . ARG B 1 57 ? -9.852 28.562 26.422 1 93.44 57 ARG B CA 1
ATOM 3365 C C . ARG B 1 57 ? -10.32 29.75 27.25 1 93.44 57 ARG B C 1
ATOM 3367 O O . ARG B 1 57 ? -9.492 30.5 27.781 1 93.44 57 ARG B O 1
ATOM 3374 N N . LYS B 1 58 ? -11.602 29.922 27.344 1 93.69 58 LYS B N 1
ATOM 3375 C CA . LYS B 1 58 ? -12.164 31 28.156 1 93.69 58 LYS B CA 1
ATOM 3376 C C . LYS B 1 58 ? -11.828 30.812 29.625 1 93.69 58 LYS B C 1
ATOM 3378 O O . LYS B 1 58 ? -11.695 31.797 30.375 1 93.69 58 LYS B O 1
ATOM 3383 N N . GLN B 1 59 ? -11.648 29.641 30 1 95.31 59 GLN B N 1
ATOM 3384 C CA . GLN B 1 59 ? -11.312 29.312 31.391 1 95.31 59 GLN B CA 1
ATOM 3385 C C . GLN B 1 59 ? -9.805 29.406 31.625 1 95.31 59 GLN B C 1
ATOM 3387 O O . GLN B 1 59 ? -9.328 29.156 32.75 1 95.31 59 GLN B O 1
ATOM 3392 N N . GLY B 1 60 ? -9.016 29.609 30.594 1 92.69 60 GLY B N 1
ATOM 3393 C CA . GLY B 1 60 ? -7.59 29.844 30.734 1 92.69 60 GLY B CA 1
ATOM 3394 C C . GLY B 1 60 ? -6.762 28.578 30.594 1 92.69 60 GLY B C 1
ATOM 3395 O O . GLY B 1 60 ? -5.621 28.516 31.062 1 92.69 60 GLY B O 1
ATOM 3396 N N . ALA B 1 61 ? -7.262 27.609 29.938 1 94.19 61 ALA B N 1
ATOM 3397 C CA . ALA B 1 61 ? -6.535 26.344 29.781 1 94.19 61 ALA B CA 1
ATOM 3398 C C . ALA B 1 61 ? -5.328 26.516 28.875 1 94.19 61 ALA B C 1
ATOM 3400 O O . ALA B 1 61 ? -5.402 27.234 27.859 1 94.19 61 ALA B O 1
ATOM 3401 N N . THR B 1 62 ? -4.234 25.891 29.281 1 94.19 62 THR B N 1
ATOM 3402 C CA . THR B 1 62 ? -3.043 25.891 28.438 1 94.19 62 THR B CA 1
ATOM 3403 C C . THR B 1 62 ? -3.234 24.953 27.25 1 94.19 62 THR B C 1
ATOM 3405 O O . THR B 1 62 ? -4.172 24.156 27.219 1 94.19 62 THR B O 1
ATOM 3408 N N . GLN B 1 63 ? -2.4 25.109 26.25 1 92.31 63 GLN B N 1
ATOM 3409 C CA . GLN B 1 63 ? -2.465 24.25 25.062 1 92.31 63 GLN B CA 1
ATOM 3410 C C . GLN B 1 63 ? -2.287 22.781 25.438 1 92.31 63 GLN B C 1
ATOM 3412 O O . GLN B 1 63 ? -2.928 21.906 24.859 1 92.31 63 GLN B O 1
ATOM 3417 N N . GLN B 1 64 ? -1.407 22.562 26.391 1 92.5 64 GLN B N 1
ATOM 3418 C CA . GLN B 1 64 ? -1.157 21.203 26.828 1 92.5 64 GLN B CA 1
ATOM 3419 C C . GLN B 1 64 ? -2.391 20.609 27.516 1 92.5 64 GLN B C 1
ATOM 3421 O O . GLN B 1 64 ? -2.717 19.438 27.297 1 92.5 64 GLN B O 1
ATOM 3426 N N . GLU B 1 65 ? -3.012 21.406 28.297 1 95.06 65 GLU B N 1
ATOM 3427 C CA . GLU B 1 65 ? -4.242 20.969 28.953 1 95.06 65 GLU B CA 1
ATOM 3428 C C . GLU B 1 65 ? -5.344 20.703 27.922 1 95.06 65 GLU B C 1
ATOM 3430 O O . GLU B 1 65 ? -6.066 19.703 28.031 1 95.06 65 GLU B O 1
ATOM 3435 N N . LEU B 1 66 ? -5.449 21.594 26.984 1 95.38 66 LEU B N 1
ATOM 3436 C CA . LEU B 1 66 ? -6.426 21.422 25.906 1 95.38 66 LEU B CA 1
ATOM 3437 C C . LEU B 1 66 ? -6.188 20.125 25.156 1 95.38 66 LEU B C 1
ATOM 3439 O O . LEU B 1 66 ? -7.133 19.359 24.906 1 95.38 66 LEU B O 1
ATOM 3443 N N . LYS B 1 67 ? -4.961 19.891 24.844 1 95.12 67 LYS B N 1
ATOM 3444 C CA . LYS B 1 67 ? -4.598 18.688 24.125 1 95.12 67 LYS B CA 1
ATOM 3445 C C . LYS B 1 67 ? -5.004 17.438 24.891 1 95.12 67 LYS B C 1
ATOM 3447 O O . LYS B 1 67 ? -5.582 16.5 24.328 1 95.12 67 LYS B O 1
ATOM 3452 N N . GLN B 1 68 ? -4.703 17.438 26.141 1 95.38 68 GLN B N 1
ATOM 3453 C CA . GLN B 1 68 ? -5.008 16.281 26.984 1 95.38 68 GLN B CA 1
ATOM 3454 C C . GLN B 1 68 ? -6.508 16.031 27.031 1 95.38 68 GLN B C 1
ATOM 3456 O O . GLN B 1 68 ? -6.953 14.883 26.875 1 95.38 68 GLN B O 1
ATOM 3461 N N . ILE B 1 69 ? -7.25 17.062 27.234 1 95.94 69 ILE B N 1
ATOM 3462 C CA . ILE B 1 69 ? -8.695 16.938 27.375 1 95.94 69 ILE B CA 1
ATOM 3463 C C . ILE B 1 69 ? -9.305 16.516 26.031 1 95.94 69 ILE B C 1
ATOM 3465 O O . ILE B 1 69 ? -10.18 15.648 25.984 1 95.94 69 ILE B O 1
ATOM 3469 N N . LEU B 1 70 ? -8.867 17.141 24.984 1 95.56 70 LEU B N 1
ATOM 3470 C CA . LEU B 1 70 ? -9.359 16.797 23.656 1 95.56 70 LEU B CA 1
ATOM 3471 C C . LEU B 1 70 ? -9.086 15.336 23.328 1 95.56 70 LEU B C 1
ATOM 3473 O O . LEU B 1 70 ? -9.953 14.641 22.797 1 95.56 70 LEU B O 1
ATOM 3477 N N . MET B 1 71 ? -7.898 14.867 23.656 1 95.19 71 MET B N 1
ATOM 3478 C CA . MET B 1 71 ? -7.527 13.484 23.391 1 95.19 71 MET B CA 1
ATOM 3479 C C . MET B 1 71 ? -8.414 12.516 24.172 1 95.19 71 MET B C 1
ATOM 3481 O O . MET B 1 71 ? -8.789 11.461 23.656 1 95.19 71 MET B O 1
ATOM 3485 N N . GLU B 1 72 ? -8.711 12.891 25.328 1 95.62 72 GLU B N 1
ATOM 3486 C CA . GLU B 1 72 ? -9.617 12.07 26.141 1 95.62 72 GLU B CA 1
ATOM 3487 C C . GLU B 1 72 ? -11 12 25.5 1 95.62 72 GLU B C 1
ATOM 3489 O O . GLU B 1 72 ? -11.602 10.922 25.422 1 95.62 72 GLU B O 1
ATOM 3494 N N . GLU B 1 73 ? -11.461 13.156 25.047 1 95.06 73 GLU B N 1
ATOM 3495 C CA . GLU B 1 73 ? -12.766 13.195 24.391 1 95.06 73 GLU B CA 1
ATOM 3496 C C . GLU B 1 73 ? -12.766 12.375 23.109 1 95.06 73 GLU B C 1
ATOM 3498 O O . GLU B 1 73 ? -13.719 11.656 22.828 1 95.06 73 GLU B O 1
ATOM 3503 N N . ILE B 1 74 ? -11.758 12.461 22.406 1 94.19 74 ILE B N 1
ATOM 3504 C CA . ILE B 1 74 ? -11.648 11.742 21.141 1 94.19 74 ILE B CA 1
ATOM 3505 C C . ILE B 1 74 ? -11.586 10.242 21.391 1 94.19 74 ILE B C 1
ATOM 3507 O O . ILE B 1 74 ? -12.156 9.453 20.641 1 94.19 74 ILE B O 1
ATOM 3511 N N . ASN B 1 75 ? -10.891 9.852 22.438 1 92.81 75 ASN B N 1
ATOM 3512 C CA . ASN B 1 75 ? -10.852 8.445 22.797 1 92.81 75 ASN B CA 1
ATOM 3513 C C . ASN B 1 75 ? -12.242 7.91 23.125 1 92.81 75 ASN B C 1
ATOM 3515 O O . ASN B 1 75 ? -12.578 6.773 22.781 1 92.81 75 ASN B O 1
ATOM 3519 N N . THR B 1 76 ? -13.008 8.742 23.734 1 92.75 76 THR B N 1
ATOM 3520 C CA . THR B 1 76 ? -14.391 8.375 24.016 1 92.75 76 THR B CA 1
ATOM 3521 C C . THR B 1 76 ? -15.195 8.234 22.734 1 92.75 76 THR B C 1
ATOM 3523 O O . THR B 1 76 ? -15.961 7.277 22.578 1 92.75 76 THR B O 1
ATOM 3526 N N . ILE B 1 77 ? -15 9.141 21.875 1 91.62 77 ILE B N 1
ATOM 3527 C CA . ILE B 1 77 ? -15.672 9.109 20.578 1 91.62 77 ILE B CA 1
ATOM 3528 C C . ILE B 1 77 ? -15.281 7.848 19.828 1 91.62 77 ILE B C 1
ATOM 3530 O O . ILE B 1 77 ? -16.141 7.164 19.25 1 91.62 77 ILE B O 1
ATOM 3534 N N . LYS B 1 78 ? -14.031 7.543 19.812 1 89.56 78 LYS B N 1
ATOM 3535 C CA . LYS B 1 78 ? -13.492 6.363 19.141 1 89.56 78 LYS B CA 1
ATOM 3536 C C . LYS B 1 78 ? -14.148 5.09 19.656 1 89.56 78 LYS B C 1
ATOM 3538 O O . LYS B 1 78 ? -14.508 4.203 18.891 1 89.56 78 LYS B O 1
ATOM 3543 N N . ALA B 1 79 ? -14.32 4.984 20.938 1 88.44 79 ALA B N 1
ATOM 3544 C CA . ALA B 1 79 ? -14.953 3.824 21.562 1 88.44 79 ALA B CA 1
ATOM 3545 C C . ALA B 1 79 ? -16.406 3.695 21.125 1 88.44 79 ALA B C 1
ATOM 3547 O O . ALA B 1 79 ? -16.891 2.588 20.875 1 88.44 79 ALA B O 1
ATOM 3548 N N . ASN B 1 80 ? -17.047 4.781 20.953 1 86.94 80 ASN B N 1
ATOM 3549 C CA . ASN B 1 80 ? -18.438 4.777 20.531 1 86.94 80 ASN B CA 1
ATOM 3550 C C . ASN B 1 80 ? -18.578 4.355 19.078 1 86.94 80 ASN B C 1
ATOM 3552 O O . ASN B 1 80 ? -19.531 3.643 18.719 1 86.94 80 ASN B O 1
ATOM 3556 N N . LEU B 1 81 ? -17.703 4.836 18.297 1 86.5 81 LEU B N 1
ATOM 3557 C CA . LEU B 1 81 ? -17.719 4.488 16.875 1 86.5 81 LEU B CA 1
ATOM 3558 C C . LEU B 1 81 ? -17.547 2.986 16.688 1 86.5 81 LEU B C 1
ATOM 3560 O O . LEU B 1 81 ? -18.156 2.393 15.797 1 86.5 81 LEU B O 1
ATOM 3564 N N . LYS B 1 82 ? -16.719 2.373 17.469 1 82.25 82 LYS B N 1
ATOM 3565 C CA . LYS B 1 82 ? -16.438 0.942 17.391 1 82.25 82 LYS B CA 1
ATOM 3566 C C . LYS B 1 82 ? -17.703 0.122 17.594 1 82.25 82 LYS B C 1
ATOM 3568 O O . LYS B 1 82 ? -17.859 -0.948 17 1 82.25 82 LYS B O 1
ATOM 3573 N N . ASN B 1 83 ? -18.641 0.659 18.172 1 81.31 83 ASN B N 1
ATOM 3574 C CA . ASN B 1 83 ? -19.859 -0.074 18.484 1 81.31 83 ASN B CA 1
ATOM 3575 C C . ASN B 1 83 ? -20.938 0.138 17.422 1 81.31 83 ASN B C 1
ATOM 3577 O O . ASN B 1 83 ? -21.859 -0.666 17.297 1 81.31 83 ASN B O 1
ATOM 3581 N N . GLN B 1 84 ? -20.828 1.131 16.625 1 83.31 84 GLN B N 1
ATOM 3582 C CA . GLN B 1 84 ? -21.891 1.516 15.695 1 83.31 84 GLN B CA 1
ATOM 3583 C C . GLN B 1 84 ? -21.625 0.987 14.289 1 83.31 84 GLN B C 1
ATOM 3585 O O . GLN B 1 84 ? -22.547 0.825 13.5 1 83.31 84 GLN B O 1
ATOM 3590 N N . TYR B 1 85 ? -20.406 0.636 14.039 1 84.38 85 TYR B N 1
ATOM 3591 C CA . TYR B 1 85 ? -20.047 0.36 12.656 1 84.38 85 TYR B CA 1
ATOM 3592 C C . TYR B 1 85 ? -20.703 -0.928 12.172 1 84.38 85 TYR B C 1
ATOM 3594 O O . TYR B 1 85 ? -21.047 -1.056 10.992 1 84.38 85 TYR B O 1
ATOM 3602 N N . GLU B 1 86 ? -20.969 -1.838 13.039 1 83.19 86 GLU B N 1
ATOM 3603 C CA . GLU B 1 86 ? -21.469 -3.148 12.648 1 83.19 86 GLU B CA 1
ATOM 3604 C C . GLU B 1 86 ? -22.859 -3.037 12.023 1 83.19 86 GLU B C 1
ATOM 3606 O O . GLU B 1 86 ? -23.141 -3.672 11.008 1 83.19 86 GLU B O 1
ATOM 3611 N N . LYS B 1 87 ? -23.656 -2.227 12.672 1 84.62 87 LYS B N 1
ATOM 3612 C CA . LYS B 1 87 ? -25 -2.043 12.148 1 84.62 87 LYS B CA 1
ATOM 3613 C C . LYS B 1 87 ? -24.984 -1.421 10.758 1 84.62 87 LYS B C 1
ATOM 3615 O O . LYS B 1 87 ? -25.703 -1.865 9.859 1 84.62 87 LYS B O 1
ATOM 3620 N N . ARG B 1 88 ? -24.234 -0.479 10.562 1 86.5 88 ARG B N 1
ATOM 3621 C CA . ARG B 1 88 ? -24.109 0.183 9.266 1 86.5 88 ARG B CA 1
ATOM 3622 C C . ARG B 1 88 ? -23.578 -0.778 8.211 1 86.5 88 ARG B C 1
ATOM 3624 O O . ARG B 1 88 ? -24.094 -0.836 7.098 1 86.5 88 ARG B O 1
ATOM 3631 N N . CYS B 1 89 ? -22.625 -1.53 8.625 1 86.88 89 CYS B N 1
ATOM 3632 C CA . CYS B 1 89 ? -22.016 -2.475 7.695 1 86.88 89 CYS B CA 1
ATOM 3633 C C . CYS B 1 89 ? -23 -3.568 7.301 1 86.88 89 CYS B C 1
ATOM 3635 O O . CYS B 1 89 ? -23.078 -3.951 6.133 1 86.88 89 CYS B O 1
ATOM 3637 N N . LYS B 1 90 ? -23.703 -4.012 8.266 1 83.31 90 LYS B N 1
ATOM 3638 C CA . LYS B 1 90 ? -24.688 -5.047 7.98 1 83.31 90 LYS B CA 1
ATOM 3639 C C . LYS B 1 90 ? -25.734 -4.543 6.992 1 83.31 90 LYS B C 1
ATOM 3641 O O . LYS B 1 90 ? -26.094 -5.25 6.043 1 83.31 90 LYS B O 1
ATOM 3646 N N . LYS B 1 91 ? -26.172 -3.379 7.191 1 85.06 91 LYS B N 1
ATOM 3647 C CA . LYS B 1 91 ? -27.156 -2.789 6.285 1 85.06 91 LYS B CA 1
ATOM 3648 C C . LYS B 1 91 ? -26.578 -2.627 4.879 1 85.06 91 LYS B C 1
ATOM 3650 O O . LYS B 1 91 ? -27.266 -2.91 3.893 1 85.06 91 LYS B O 1
ATOM 3655 N N . LEU B 1 92 ? -25.422 -2.184 4.801 1 86.69 92 LEU B N 1
ATOM 3656 C CA . LEU B 1 92 ? -24.75 -1.994 3.525 1 86.69 92 LEU B CA 1
ATOM 3657 C C . LEU B 1 92 ? -24.625 -3.314 2.77 1 86.69 92 LEU B C 1
ATOM 3659 O O . LEU B 1 92 ? -24.828 -3.357 1.553 1 86.69 92 LEU B O 1
ATOM 3663 N N . LEU B 1 93 ? -24.375 -4.305 3.527 1 82.5 93 LEU B N 1
ATOM 3664 C CA . LEU B 1 93 ? -24.141 -5.605 2.904 1 82.5 93 LEU B CA 1
ATOM 3665 C C . LEU B 1 93 ? -25.469 -6.219 2.443 1 82.5 93 LEU B C 1
ATOM 3667 O O . LEU B 1 93 ? -25.484 -7.008 1.495 1 82.5 93 LEU B O 1
ATOM 3671 N N . GLU B 1 94 ? -26.5 -5.781 3.102 1 82.44 94 GLU B N 1
ATOM 3672 C CA . GLU B 1 94 ? -27.828 -6.203 2.662 1 82.44 94 GLU B CA 1
ATOM 3673 C C . GLU B 1 94 ? -28.203 -5.539 1.343 1 82.44 94 GLU B C 1
ATOM 3675 O O . GLU B 1 94 ? -28.953 -6.117 0.543 1 82.44 94 GLU B O 1
ATOM 3680 N N . GLU B 1 95 ? -27.656 -4.383 1.141 1 84.31 95 GLU B N 1
ATOM 3681 C CA . GLU B 1 95 ? -27.938 -3.619 -0.072 1 84.31 95 GLU B CA 1
ATOM 3682 C C . GLU B 1 95 ? -26.75 -3.635 -1.022 1 84.31 95 GLU B C 1
ATOM 3684 O O . GLU B 1 95 ? -26.406 -2.609 -1.613 1 84.31 95 GLU B O 1
ATOM 3689 N N . TRP B 1 96 ? -26.219 -4.832 -1.122 1 75.75 96 TRP B N 1
ATOM 3690 C CA . TRP B 1 96 ? -24.938 -4.98 -1.827 1 75.75 96 TRP B CA 1
ATOM 3691 C C . TRP B 1 96 ? -25.094 -4.645 -3.307 1 75.75 96 TRP B C 1
ATOM 3693 O O . TRP B 1 96 ? -24.125 -4.32 -3.984 1 75.75 96 TRP B O 1
ATOM 3703 N N . THR B 1 97 ? -26.266 -4.609 -3.846 1 81 97 THR B N 1
ATOM 3704 C CA . THR B 1 97 ? -26.5 -4.387 -5.27 1 81 97 THR B CA 1
ATOM 3705 C C . THR B 1 97 ? -26.422 -2.9 -5.602 1 81 97 THR B C 1
ATOM 3707 O O . THR B 1 97 ? -26.344 -2.523 -6.773 1 81 97 THR B O 1
ATOM 3710 N N . LEU B 1 98 ? -26.438 -2.111 -4.609 1 86.75 98 LEU B N 1
ATOM 3711 C CA . LEU B 1 98 ? -26.406 -0.667 -4.82 1 86.75 98 LEU B CA 1
ATOM 3712 C C . LEU B 1 98 ? -25 -0.122 -4.637 1 86.75 98 LEU B C 1
ATOM 3714 O O . LEU B 1 98 ? -24.406 -0.256 -3.561 1 86.75 98 LEU B O 1
ATOM 3718 N N . PRO B 1 99 ? -24.5 0.434 -5.727 1 91 99 PRO B N 1
ATOM 3719 C CA . PRO B 1 99 ? -23.203 1.098 -5.527 1 91 99 PRO B CA 1
ATOM 3720 C C . PRO B 1 99 ? -23.281 2.215 -4.488 1 91 99 PRO B C 1
ATOM 3722 O O . PRO B 1 99 ? -24.188 3.051 -4.531 1 91 99 PRO B O 1
ATOM 3725 N N . THR B 1 100 ? -22.359 2.201 -3.523 1 94.12 100 THR B N 1
ATOM 3726 C CA . THR B 1 100 ? -22.5 3.082 -2.369 1 94.12 100 THR B CA 1
ATOM 3727 C C . THR B 1 100 ? -21.141 3.666 -1.975 1 94.12 100 THR B C 1
ATOM 3729 O O . THR B 1 100 ? -20.125 2.979 -2.037 1 94.12 100 THR B O 1
ATOM 3732 N N . ILE B 1 101 ? -21.156 4.922 -1.651 1 95 101 ILE B N 1
ATOM 3733 C CA . ILE B 1 101 ? -19.984 5.555 -1.031 1 95 101 ILE B CA 1
ATOM 3734 C C . ILE B 1 101 ? -20.328 5.938 0.41 1 95 101 ILE B C 1
ATOM 3736 O O . ILE B 1 101 ? -21.375 6.508 0.68 1 95 101 ILE B O 1
ATOM 3740 N N . ILE B 1 102 ? -19.453 5.512 1.291 1 94.69 102 ILE B N 1
ATOM 3741 C CA . ILE B 1 102 ? -19.547 5.93 2.686 1 94.69 102 ILE B CA 1
ATOM 3742 C C . ILE B 1 102 ? -18.781 7.23 2.887 1 94.69 102 ILE B C 1
ATOM 3744 O O . ILE B 1 102 ? -17.562 7.285 2.637 1 94.69 102 ILE B O 1
ATOM 3748 N N . SER B 1 103 ? -19.375 8.234 3.371 1 94.12 103 SER B N 1
ATOM 3749 C CA . SER B 1 103 ? -18.844 9.586 3.348 1 94.12 103 SER B CA 1
ATOM 3750 C C . SER B 1 103 ? -17.625 9.719 4.246 1 94.12 103 SER B C 1
ATOM 3752 O O . SER B 1 103 ? -16.75 10.562 4.004 1 94.12 103 SER B O 1
ATOM 3754 N N . ARG B 1 104 ? -17.609 8.906 5.379 1 92.19 104 ARG B N 1
ATOM 3755 C CA . ARG B 1 104 ? -16.516 9.008 6.328 1 92.19 104 ARG B CA 1
ATOM 3756 C C . ARG B 1 104 ? -16.25 7.672 7.016 1 92.19 104 ARG B C 1
ATOM 3758 O O . ARG B 1 104 ? -17.156 7.082 7.602 1 92.19 104 ARG B O 1
ATOM 3765 N N . ILE B 1 105 ? -15.023 7.246 6.91 1 90.19 105 ILE B N 1
ATOM 3766 C CA . ILE B 1 105 ? -14.609 6.074 7.676 1 90.19 105 ILE B CA 1
ATOM 3767 C C . ILE B 1 105 ? -13.445 6.441 8.594 1 90.19 105 ILE B C 1
ATOM 3769 O O . ILE B 1 105 ? -12.414 6.945 8.133 1 90.19 105 ILE B O 1
ATOM 3773 N N . TYR B 1 106 ? -13.633 6.234 9.938 1 86.81 106 TYR B N 1
ATOM 3774 C CA . TYR B 1 106 ? -12.609 6.637 10.891 1 86.81 106 TYR B CA 1
ATOM 3775 C C . TYR B 1 106 ? -12.156 5.453 11.742 1 86.81 106 TYR B C 1
ATOM 3777 O O . TYR B 1 106 ? -11.289 5.594 12.609 1 86.81 106 TYR B O 1
ATOM 3785 N N . THR B 1 107 ? -12.703 4.293 11.508 1 85.56 107 THR B N 1
ATOM 3786 C CA . THR B 1 107 ? -12.336 3.168 12.359 1 85.56 107 THR B CA 1
ATOM 3787 C C . THR B 1 107 ? -11.75 2.027 11.539 1 85.56 107 THR B C 1
ATOM 3789 O O . THR B 1 107 ? -12.273 1.69 10.469 1 85.56 107 THR B O 1
ATOM 3792 N N . ASN B 1 108 ? -10.727 1.492 12.07 1 85.25 108 ASN B N 1
ATOM 3793 C CA . ASN B 1 108 ? -10.078 0.351 11.43 1 85.25 108 ASN B CA 1
ATOM 3794 C C . ASN B 1 108 ? -10.984 -0.876 11.422 1 85.25 108 ASN B C 1
ATOM 3796 O O . ASN B 1 108 ? -10.922 -1.689 10.5 1 85.25 108 ASN B O 1
ATOM 3800 N N . ASN B 1 109 ? -11.82 -0.949 12.375 1 86.62 109 ASN B N 1
ATOM 3801 C CA . ASN B 1 109 ? -12.727 -2.086 12.461 1 86.62 109 ASN B CA 1
ATOM 3802 C C . ASN B 1 109 ? -13.672 -2.139 11.266 1 86.62 109 ASN B C 1
ATOM 3804 O O . ASN B 1 109 ? -13.906 -3.207 10.695 1 86.62 109 ASN B O 1
ATOM 3808 N N . GLU B 1 110 ? -14.156 -0.978 10.969 1 88.88 110 GLU B N 1
ATOM 3809 C CA . GLU B 1 110 ? -15.062 -0.903 9.82 1 88.88 110 GLU B CA 1
ATOM 3810 C C . GLU B 1 110 ? -14.328 -1.255 8.531 1 88.88 110 GLU B C 1
ATOM 3812 O O . GLU B 1 110 ? -14.859 -1.99 7.691 1 88.88 110 GLU B O 1
ATOM 3817 N N . VAL B 1 111 ? -13.156 -0.806 8.438 1 88.81 111 VAL B N 1
ATOM 3818 C CA . VAL B 1 111 ? -12.336 -1.088 7.262 1 88.81 111 VAL B CA 1
ATOM 3819 C C . VAL B 1 111 ? -12.07 -2.588 7.168 1 88.81 111 VAL B C 1
ATOM 3821 O O . VAL B 1 111 ? -12.227 -3.188 6.102 1 88.81 111 VAL B O 1
ATOM 3824 N N . GLN B 1 112 ? -11.703 -3.156 8.242 1 86.94 112 GLN B N 1
ATOM 3825 C CA . GLN B 1 112 ? -11.398 -4.582 8.273 1 86.94 112 GLN B CA 1
ATOM 3826 C C . GLN B 1 112 ? -12.625 -5.418 7.922 1 86.94 112 GLN B C 1
ATOM 3828 O O . GLN B 1 112 ? -12.523 -6.41 7.203 1 86.94 112 GLN B O 1
ATOM 3833 N N . PHE B 1 113 ? -13.695 -4.961 8.414 1 89.12 113 PHE B N 1
ATOM 3834 C CA . PHE B 1 113 ? -14.945 -5.672 8.164 1 89.12 113 PHE B CA 1
ATOM 3835 C C . PHE B 1 113 ? -15.305 -5.629 6.68 1 89.12 113 PHE B C 1
ATOM 3837 O O . PHE B 1 113 ? -15.609 -6.66 6.078 1 89.12 113 PHE B O 1
ATOM 3844 N N . LEU B 1 114 ? -15.234 -4.5 6.117 1 89 114 LEU B N 1
ATOM 3845 C CA . LEU B 1 114 ? -15.664 -4.316 4.734 1 89 114 LEU B CA 1
ATOM 3846 C C . LEU B 1 114 ? -14.625 -4.875 3.768 1 89 114 LEU B C 1
ATOM 3848 O O . LEU B 1 114 ? -14.961 -5.277 2.652 1 89 114 LEU B O 1
ATOM 3852 N N . SER B 1 115 ? -13.367 -4.949 4.211 1 88.12 115 SER B N 1
ATOM 3853 C CA . SER B 1 115 ? -12.273 -5.41 3.355 1 88.12 115 SER B CA 1
ATOM 3854 C C . SER B 1 115 ? -12.352 -6.918 3.131 1 88.12 115 SER B C 1
ATOM 3856 O O . SER B 1 115 ? -11.617 -7.465 2.309 1 88.12 115 SER B O 1
ATOM 3858 N N . LYS B 1 116 ? -13.195 -7.543 3.824 1 86.62 116 LYS B N 1
ATOM 3859 C CA . LYS B 1 116 ? -13.398 -8.969 3.602 1 86.62 116 LYS B CA 1
ATOM 3860 C C . LYS B 1 116 ? -14.008 -9.234 2.229 1 86.62 116 LYS B C 1
ATOM 3862 O O . LYS B 1 116 ? -13.977 -10.359 1.733 1 86.62 116 LYS B O 1
ATOM 3867 N N . ARG B 1 117 ? -14.539 -8.18 1.673 1 86.75 117 ARG B N 1
ATOM 3868 C CA . ARG B 1 117 ? -15.188 -8.273 0.367 1 86.75 117 ARG B CA 1
ATOM 3869 C C . ARG B 1 117 ? -14.383 -7.531 -0.695 1 86.75 117 ARG B C 1
ATOM 3871 O O . ARG B 1 117 ? -13.891 -6.43 -0.447 1 86.75 117 ARG B O 1
ATOM 3878 N N . ASN B 1 118 ? -14.367 -8.117 -1.897 1 87.38 118 ASN B N 1
ATOM 3879 C CA . ASN B 1 118 ? -13.539 -7.555 -2.959 1 87.38 118 ASN B CA 1
ATOM 3880 C C . ASN B 1 118 ? -14.18 -6.312 -3.572 1 87.38 118 ASN B C 1
ATOM 3882 O O . ASN B 1 118 ? -13.508 -5.543 -4.262 1 87.38 118 ASN B O 1
ATOM 3886 N N . PHE B 1 119 ? -15.422 -6.137 -3.299 1 86.44 119 PHE B N 1
ATOM 3887 C CA . PHE B 1 119 ? -16.062 -4.996 -3.938 1 86.44 119 PHE B CA 1
ATOM 3888 C C . PHE B 1 119 ? -15.938 -3.746 -3.074 1 86.44 119 PHE B C 1
ATOM 3890 O O . PHE B 1 119 ? -16.484 -2.693 -3.414 1 86.44 119 PHE B O 1
ATOM 3897 N N . PHE B 1 120 ? -15.148 -3.801 -1.993 1 89.81 120 PHE B N 1
ATOM 3898 C CA . PHE B 1 120 ? -14.859 -2.639 -1.159 1 89.81 120 PHE B CA 1
ATOM 3899 C C . PHE B 1 120 ? -13.484 -2.074 -1.47 1 89.81 120 PHE B C 1
ATOM 3901 O O . PHE B 1 120 ? -12.523 -2.83 -1.659 1 89.81 120 PHE B O 1
ATOM 3908 N N . HIS B 1 121 ? -13.422 -0.757 -1.615 1 88.38 121 HIS B N 1
ATOM 3909 C CA . HIS B 1 121 ? -12.109 -0.11 -1.598 1 88.38 121 HIS B CA 1
ATOM 3910 C C . HIS B 1 121 ? -12.195 1.274 -0.964 1 88.38 121 HIS B C 1
ATOM 3912 O O . HIS B 1 121 ? -13.289 1.795 -0.733 1 88.38 121 HIS B O 1
ATOM 3918 N N . LYS B 1 122 ? -11.078 1.775 -0.568 1 90.06 122 LYS B N 1
ATOM 3919 C CA . LYS B 1 122 ? -11.031 3.047 0.149 1 90.06 122 LYS B CA 1
ATOM 3920 C C . LYS B 1 122 ? -10.328 4.117 -0.681 1 90.06 122 LYS B C 1
ATOM 3922 O O . LYS B 1 122 ? -9.445 3.811 -1.479 1 90.06 122 LYS B O 1
ATOM 3927 N N . ILE B 1 123 ? -10.781 5.328 -0.505 1 91.94 123 ILE B N 1
ATOM 3928 C CA . ILE B 1 123 ? -10.18 6.5 -1.143 1 91.94 123 ILE B CA 1
ATOM 3929 C C . ILE B 1 123 ? -9.781 7.516 -0.078 1 91.94 123 ILE B C 1
ATOM 3931 O O . ILE B 1 123 ? -10.555 7.809 0.836 1 91.94 123 ILE B O 1
ATOM 3935 N N . TYR B 1 124 ? -8.547 7.922 -0.169 1 92.12 124 TYR B N 1
ATOM 3936 C CA . TYR B 1 124 ? -8.086 8.977 0.726 1 92.12 124 TYR B CA 1
ATOM 3937 C C . TYR B 1 124 ? -8.164 10.344 0.048 1 92.12 124 TYR B C 1
ATOM 3939 O O . TYR B 1 124 ? -7.586 10.547 -1.02 1 92.12 124 TYR B O 1
ATOM 3947 N N . LEU B 1 125 ? -8.922 11.18 0.626 1 94.5 125 LEU B N 1
ATOM 3948 C CA . LEU B 1 125 ? -9.031 12.547 0.139 1 94.5 125 LEU B CA 1
ATOM 3949 C C . LEU B 1 125 ? -8.078 13.469 0.891 1 94.5 125 LEU B C 1
ATOM 3951 O O . LEU B 1 125 ? -8.352 13.852 2.033 1 94.5 125 LEU B O 1
ATOM 3955 N N . ASP B 1 126 ? -7.039 13.812 0.228 1 92.69 126 ASP B N 1
ATOM 3956 C CA . ASP B 1 126 ? -6.027 14.688 0.797 1 92.69 126 ASP B CA 1
ATOM 3957 C C . ASP B 1 126 ? -6.316 16.156 0.461 1 92.69 126 ASP B C 1
ATOM 3959 O O . ASP B 1 126 ? -6.805 16.453 -0.629 1 92.69 126 ASP B O 1
ATOM 3963 N N . CYS B 1 127 ? -6.047 17.016 1.44 1 96.06 127 CYS B N 1
ATOM 3964 C CA . CYS B 1 127 ? -6.293 18.438 1.288 1 96.06 127 CYS B CA 1
ATOM 3965 C C . CYS B 1 127 ? -5.297 19.25 2.105 1 96.06 127 CYS B C 1
ATOM 3967 O O . CYS B 1 127 ? -5.027 18.938 3.264 1 96.06 127 CYS B O 1
ATOM 3969 N N . PRO B 1 128 ? -4.746 20.312 1.52 1 95.38 128 PRO B N 1
ATOM 3970 C CA . PRO B 1 128 ? -3.795 21.141 2.254 1 95.38 128 PRO B CA 1
ATOM 3971 C C . PRO B 1 128 ? -4.391 21.734 3.531 1 95.38 128 PRO B C 1
ATOM 3973 O O . PRO B 1 128 ? -5.578 22.047 3.572 1 95.38 128 PRO B O 1
ATOM 3976 N N . LEU B 1 129 ? -3.518 21.922 4.461 1 96.88 129 LEU B N 1
ATOM 3977 C CA . LEU B 1 129 ? -3.953 22.344 5.789 1 96.88 129 LEU B CA 1
ATOM 3978 C C . LEU B 1 129 ? -4.629 23.703 5.723 1 96.88 129 LEU B C 1
ATOM 3980 O O . LEU B 1 129 ? -5.695 23.906 6.316 1 96.88 129 LEU B O 1
ATOM 3984 N N . LEU B 1 130 ? -4.066 24.703 5.035 1 96.31 130 LEU B N 1
ATOM 3985 C CA . LEU B 1 130 ? -4.613 26.047 5 1 96.31 130 LEU B CA 1
ATOM 3986 C C . LEU B 1 130 ? -5.949 26.078 4.262 1 96.31 130 LEU B C 1
ATOM 3988 O O . LEU B 1 130 ? -6.84 26.859 4.609 1 96.31 130 LEU B O 1
ATOM 3992 N N . THR B 1 131 ? -6.047 25.219 3.27 1 95.44 131 THR B N 1
ATOM 3993 C CA . THR B 1 131 ? -7.328 25.078 2.59 1 95.44 131 THR B CA 1
ATOM 3994 C C . THR B 1 131 ? -8.383 24.5 3.527 1 95.44 131 THR B C 1
ATOM 3996 O O . THR B 1 131 ? -9.516 24.969 3.562 1 95.44 131 THR B O 1
ATOM 3999 N N . ARG B 1 132 ? -8.023 23.562 4.32 1 96.69 132 ARG B N 1
ATOM 4000 C CA . ARG B 1 132 ? -8.93 22.953 5.285 1 96.69 132 ARG B CA 1
ATOM 4001 C C . ARG B 1 132 ? -9.352 23.953 6.352 1 96.69 132 ARG B C 1
ATOM 4003 O O . ARG B 1 132 ? -10.5 23.953 6.797 1 96.69 132 ARG B O 1
ATOM 4010 N N . PHE B 1 133 ? -8.422 24.797 6.711 1 97.12 133 PHE B N 1
ATOM 4011 C CA . PHE B 1 133 ? -8.742 25.828 7.691 1 97.12 133 PHE B CA 1
ATOM 4012 C C . PHE B 1 133 ? -9.766 26.812 7.129 1 97.12 133 PHE B C 1
ATOM 4014 O O . PHE B 1 133 ? -10.695 27.219 7.828 1 97.12 133 PHE B O 1
ATOM 4021 N N . GLU B 1 134 ? -9.555 27.203 5.895 1 95.38 134 GLU B N 1
ATOM 4022 C CA . GLU B 1 134 ? -10.531 28.062 5.242 1 95.38 134 GLU B CA 1
ATOM 4023 C C . GLU B 1 134 ? -11.898 27.391 5.164 1 95.38 134 GLU B C 1
ATOM 4025 O O . GLU B 1 134 ? -12.93 28.031 5.414 1 95.38 134 GLU B O 1
ATOM 4030 N N . ASN B 1 135 ? -11.914 26.094 4.809 1 95.38 135 ASN B N 1
ATOM 4031 C CA . ASN B 1 135 ? -13.148 25.328 4.801 1 95.38 135 ASN B CA 1
ATOM 4032 C C . ASN B 1 135 ? -13.805 25.312 6.18 1 95.38 135 ASN B C 1
ATOM 4034 O O . ASN B 1 135 ? -15.023 25.422 6.297 1 95.38 135 ASN B O 1
ATOM 4038 N N . PHE B 1 136 ? -12.969 25.172 7.16 1 96.25 136 PHE B N 1
ATOM 4039 C CA . PHE B 1 136 ? -13.43 25.125 8.547 1 96.25 136 PHE B CA 1
ATOM 4040 C C . PHE B 1 136 ? -14.117 26.438 8.922 1 96.25 136 PHE B C 1
ATOM 4042 O O . PHE B 1 136 ? -15.203 26.422 9.5 1 96.25 136 PHE B O 1
ATOM 4049 N N . LYS B 1 137 ? -13.5 27.594 8.562 1 95.44 137 LYS B N 1
ATOM 4050 C CA . LYS B 1 137 ? -14.062 28.906 8.867 1 95.44 137 LYS B CA 1
ATOM 4051 C C . LYS B 1 137 ? -15.414 29.094 8.195 1 95.44 137 LYS B C 1
ATOM 4053 O O . LYS B 1 137 ? -16.328 29.688 8.781 1 95.44 137 LYS B O 1
ATOM 4058 N N . ASN B 1 138 ? -15.445 28.562 7.027 1 94.12 138 ASN B N 1
ATOM 4059 C CA . ASN B 1 138 ? -16.688 28.703 6.273 1 94.12 138 ASN B CA 1
ATOM 4060 C C . ASN B 1 138 ? -17.797 27.797 6.836 1 94.12 138 ASN B C 1
ATOM 4062 O O . ASN B 1 138 ? -18.938 28.234 6.969 1 94.12 138 ASN B O 1
ATOM 4066 N N . LYS B 1 139 ? -17.516 26.594 7.219 1 93.44 139 LYS B N 1
ATOM 4067 C CA . LYS B 1 139 ? -18.469 25.609 7.695 1 93.44 139 LYS B CA 1
ATOM 4068 C C . LYS B 1 139 ? -18.938 25.938 9.117 1 93.44 139 LYS B C 1
ATOM 4070 O O . LYS B 1 139 ? -20.109 25.781 9.445 1 93.44 139 LYS B O 1
ATOM 4075 N N . TYR B 1 140 ? -17.953 26.344 9.891 1 94.06 140 TYR B N 1
ATOM 4076 C CA . TYR B 1 140 ? -18.234 26.672 11.281 1 94.06 140 TYR B CA 1
ATOM 4077 C C . TYR B 1 140 ? -18.031 28.156 11.547 1 94.06 140 TYR B C 1
ATOM 4079 O O . TYR B 1 140 ? -17.312 28.547 12.477 1 94.06 140 TYR B O 1
ATOM 4087 N N . ASN B 1 141 ? -18.703 28.906 10.797 1 93.12 141 ASN B N 1
ATOM 4088 C CA . ASN B 1 141 ? -18.562 30.344 10.797 1 93.12 141 ASN B CA 1
ATOM 4089 C C . ASN B 1 141 ? -18.844 30.938 12.18 1 93.12 141 ASN B C 1
ATOM 4091 O O . ASN B 1 141 ? -18.203 31.922 12.578 1 93.12 141 ASN B O 1
ATOM 4095 N N . LYS B 1 142 ? -19.734 30.344 12.969 1 92.31 142 LYS B N 1
ATOM 4096 C CA . LYS B 1 142 ? -20.109 30.812 14.305 1 92.31 142 LYS B CA 1
ATOM 4097 C C . LYS B 1 142 ? -18.906 30.828 15.242 1 92.31 142 LYS B C 1
ATOM 4099 O O . LYS B 1 142 ? -18.859 31.625 16.188 1 92.31 142 LYS B O 1
ATOM 4104 N N . TYR B 1 143 ? -17.922 30.016 14.984 1 91.25 143 TYR B N 1
ATOM 4105 C CA . TYR B 1 143 ? -16.781 29.859 15.898 1 91.25 143 TYR B CA 1
ATOM 4106 C C . TYR B 1 143 ? -15.516 30.438 15.289 1 91.25 143 TYR B C 1
ATOM 4108 O O . TYR B 1 143 ? -14.43 30.281 15.844 1 91.25 143 TYR B O 1
ATOM 4116 N N . SER B 1 144 ? -15.594 30.984 14.125 1 87.25 144 SER B N 1
ATOM 4117 C CA . SER B 1 144 ? -14.422 31.438 13.383 1 87.25 144 SER B CA 1
ATOM 4118 C C . SER B 1 144 ? -13.633 32.469 14.18 1 87.25 144 SER B C 1
ATOM 4120 O O . SER B 1 144 ? -12.406 32.562 14.055 1 87.25 144 SER B O 1
ATOM 4122 N N . GLY B 1 145 ? -14.258 33.219 15.016 1 88.94 145 GLY B N 1
ATOM 4123 C CA . GLY B 1 145 ? -13.594 34.219 15.836 1 88.94 145 GLY B CA 1
ATOM 4124 C C . GLY B 1 145 ? -12.906 33.625 17.047 1 88.94 145 GLY B C 1
ATOM 4125 O O . GLY B 1 145 ? -11.938 34.219 17.562 1 88.94 145 GLY B O 1
ATOM 4126 N N . ASP B 1 146 ? -13.32 32.5 17.453 1 91.06 146 ASP B N 1
ATOM 4127 C CA . ASP B 1 146 ? -12.828 31.875 18.688 1 91.06 146 ASP B CA 1
ATOM 4128 C C . ASP B 1 146 ? -11.734 30.859 18.391 1 91.06 146 ASP B C 1
ATOM 4130 O O . ASP B 1 146 ? -10.922 30.562 19.266 1 91.06 146 ASP B O 1
ATOM 4134 N N . ILE B 1 147 ? -11.766 30.344 17.188 1 94 147 ILE B N 1
ATOM 4135 C CA . ILE B 1 147 ? -10.805 29.312 16.828 1 94 147 ILE B CA 1
ATOM 4136 C C . ILE B 1 147 ? -9.82 29.859 15.789 1 94 147 ILE B C 1
ATOM 4138 O O . ILE B 1 147 ? -10.156 29.984 14.609 1 94 147 ILE B O 1
ATOM 4142 N N . ASP B 1 148 ? -8.656 30.141 16.281 1 94.5 148 ASP B N 1
ATOM 4143 C CA . ASP B 1 148 ? -7.609 30.578 15.367 1 94.5 148 ASP B CA 1
ATOM 4144 C C . ASP B 1 148 ? -6.875 29.391 14.75 1 94.5 148 ASP B C 1
ATOM 4146 O O . ASP B 1 148 ? -7.25 28.234 14.977 1 94.5 148 ASP B O 1
ATOM 4150 N N . LEU B 1 149 ? -5.891 29.641 13.922 1 96.19 149 LEU B N 1
ATOM 4151 C CA . LEU B 1 149 ? -5.168 28.594 13.195 1 96.19 149 LEU B CA 1
ATOM 4152 C C . LEU B 1 149 ? -4.504 27.625 14.164 1 96.19 149 LEU B C 1
ATOM 4154 O O . LEU B 1 149 ? -4.496 26.406 13.922 1 96.19 149 LEU B O 1
ATOM 4158 N N . ASN B 1 150 ? -3.949 28.156 15.234 1 95.81 150 ASN B N 1
ATOM 4159 C CA . ASN B 1 150 ? -3.303 27.312 16.234 1 95.81 150 ASN B CA 1
ATOM 4160 C C . ASN B 1 150 ? -4.277 26.297 16.828 1 95.81 150 ASN B C 1
ATOM 4162 O O . ASN B 1 150 ? -3.963 25.109 16.922 1 95.81 150 ASN B O 1
ATOM 4166 N N . MET B 1 151 ? -5.414 26.734 17.141 1 95.5 151 MET B N 1
ATOM 4167 C CA . MET B 1 151 ? -6.43 25.859 17.719 1 95.5 151 MET B CA 1
ATOM 4168 C C . MET B 1 151 ? -6.945 24.875 16.688 1 95.5 151 MET B C 1
ATOM 4170 O O . MET B 1 151 ? -7.242 23.719 17.016 1 95.5 151 MET B O 1
ATOM 4174 N N . PHE B 1 152 ? -7.074 25.344 15.492 1 96.88 152 PHE B N 1
ATOM 4175 C CA . PHE B 1 152 ? -7.465 24.438 14.422 1 96.88 152 PHE B CA 1
ATOM 4176 C C . PHE B 1 152 ? -6.449 23.312 14.266 1 96.88 152 PHE B C 1
ATOM 4178 O O . PHE B 1 152 ? -6.816 22.156 14.133 1 96.88 152 PHE B O 1
ATOM 4185 N N . CYS B 1 153 ? -5.18 23.672 14.266 1 97.25 153 CYS B N 1
ATOM 4186 C CA . CYS B 1 153 ? -4.105 22.703 14.148 1 97.25 153 CYS B CA 1
ATOM 4187 C C . CYS B 1 153 ? -4.133 21.719 15.312 1 97.25 153 CYS B C 1
ATOM 4189 O O . CYS B 1 153 ? -3.91 20.516 15.125 1 97.25 153 CYS B O 1
ATOM 4191 N N . LEU B 1 154 ? -4.348 22.266 16.469 1 96.62 154 LEU B N 1
ATOM 4192 C CA . LEU B 1 154 ? -4.445 21.406 17.641 1 96.62 154 LEU B CA 1
ATOM 4193 C C . LEU B 1 154 ? -5.582 20.406 17.5 1 96.62 154 LEU B C 1
ATOM 4195 O O . LEU B 1 154 ? -5.391 19.203 17.734 1 96.62 154 LEU B O 1
ATOM 4199 N N . LEU B 1 155 ? -6.723 20.938 17.094 1 96.19 155 LEU B N 1
ATOM 4200 C CA . LEU B 1 155 ? -7.887 20.094 16.875 1 96.19 155 LEU B CA 1
ATOM 4201 C C . LEU B 1 155 ? -7.59 19.031 15.82 1 96.19 155 LEU B C 1
ATOM 4203 O O . LEU B 1 155 ? -7.879 17.844 16.016 1 96.19 155 LEU B O 1
ATOM 4207 N N . ASP B 1 156 ? -7.059 19.438 14.703 1 96.31 156 ASP B N 1
ATOM 4208 C CA . ASP B 1 156 ? -6.707 18.562 13.594 1 96.31 156 ASP B CA 1
ATOM 4209 C C . ASP B 1 156 ? -5.738 17.469 14.047 1 96.31 156 ASP B C 1
ATOM 4211 O O . ASP B 1 156 ? -5.938 16.297 13.734 1 96.31 156 ASP B O 1
ATOM 4215 N N . ASP B 1 157 ? -4.703 17.828 14.773 1 96.31 157 ASP B N 1
ATOM 4216 C CA . ASP B 1 157 ? -3.725 16.875 15.297 1 96.31 157 ASP B CA 1
ATOM 4217 C C . ASP B 1 157 ? -4.387 15.859 16.219 1 96.31 157 ASP B C 1
ATOM 4219 O O . ASP B 1 157 ? -4.16 14.648 16.078 1 96.31 157 ASP B O 1
ATOM 4223 N N . CYS B 1 158 ? -5.16 16.359 17.109 1 95.75 158 CYS B N 1
ATOM 4224 C CA . CYS B 1 158 ? -5.797 15.477 18.078 1 95.75 158 CYS B CA 1
ATOM 4225 C C . CYS B 1 158 ? -6.723 14.484 17.391 1 95.75 158 CYS B C 1
ATOM 4227 O O . CYS B 1 158 ? -6.727 13.297 17.734 1 95.75 158 CYS B O 1
ATOM 4229 N N . VAL B 1 159 ? -7.461 14.969 16.438 1 94.38 159 VAL B N 1
ATOM 4230 C CA . VAL B 1 159 ? -8.391 14.094 15.734 1 94.38 159 VAL B CA 1
ATOM 4231 C C . VAL B 1 159 ? -7.609 13.07 14.906 1 94.38 159 VAL B C 1
ATOM 4233 O O . VAL B 1 159 ? -7.891 11.875 14.969 1 94.38 159 VAL B O 1
ATOM 4236 N N . ASN B 1 160 ? -6.656 13.492 14.164 1 93.38 160 ASN B N 1
ATOM 4237 C CA . ASN B 1 160 ? -5.871 12.641 13.273 1 93.38 160 ASN B CA 1
ATOM 4238 C C . ASN B 1 160 ? -5.145 11.539 14.047 1 93.38 160 ASN B C 1
ATOM 4240 O O . ASN B 1 160 ? -5.164 10.375 13.648 1 93.38 160 ASN B O 1
ATOM 4244 N N . TYR B 1 161 ? -4.566 11.891 15.109 1 92.62 161 TYR B N 1
ATOM 4245 C CA . TYR B 1 161 ? -3.744 10.945 15.852 1 92.62 161 TYR B CA 1
ATOM 4246 C C . TYR B 1 161 ? -4.582 10.172 16.859 1 92.62 161 TYR B C 1
ATOM 4248 O O . TYR B 1 161 ? -4.289 9.008 17.156 1 92.62 161 TYR B O 1
ATOM 4256 N N . GLY B 1 162 ? -5.621 10.828 17.391 1 91.62 162 GLY B N 1
ATOM 4257 C CA . GLY B 1 162 ? -6.531 10.133 18.281 1 91.62 162 GLY B CA 1
ATOM 4258 C C . GLY B 1 162 ? -7.289 9.008 17.609 1 91.62 162 GLY B C 1
ATOM 4259 O O . GLY B 1 162 ? -7.473 7.938 18.188 1 91.62 162 GLY B O 1
ATOM 4260 N N . LEU B 1 163 ? -7.672 9.281 16.438 1 91 163 LEU B N 1
ATOM 4261 C CA . LEU B 1 163 ? -8.422 8.281 15.68 1 91 163 LEU B CA 1
ATOM 4262 C C . LEU B 1 163 ? -7.492 7.422 14.836 1 91 163 LEU B C 1
ATOM 4264 O O . LEU B 1 163 ? -7.945 6.523 14.117 1 91 163 LEU B O 1
ATOM 4268 N N . ASN B 1 164 ? -6.23 7.664 14.836 1 88.31 164 ASN B N 1
ATOM 4269 C CA . ASN B 1 164 ? -5.227 6.938 14.062 1 88.31 164 ASN B CA 1
ATOM 4270 C C . ASN B 1 164 ? -5.582 6.891 12.578 1 88.31 164 ASN B C 1
ATOM 4272 O O . ASN B 1 164 ? -5.621 5.816 11.977 1 88.31 164 ASN B O 1
ATOM 4276 N N . ILE B 1 165 ? -5.824 8.062 12.031 1 87.44 165 ILE B N 1
ATOM 4277 C CA . ILE B 1 165 ? -6.211 8.18 10.625 1 87.44 165 ILE B CA 1
ATOM 4278 C C . ILE B 1 165 ? -5.086 7.648 9.742 1 87.44 165 ILE B C 1
ATOM 4280 O O . ILE B 1 165 ? -5.344 7.023 8.711 1 87.44 165 ILE B O 1
ATOM 4284 N N . GLN B 1 166 ? -3.893 7.871 10.156 1 82.31 166 GLN B N 1
ATOM 4285 C CA . GLN B 1 166 ? -2.75 7.379 9.398 1 82.31 166 GLN B CA 1
ATOM 4286 C C . GLN B 1 166 ? -2.787 5.859 9.273 1 82.31 166 GLN B C 1
ATOM 4288 O O . GLN B 1 166 ? -2.424 5.305 8.234 1 82.31 166 GLN B O 1
ATOM 4293 N N . GLY B 1 167 ? -3.15 5.199 10.312 1 80.62 167 GLY B N 1
ATOM 4294 C CA . GLY B 1 167 ? -3.27 3.752 10.273 1 80.62 167 GLY B CA 1
ATOM 4295 C C . GLY B 1 167 ? -4.297 3.262 9.273 1 80.62 167 GLY B C 1
ATOM 4296 O O . GLY B 1 167 ? -4.145 2.18 8.703 1 80.62 167 GLY B O 1
ATOM 4297 N N . ILE B 1 168 ? -5.219 4.094 9 1 83 168 ILE B N 1
ATOM 4298 C CA . ILE B 1 168 ? -6.281 3.738 8.062 1 83 168 ILE B CA 1
ATOM 4299 C C . ILE B 1 168 ? -5.812 3.996 6.637 1 83 168 ILE B C 1
ATOM 4301 O O . ILE B 1 168 ? -6.133 3.23 5.723 1 83 168 ILE B O 1
ATOM 4305 N N . ILE B 1 169 ? -4.973 5.012 6.516 1 79.19 169 ILE B N 1
ATOM 4306 C CA . ILE B 1 169 ? -4.551 5.461 5.191 1 79.19 169 ILE B CA 1
ATOM 4307 C C . ILE B 1 169 ? -3.473 4.523 4.652 1 79.19 169 ILE B C 1
ATOM 4309 O O . ILE B 1 169 ? -3.281 4.422 3.438 1 79.19 169 ILE B O 1
ATOM 4313 N N . GLN B 1 170 ? -2.66 3.783 5.312 1 67.94 170 GLN B N 1
ATOM 4314 C CA . GLN B 1 170 ? -1.497 2.992 4.926 1 67.94 170 GLN B CA 1
ATOM 4315 C C . GLN B 1 170 ? -1.805 2.113 3.719 1 67.94 170 GLN B C 1
ATOM 4317 O O . GLN B 1 170 ? -0.945 1.905 2.859 1 67.94 170 GLN B O 1
ATOM 4322 N N . GLU B 1 171 ? -2.977 1.575 3.502 1 68 171 GLU B N 1
ATOM 4323 C CA . GLU B 1 171 ? -3.184 0.655 2.389 1 68 171 GLU B CA 1
ATOM 4324 C C . GLU B 1 171 ? -4.18 1.223 1.383 1 68 171 GLU B C 1
ATOM 4326 O O . GLU B 1 171 ? -4.93 0.472 0.751 1 68 171 GLU B O 1
ATOM 4331 N N . PHE B 1 172 ? -3.893 2.539 1.233 1 70.62 172 PHE B N 1
ATOM 4332 C CA . PHE B 1 172 ? -4.875 3.104 0.312 1 70.62 172 PHE B CA 1
ATOM 4333 C C . PHE B 1 172 ? -4.438 2.896 -1.134 1 70.62 172 PHE B C 1
ATOM 4335 O O . PHE B 1 172 ? -3.258 3.037 -1.458 1 70.62 172 PHE B O 1
ATOM 4342 N N . LYS B 1 173 ? -5.457 2.59 -1.8 1 70.19 173 LYS B N 1
ATOM 4343 C CA . LYS B 1 173 ? -5.195 2.295 -3.205 1 70.19 173 LYS B CA 1
ATOM 4344 C C . LYS B 1 173 ? -5.285 3.557 -4.059 1 70.19 173 LYS B C 1
ATOM 4346 O O . LYS B 1 173 ? -4.609 3.668 -5.086 1 70.19 173 LYS B O 1
ATOM 4351 N N . VAL B 1 174 ? -6.18 4.504 -3.592 1 82.25 174 VAL B N 1
ATOM 4352 C CA . VAL B 1 174 ? -6.363 5.715 -4.387 1 82.25 174 VAL B CA 1
ATOM 4353 C C . VAL B 1 174 ? -6.297 6.941 -3.48 1 82.25 174 VAL B C 1
ATOM 4355 O O . VAL B 1 174 ? -6.945 6.984 -2.432 1 82.25 174 VAL B O 1
ATOM 4358 N N . THR B 1 175 ? -5.504 7.824 -3.822 1 87.31 175 THR B N 1
ATOM 4359 C CA . THR B 1 175 ? -5.43 9.109 -3.139 1 87.31 175 THR B CA 1
ATOM 4360 C C . THR B 1 175 ? -5.84 10.242 -4.074 1 87.31 175 THR B C 1
ATOM 4362 O O . THR B 1 175 ? -5.363 10.32 -5.207 1 87.31 175 THR B O 1
ATOM 4365 N N . VAL B 1 176 ? -6.77 11.016 -3.646 1 90.75 176 VAL B N 1
ATOM 4366 C CA . VAL B 1 176 ? -7.238 12.172 -4.398 1 90.75 176 VAL B CA 1
ATOM 4367 C C . VAL B 1 176 ? -6.812 13.461 -3.693 1 90.75 176 VAL B C 1
ATOM 4369 O O . VAL B 1 176 ? -7.016 13.609 -2.486 1 90.75 176 VAL B O 1
ATOM 4372 N N . SER B 1 177 ? -6.199 14.281 -4.41 1 89.94 177 SER B N 1
ATOM 4373 C CA . SER B 1 177 ? -5.777 15.562 -3.857 1 89.94 177 SER B CA 1
ATOM 4374 C C . SER B 1 177 ? -6.809 16.656 -4.133 1 89.94 177 SER B C 1
ATOM 4376 O O . SER B 1 177 ? -7.094 16.969 -5.293 1 89.94 177 SER B O 1
ATOM 4378 N N . ASN B 1 178 ? -7.32 17.203 -3.09 1 92.75 178 ASN B N 1
ATOM 4379 C CA . ASN B 1 178 ? -8.281 18.297 -3.193 1 92.75 178 ASN B CA 1
ATOM 4380 C C . ASN B 1 178 ? -7.621 19.641 -2.92 1 92.75 178 ASN B C 1
ATOM 4382 O O . ASN B 1 178 ? -7.914 20.281 -1.91 1 92.75 178 ASN B O 1
ATOM 4386 N N . GLU B 1 179 ? -6.871 20.094 -3.789 1 87.12 179 GLU B N 1
ATOM 4387 C CA . GLU B 1 179 ? -6.109 21.328 -3.631 1 87.12 179 GLU B CA 1
ATOM 4388 C C . GLU B 1 179 ? -6.781 22.484 -4.363 1 87.12 179 GLU B C 1
ATOM 4390 O O . GLU B 1 179 ? -6.512 23.656 -4.07 1 87.12 179 GLU B O 1
ATOM 4395 N N . GLY B 1 180 ? -7.59 22.172 -5.277 1 86.38 180 GLY B N 1
ATOM 4396 C CA . GLY B 1 180 ? -8.125 23.203 -6.148 1 86.38 180 GLY B CA 1
ATOM 4397 C C . GLY B 1 180 ? -9.617 23.438 -5.945 1 86.38 180 GLY B C 1
ATOM 4398 O O . GLY B 1 180 ? -10.125 23.312 -4.832 1 86.38 180 GLY B O 1
ATOM 4399 N N . SER B 1 181 ? -10.195 23.922 -6.977 1 91.38 181 SER B N 1
ATOM 4400 C CA . SER B 1 181 ? -11.625 24.203 -6.98 1 91.38 181 SER B CA 1
ATOM 4401 C C . SER B 1 181 ? -12.445 22.922 -7.117 1 91.38 181 SER B C 1
ATOM 4403 O O . SER B 1 181 ? -11.898 21.844 -7.344 1 91.38 181 SER B O 1
ATOM 4405 N N . VAL B 1 182 ? -13.719 23.062 -6.906 1 93.94 182 VAL B N 1
ATOM 4406 C CA . VAL B 1 182 ? -14.648 21.953 -7.078 1 93.94 182 VAL B CA 1
ATOM 4407 C C . VAL B 1 182 ? -14.578 21.438 -8.516 1 93.94 182 VAL B C 1
ATOM 4409 O O . VAL B 1 182 ? -14.641 20.234 -8.75 1 93.94 182 VAL B O 1
ATOM 4412 N N . ASP B 1 183 ? -14.391 22.375 -9.406 1 95.44 183 ASP B N 1
ATOM 4413 C CA . ASP B 1 183 ? -14.273 22 -10.812 1 95.44 183 ASP B CA 1
ATOM 4414 C C . ASP B 1 183 ? -13.008 21.172 -11.055 1 95.44 183 ASP B C 1
ATOM 4416 O O . ASP B 1 183 ? -13.023 20.219 -11.836 1 95.44 183 ASP B O 1
ATOM 4420 N N . ASP B 1 184 ? -11.984 21.578 -10.367 1 94.75 184 ASP B N 1
ATOM 4421 C CA . ASP B 1 184 ? -10.742 20.828 -10.477 1 94.75 184 ASP B CA 1
ATOM 4422 C C . ASP B 1 184 ? -10.922 19.391 -9.961 1 94.75 184 ASP B C 1
ATOM 4424 O O . ASP B 1 184 ? -10.43 18.438 -10.57 1 94.75 184 ASP B O 1
ATOM 4428 N N . LEU B 1 185 ? -11.586 19.312 -8.883 1 95.38 185 LEU B N 1
ATOM 4429 C CA . LEU B 1 185 ? -11.852 18 -8.289 1 95.38 185 LEU B CA 1
ATOM 4430 C C . LEU B 1 185 ? -12.734 17.156 -9.203 1 95.38 185 LEU B C 1
ATOM 4432 O O . LEU B 1 185 ? -12.461 15.977 -9.414 1 95.38 185 LEU B O 1
ATOM 4436 N N . ASP B 1 186 ? -13.719 17.75 -9.812 1 96.25 186 ASP B N 1
ATOM 4437 C CA . ASP B 1 186 ? -14.617 17.062 -10.734 1 96.25 186 ASP B CA 1
ATOM 4438 C C . ASP B 1 186 ? -13.859 16.547 -11.953 1 96.25 186 ASP B C 1
ATOM 4440 O O . ASP B 1 186 ? -14.07 15.414 -12.391 1 96.25 186 ASP B O 1
ATOM 4444 N N . ASN B 1 187 ? -13.039 17.375 -12.445 1 95.56 187 ASN B N 1
ATOM 4445 C CA . ASN B 1 187 ? -12.219 16.984 -13.594 1 95.56 187 ASN B CA 1
ATOM 4446 C C . ASN B 1 187 ? -11.289 15.828 -13.25 1 95.56 187 ASN B C 1
ATOM 4448 O O . ASN B 1 187 ? -11.094 14.922 -14.062 1 95.56 187 ASN B O 1
ATOM 4452 N N . TYR B 1 188 ? -10.766 15.922 -12.094 1 93.38 188 TYR B N 1
ATOM 4453 C CA . TYR B 1 188 ? -9.891 14.844 -11.648 1 93.38 188 TYR B CA 1
ATOM 4454 C C . TYR B 1 188 ? -10.641 13.516 -11.594 1 93.38 188 TYR B C 1
ATOM 4456 O O . TYR B 1 188 ? -10.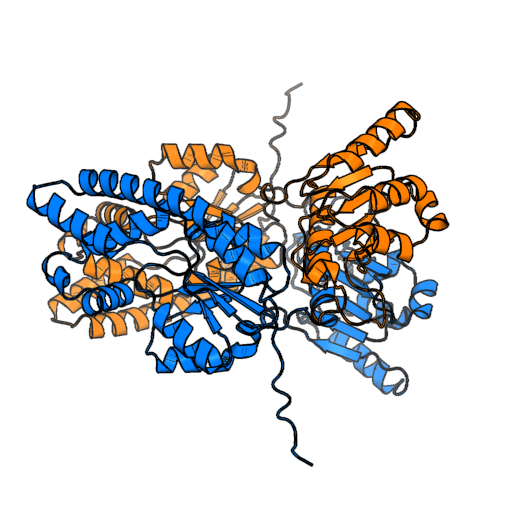148 12.492 -12.07 1 93.38 188 TYR B O 1
ATOM 4464 N N . ILE B 1 189 ? -11.781 13.547 -11.039 1 93.44 189 ILE B N 1
ATOM 4465 C CA . ILE B 1 189 ? -12.594 12.336 -10.906 1 93.44 189 ILE B CA 1
ATOM 4466 C C . ILE B 1 189 ? -12.93 11.789 -12.289 1 93.44 189 ILE B C 1
ATOM 4468 O O . ILE B 1 189 ? -12.844 10.578 -12.516 1 93.44 189 ILE B O 1
ATOM 4472 N N . SER B 1 190 ? -13.25 12.656 -13.156 1 94.12 190 SER B N 1
ATOM 4473 C CA . SER B 1 190 ? -13.586 12.242 -14.516 1 94.12 190 SER B CA 1
ATOM 4474 C C . SER B 1 190 ? -12.398 11.586 -15.203 1 94.12 190 SER B C 1
ATOM 4476 O O . SER B 1 190 ? -12.547 10.555 -15.859 1 94.12 190 SER B O 1
ATOM 4478 N N . LYS B 1 191 ? -11.273 12.156 -14.992 1 91.5 191 LYS B N 1
ATOM 4479 C CA . LYS B 1 191 ? -10.062 11.641 -15.625 1 91.5 191 LYS B CA 1
ATOM 4480 C C . LYS B 1 191 ? -9.641 10.312 -15.008 1 91.5 191 LYS B C 1
ATOM 4482 O O . LYS B 1 191 ? -9.016 9.484 -15.672 1 91.5 191 LYS B O 1
ATOM 4487 N N . ASN B 1 192 ? -10.008 10.133 -13.742 1 89.38 192 ASN B N 1
ATOM 4488 C CA . ASN B 1 192 ? -9.594 8.93 -13.031 1 89.38 192 ASN B CA 1
ATOM 4489 C C . ASN B 1 192 ? -10.789 8.07 -12.641 1 89.38 192 ASN B C 1
ATOM 4491 O O . ASN B 1 192 ? -10.758 7.387 -11.617 1 89.38 192 ASN B O 1
ATOM 4495 N N . GLU B 1 193 ? -11.781 8.078 -13.414 1 87.38 193 GLU B N 1
ATOM 4496 C CA . GLU B 1 193 ? -13.039 7.414 -13.086 1 87.38 193 GLU B CA 1
ATOM 4497 C C . GLU B 1 193 ? -12.844 5.906 -12.945 1 87.38 193 GLU B C 1
ATOM 4499 O O . GLU B 1 193 ? -13.398 5.285 -12.039 1 87.38 193 GLU B O 1
ATOM 4504 N N . LYS B 1 194 ? -12.008 5.34 -13.734 1 82.62 194 LYS B N 1
ATOM 4505 C CA . LYS B 1 194 ? -11.789 3.895 -13.711 1 82.62 194 LYS B CA 1
ATOM 4506 C C . LYS B 1 194 ? -11.125 3.461 -12.406 1 82.62 194 LYS B C 1
ATOM 4508 O O . LYS B 1 194 ? -11.359 2.35 -11.93 1 82.62 194 LYS B O 1
ATOM 4513 N N . LYS B 1 195 ? -10.367 4.332 -11.883 1 84.81 195 LYS B N 1
ATOM 4514 C CA . LYS B 1 195 ? -9.672 4.039 -10.633 1 84.81 195 LYS B CA 1
ATOM 4515 C C . LYS B 1 195 ? -10.594 4.242 -9.43 1 84.81 195 LYS B C 1
ATOM 4517 O O . LYS B 1 195 ? -10.516 3.504 -8.445 1 84.81 195 LYS B O 1
ATOM 4522 N N . ILE B 1 196 ? -11.414 5.211 -9.602 1 87.94 196 ILE B N 1
ATOM 4523 C CA . ILE B 1 196 ? -12.289 5.586 -8.492 1 87.94 196 ILE B CA 1
ATOM 4524 C C . ILE B 1 196 ? -13.508 4.672 -8.477 1 87.94 196 ILE B C 1
ATOM 4526 O O . ILE B 1 196 ? -13.867 4.125 -7.426 1 87.94 196 ILE B O 1
ATOM 4530 N N . LEU B 1 197 ? -14.117 4.457 -9.656 1 87.5 197 LEU B N 1
ATOM 4531 C CA . LEU B 1 197 ? -15.258 3.568 -9.836 1 87.5 197 LEU B CA 1
ATOM 4532 C C . LEU B 1 197 ? -14.836 2.266 -10.5 1 87.5 197 LEU B C 1
ATOM 4534 O O . LEU B 1 197 ? -15.336 1.921 -11.578 1 87.5 197 LEU B O 1
ATOM 4538 N N . ARG B 1 198 ? -13.977 1.581 -9.781 1 81.12 198 ARG B N 1
ATOM 4539 C CA . ARG B 1 198 ? -13.336 0.407 -10.367 1 81.12 198 ARG B CA 1
ATOM 4540 C C . ARG B 1 198 ? -14.32 -0.746 -10.5 1 81.12 198 ARG B C 1
ATOM 4542 O O . ARG B 1 198 ? -15.344 -0.784 -9.805 1 81.12 198 ARG B O 1
ATOM 4549 N N . GLU B 1 199 ? -13.93 -1.685 -11.32 1 79.88 199 GLU B N 1
ATOM 4550 C CA . GLU B 1 199 ? -14.695 -2.92 -11.461 1 79.88 199 GLU B CA 1
ATOM 4551 C C . GLU B 1 199 ? -14.523 -3.814 -10.234 1 79.88 199 GLU B C 1
ATOM 4553 O O . GLU B 1 199 ? -13.609 -3.607 -9.438 1 79.88 199 GLU B O 1
ATOM 4558 N N . TYR B 1 200 ? -15.398 -4.746 -10.156 1 76.56 200 TYR B N 1
ATOM 4559 C CA . TYR B 1 200 ? -15.406 -5.648 -9.008 1 76.56 200 TYR B CA 1
ATOM 4560 C C . TYR B 1 200 ? -14.148 -6.508 -8.984 1 76.56 200 TYR B C 1
ATOM 4562 O O . TYR B 1 200 ? -13.531 -6.68 -7.934 1 76.56 200 TYR B O 1
ATOM 4570 N N . LYS B 1 201 ? -13.844 -7.043 -10.164 1 82.81 201 LYS B N 1
ATOM 4571 C CA . LYS B 1 201 ? -12.672 -7.918 -10.227 1 82.81 201 LYS B CA 1
ATOM 4572 C C . LYS B 1 201 ? -11.656 -7.398 -11.234 1 82.81 201 LYS B C 1
ATOM 4574 O O . LYS B 1 201 ? -12.023 -6.809 -12.258 1 82.81 201 LYS B O 1
ATOM 4579 N N . PRO B 1 202 ? -10.414 -7.613 -10.922 1 87.38 202 PRO B N 1
ATOM 4580 C CA . PRO B 1 202 ? -9.406 -7.27 -11.922 1 87.38 202 PRO B CA 1
ATOM 4581 C C . PRO B 1 202 ? -9.508 -8.125 -13.18 1 87.38 202 PRO B C 1
ATOM 4583 O O . PRO B 1 202 ? -9.969 -9.266 -13.125 1 87.38 202 PRO B O 1
ATOM 4586 N N . SER B 1 203 ? -9.086 -7.516 -14.281 1 90.56 203 SER B N 1
ATOM 4587 C CA . SER B 1 203 ? -8.977 -8.312 -15.5 1 90.56 203 SER B CA 1
ATOM 4588 C C . SER B 1 203 ? -7.957 -9.438 -15.328 1 90.56 203 SER B C 1
ATOM 4590 O O . SER B 1 203 ? -7.137 -9.406 -14.406 1 90.56 203 SER B O 1
ATOM 4592 N N . TRP B 1 204 ? -8.016 -10.414 -16.219 1 94.12 204 TRP B N 1
ATOM 4593 C CA . TRP B 1 204 ? -7.066 -11.523 -16.172 1 94.12 204 TRP B CA 1
ATOM 4594 C C . TRP B 1 204 ? -5.633 -11.016 -16.266 1 94.12 204 TRP B C 1
ATOM 4596 O O . TRP B 1 204 ? -4.758 -11.461 -15.523 1 94.12 204 TRP B O 1
ATOM 4606 N N . ASP B 1 205 ? -5.383 -10.086 -17.156 1 95.19 205 ASP B N 1
ATOM 4607 C CA . ASP B 1 205 ? -4.035 -9.562 -17.344 1 95.19 205 ASP B CA 1
ATOM 4608 C C . ASP B 1 205 ? -3.543 -8.844 -16.078 1 95.19 205 ASP B C 1
ATOM 4610 O O . ASP B 1 205 ? -2.4 -9.039 -15.664 1 95.19 205 ASP B O 1
ATOM 4614 N N . GLU B 1 206 ? -4.426 -8.078 -15.484 1 92.56 206 GLU B N 1
ATOM 4615 C CA . GLU B 1 206 ? -4.074 -7.395 -14.242 1 92.56 206 GLU B CA 1
ATOM 4616 C C . GLU B 1 206 ? -3.805 -8.391 -13.125 1 92.56 206 GLU B C 1
ATOM 4618 O O . GLU B 1 206 ? -2.824 -8.25 -12.383 1 92.56 206 GLU B O 1
ATOM 4623 N N . TYR B 1 207 ? -4.699 -9.336 -13.109 1 93.94 207 TYR B N 1
ATOM 4624 C CA . TYR B 1 207 ? -4.637 -10.352 -12.07 1 93.94 207 TYR B CA 1
ATOM 4625 C C . TYR B 1 207 ? -3.316 -11.109 -12.125 1 93.94 207 TYR B C 1
ATOM 4627 O O . TYR B 1 207 ? -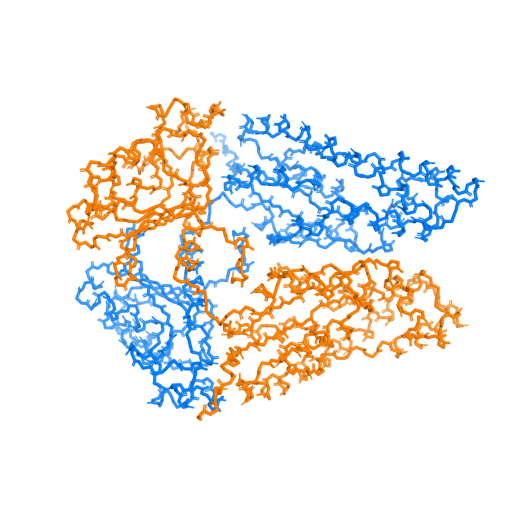2.584 -11.172 -11.133 1 93.94 207 TYR B O 1
ATOM 4635 N N . PHE B 1 208 ? -2.943 -11.602 -13.219 1 96.75 208 PHE B N 1
ATOM 4636 C CA . PHE B 1 208 ? -1.748 -12.422 -13.352 1 96.75 208 PHE B CA 1
ATOM 4637 C C . PHE B 1 208 ? -0.488 -11.57 -13.266 1 96.75 208 PHE B C 1
ATOM 4639 O O . PHE B 1 208 ? 0.539 -12.023 -12.758 1 96.75 208 PHE B O 1
ATOM 4646 N N . MET B 1 209 ? -0.548 -10.359 -13.719 1 96.19 209 MET B N 1
ATOM 4647 C CA . MET B 1 209 ? 0.612 -9.477 -13.578 1 96.19 209 MET B CA 1
ATOM 4648 C C . MET B 1 209 ? 0.886 -9.172 -12.109 1 96.19 209 MET B C 1
ATOM 4650 O O . MET B 1 209 ? 2.043 -9.102 -11.695 1 96.19 209 MET B O 1
ATOM 4654 N N . ARG B 1 210 ? -0.162 -8.992 -11.375 1 93.62 210 ARG B N 1
ATOM 4655 C CA . ARG B 1 210 ? 0.006 -8.766 -9.945 1 93.62 210 ARG B CA 1
ATOM 4656 C C . ARG B 1 210 ? 0.669 -9.969 -9.273 1 93.62 210 ARG B C 1
ATOM 4658 O O . ARG B 1 210 ? 1.486 -9.805 -8.367 1 93.62 210 ARG B O 1
ATOM 4665 N N . LEU B 1 211 ? 0.276 -11.125 -9.672 1 95.75 211 LEU B N 1
ATOM 4666 C CA . LEU B 1 211 ? 0.927 -12.32 -9.156 1 95.75 211 LEU B CA 1
ATOM 4667 C C . LEU B 1 211 ? 2.408 -12.336 -9.523 1 95.75 211 LEU B C 1
ATOM 4669 O O . LEU B 1 211 ? 3.252 -12.68 -8.695 1 95.75 211 LEU B O 1
ATOM 4673 N N . ALA B 1 212 ? 2.709 -11.906 -10.766 1 96.69 212 ALA B N 1
ATOM 4674 C CA . ALA B 1 212 ? 4.105 -11.844 -11.195 1 96.69 212 ALA B CA 1
ATOM 4675 C C . ALA B 1 212 ? 4.898 -10.867 -10.328 1 96.69 212 ALA B C 1
ATOM 4677 O O . ALA B 1 212 ? 6.059 -11.117 -10 1 96.69 212 ALA B O 1
ATOM 4678 N N . VAL B 1 213 ? 4.277 -9.812 -9.953 1 93.62 213 VAL B N 1
ATOM 4679 C CA . VAL B 1 213 ? 4.918 -8.805 -9.117 1 93.62 213 VAL B CA 1
ATOM 4680 C C . VAL B 1 213 ? 5.207 -9.391 -7.734 1 93.62 213 VAL B C 1
ATOM 4682 O O . VAL B 1 213 ? 6.25 -9.109 -7.141 1 93.62 213 VAL B O 1
ATOM 4685 N N . GLU B 1 214 ? 4.293 -10.156 -7.203 1 92.88 214 GLU B N 1
ATOM 4686 C CA . GLU B 1 214 ? 4.543 -10.82 -5.922 1 92.88 214 GLU B CA 1
ATOM 4687 C C . GLU B 1 214 ? 5.695 -11.812 -6.031 1 92.88 214 GLU B C 1
ATOM 4689 O O . GLU B 1 214 ? 6.508 -11.938 -5.113 1 92.88 214 GLU B O 1
ATOM 4694 N N . VAL B 1 215 ? 5.754 -12.492 -7.152 1 95.12 215 VAL B N 1
ATOM 4695 C CA . VAL B 1 215 ? 6.781 -13.5 -7.387 1 95.12 215 VAL B CA 1
ATOM 4696 C C . VAL B 1 215 ? 8.164 -12.844 -7.371 1 95.12 215 VAL B C 1
ATOM 4698 O O . VAL B 1 215 ? 9.109 -13.398 -6.812 1 95.12 215 VAL B O 1
ATOM 4701 N N . LYS B 1 216 ? 8.219 -11.703 -7.879 1 94.88 216 LYS B N 1
ATOM 4702 C CA . LYS B 1 216 ? 9.508 -11.047 -8.031 1 94.88 216 LYS B CA 1
ATOM 4703 C C . LYS B 1 216 ? 10.109 -10.688 -6.672 1 94.88 216 LYS B C 1
ATOM 4705 O O . LYS B 1 216 ? 11.305 -10.422 -6.566 1 94.88 216 LYS B O 1
ATOM 4710 N N . LYS B 1 217 ? 9.352 -10.703 -5.645 1 91.31 217 LYS B N 1
ATOM 4711 C CA . LYS B 1 217 ? 9.789 -10.242 -4.324 1 91.31 217 LYS B CA 1
ATOM 4712 C C . LYS B 1 217 ? 10.836 -11.188 -3.736 1 91.31 217 LYS B C 1
ATOM 4714 O O . LYS B 1 217 ? 11.523 -10.828 -2.777 1 91.31 217 LYS B O 1
ATOM 4719 N N . ARG B 1 218 ? 11.008 -12.305 -4.238 1 90.69 218 ARG B N 1
ATOM 4720 C CA . ARG B 1 218 ? 12.008 -13.234 -3.713 1 90.69 218 ARG B CA 1
ATOM 4721 C C . ARG B 1 218 ? 13.227 -13.305 -4.625 1 90.69 218 ARG B C 1
ATOM 4723 O O . ARG B 1 218 ? 14.125 -14.117 -4.406 1 90.69 218 ARG B O 1
ATOM 4730 N N . SER B 1 219 ? 13.18 -12.484 -5.641 1 92.06 219 SER B N 1
ATOM 4731 C CA . SER B 1 219 ? 14.367 -12.398 -6.484 1 92.06 219 SER B CA 1
ATOM 4732 C C . SER B 1 219 ? 15.609 -12.102 -5.656 1 92.06 219 SER B C 1
ATOM 4734 O O . SER B 1 219 ? 15.562 -11.297 -4.719 1 92.06 219 SER B O 1
ATOM 4736 N N . ASN B 1 220 ? 16.656 -12.711 -5.965 1 85.94 220 ASN B N 1
ATOM 4737 C CA . ASN B 1 220 ? 17.891 -12.438 -5.227 1 85.94 220 ASN B CA 1
ATOM 4738 C C . ASN B 1 220 ? 18.938 -11.75 -6.105 1 85.94 220 ASN B C 1
ATOM 4740 O O . ASN B 1 220 ? 20.109 -11.727 -5.773 1 85.94 220 ASN B O 1
ATOM 4744 N N . CYS B 1 221 ? 18.484 -11.297 -7.258 1 88.06 221 CYS B N 1
ATOM 4745 C CA . CYS B 1 221 ? 19.375 -10.555 -8.141 1 88.06 221 CYS B CA 1
ATOM 4746 C C . CYS B 1 221 ? 19.609 -9.148 -7.613 1 88.06 221 CYS B C 1
ATOM 4748 O O . CYS B 1 221 ? 18.672 -8.438 -7.266 1 88.06 221 CYS B O 1
ATOM 4750 N N . ASN B 1 222 ? 20.812 -8.711 -7.594 1 84.12 222 ASN B N 1
ATOM 4751 C CA . ASN B 1 222 ? 21.188 -7.402 -7.062 1 84.12 222 ASN B CA 1
ATOM 4752 C C . ASN B 1 222 ? 20.969 -6.297 -8.086 1 84.12 222 ASN B C 1
ATOM 4754 O O . ASN B 1 222 ? 20.953 -5.113 -7.742 1 84.12 222 ASN B O 1
ATOM 4758 N N . LYS B 1 223 ? 20.766 -6.613 -9.266 1 84.06 223 LYS B N 1
ATOM 4759 C CA . LYS B 1 223 ? 20.641 -5.617 -10.32 1 84.06 223 LYS B CA 1
ATOM 4760 C C . LYS B 1 223 ? 19.188 -5.172 -10.477 1 84.06 223 LYS B C 1
ATOM 4762 O O . LYS B 1 223 ? 18.906 -3.973 -10.539 1 84.06 223 LYS B O 1
ATOM 4767 N N . ARG B 1 224 ? 18.391 -6.164 -10.602 1 88.81 224 ARG B N 1
ATOM 4768 C CA . ARG B 1 224 ? 16.984 -5.883 -10.82 1 88.81 224 ARG B CA 1
ATOM 4769 C C . ARG B 1 224 ? 16.125 -7.098 -10.477 1 88.81 224 ARG B C 1
ATOM 4771 O O . ARG B 1 224 ? 16.422 -8.211 -10.906 1 88.81 224 ARG B O 1
ATOM 4778 N N . SER B 1 225 ? 15.164 -6.785 -9.688 1 92.75 225 SER B N 1
ATOM 4779 C CA . SER B 1 225 ? 14.234 -7.871 -9.391 1 92.75 225 SER B CA 1
ATOM 4780 C C . SER B 1 225 ? 13.195 -8.031 -10.492 1 92.75 225 SER B C 1
ATOM 4782 O O . SER B 1 225 ? 12.531 -7.059 -10.867 1 92.75 225 SER B O 1
ATOM 4784 N N . VAL B 1 226 ? 13.086 -9.227 -11.023 1 95.25 226 VAL B N 1
ATOM 4785 C CA . VAL B 1 226 ? 12.133 -9.523 -12.086 1 95.25 226 VAL B CA 1
ATOM 4786 C C . VAL B 1 226 ? 11.32 -10.758 -11.719 1 95.25 226 VAL B C 1
ATOM 4788 O O . VAL B 1 226 ? 11.859 -11.719 -11.156 1 95.25 226 VAL B O 1
ATOM 4791 N N . GLY B 1 227 ? 10.047 -10.719 -11.922 1 96.88 227 GLY B N 1
ATOM 4792 C CA . GLY B 1 227 ? 9.156 -11.852 -11.75 1 96.88 227 GLY B CA 1
ATOM 4793 C C . GLY B 1 227 ? 8.414 -12.219 -13.023 1 96.88 227 GLY B C 1
ATOM 4794 O O . GLY B 1 227 ? 8.094 -11.352 -13.836 1 96.88 227 GLY B O 1
ATOM 4795 N N . ALA B 1 228 ? 8.148 -13.539 -13.203 1 97.44 228 ALA B N 1
ATOM 4796 C CA . ALA B 1 228 ? 7.41 -14.031 -14.359 1 97.44 228 ALA B CA 1
ATOM 4797 C C . ALA B 1 228 ? 6.492 -15.188 -13.984 1 97.44 228 ALA B C 1
ATOM 4799 O O . ALA B 1 228 ? 6.773 -15.93 -13.039 1 97.44 228 ALA B O 1
ATOM 4800 N N . ILE B 1 229 ? 5.402 -15.305 -14.672 1 97.31 229 ILE B N 1
ATOM 4801 C CA . ILE B 1 229 ? 4.492 -16.438 -14.492 1 97.31 229 ILE B CA 1
ATOM 4802 C C . ILE B 1 229 ? 3.982 -16.906 -15.852 1 97.31 229 ILE B C 1
ATOM 4804 O O . ILE B 1 229 ? 3.789 -16.094 -16.766 1 97.31 229 ILE B O 1
ATOM 4808 N N . LEU B 1 230 ? 3.857 -18.172 -16.047 1 96 230 LEU B N 1
ATOM 4809 C CA . LEU B 1 230 ? 3.332 -18.797 -17.25 1 96 230 LEU B CA 1
ATOM 4810 C C . LEU B 1 230 ? 1.909 -19.297 -17.031 1 96 230 LEU B C 1
ATOM 4812 O O . LEU B 1 230 ? 1.651 -20.062 -16.078 1 96 230 LEU B O 1
ATOM 4816 N N . ILE B 1 231 ? 1.042 -18.828 -17.906 1 96.5 231 ILE B N 1
ATOM 4817 C CA . ILE B 1 231 ? -0.38 -19.094 -17.719 1 96.5 231 ILE B CA 1
ATOM 4818 C C . ILE B 1 231 ? -0.923 -19.859 -18.922 1 96.5 231 ILE B C 1
ATOM 4820 O O . ILE B 1 231 ? -0.662 -19.5 -20.062 1 96.5 231 ILE B O 1
ATOM 4824 N N . SER B 1 232 ? -1.715 -20.891 -18.672 1 94.31 232 SER B N 1
ATOM 4825 C CA . SER B 1 232 ? -2.338 -21.672 -19.75 1 94.31 232 SER B CA 1
ATOM 4826 C C . SER B 1 232 ? -3.518 -20.922 -20.359 1 94.31 232 SER B C 1
ATOM 4828 O O . SER B 1 232 ? -3.939 -19.891 -19.828 1 94.31 232 SER B O 1
ATOM 4830 N N . LYS B 1 233 ? -4.051 -21.438 -21.406 1 91.69 233 LYS B N 1
ATOM 4831 C CA . LYS B 1 233 ? -5.227 -20.875 -22.047 1 91.69 233 LYS B CA 1
ATOM 4832 C C . LYS B 1 233 ? -6.441 -20.922 -21.125 1 91.69 233 LYS B C 1
ATOM 4834 O O . LYS B 1 233 ? -7.328 -20.062 -21.219 1 91.69 233 LYS B O 1
ATOM 4839 N N . GLU B 1 234 ? -6.445 -21.859 -20.25 1 91.12 234 GLU B N 1
ATOM 4840 C CA . GLU B 1 234 ? -7.551 -22.031 -19.312 1 91.12 234 GLU B CA 1
ATOM 4841 C C . GLU B 1 234 ? -7.328 -21.203 -18.047 1 91.12 234 GLU B C 1
ATOM 4843 O O . GLU B 1 234 ? -8.016 -21.406 -17.047 1 91.12 234 GLU B O 1
ATOM 4848 N N . LYS B 1 235 ? -6.328 -20.359 -18.031 1 93 235 LYS B N 1
ATOM 4849 C CA . LYS B 1 235 ? -6.043 -19.406 -16.953 1 93 235 LYS B CA 1
ATOM 4850 C C . LYS B 1 235 ? -5.562 -20.125 -15.703 1 93 235 LYS B C 1
ATOM 4852 O O . LYS B 1 235 ? -5.969 -19.781 -14.586 1 93 235 LYS B O 1
ATOM 4857 N N . ARG B 1 236 ? -4.758 -21.125 -15.969 1 90.88 236 ARG B N 1
ATOM 4858 C CA . ARG B 1 236 ? -4.098 -21.828 -14.875 1 90.88 236 ARG B CA 1
ATOM 4859 C C . ARG B 1 236 ? -2.613 -21.5 -14.82 1 90.88 236 ARG B C 1
ATOM 4861 O O . ARG B 1 236 ? -1.959 -21.391 -15.859 1 90.88 236 ARG B O 1
ATOM 4868 N N . ILE B 1 237 ? -2.16 -21.391 -13.594 1 92.75 237 ILE B N 1
ATOM 4869 C CA . ILE B 1 237 ? -0.733 -21.141 -13.43 1 92.75 237 ILE B CA 1
ATOM 4870 C C . ILE B 1 237 ? 0.055 -22.406 -13.742 1 92.75 237 ILE B C 1
ATOM 4872 O O . ILE B 1 237 ? -0.165 -23.453 -13.117 1 92.75 237 ILE B O 1
ATOM 4876 N N . LEU B 1 238 ? 0.946 -22.328 -14.672 1 93.12 238 LEU B N 1
ATOM 4877 C CA . LEU B 1 238 ? 1.771 -23.469 -15.055 1 93.12 238 LEU B CA 1
ATOM 4878 C C . LEU B 1 238 ? 3.096 -23.453 -14.297 1 93.12 238 LEU B C 1
ATOM 4880 O O . LEU B 1 238 ? 3.562 -24.5 -13.844 1 93.12 238 LEU B O 1
ATOM 4884 N N . SER B 1 239 ? 3.629 -22.297 -14.188 1 93.62 239 SER B N 1
ATOM 4885 C CA . SER B 1 239 ? 4.906 -22.141 -13.5 1 93.62 239 SER B CA 1
ATOM 4886 C C . SER B 1 239 ? 5.16 -20.672 -13.141 1 93.62 239 SER B C 1
ATOM 4888 O O . SER B 1 239 ? 4.5 -19.781 -13.672 1 93.62 239 SER B O 1
ATOM 4890 N N . THR B 1 240 ? 6.008 -20.484 -12.164 1 94.81 240 THR B N 1
ATOM 4891 C CA . THR B 1 240 ? 6.469 -19.156 -11.766 1 94.81 240 THR B CA 1
ATOM 4892 C C . THR B 1 240 ? 7.996 -19.109 -11.727 1 94.81 240 THR B C 1
ATOM 4894 O O . THR B 1 240 ? 8.656 -20.156 -11.656 1 94.81 240 THR B O 1
ATOM 4897 N N . GLY B 1 241 ? 8.516 -17.891 -11.875 1 94.88 241 GLY B N 1
ATOM 4898 C CA . GLY B 1 241 ? 9.953 -17.719 -11.82 1 94.88 241 GLY B CA 1
ATOM 4899 C C . GLY B 1 241 ? 10.375 -16.312 -11.445 1 94.88 241 GLY B C 1
ATOM 4900 O O . GLY B 1 241 ? 9.719 -15.336 -11.82 1 94.88 241 GLY B O 1
ATOM 4901 N N . TYR B 1 242 ? 11.414 -16.234 -10.672 1 95 242 TYR B N 1
ATOM 4902 C CA . TYR B 1 242 ? 12.102 -14.977 -10.398 1 95 242 TYR B CA 1
ATOM 4903 C C . TYR B 1 242 ? 13.602 -15.117 -10.648 1 95 242 TYR B C 1
ATOM 4905 O O . TYR B 1 242 ? 14.125 -16.234 -10.727 1 95 242 TYR B O 1
ATOM 4913 N N . ASN B 1 243 ? 14.242 -13.984 -10.891 1 92.62 243 ASN B N 1
ATOM 4914 C CA . ASN B 1 243 ? 15.648 -14.062 -11.258 1 92.62 243 ASN B CA 1
ATOM 4915 C C . ASN B 1 243 ? 16.547 -14.164 -10.031 1 92.62 243 ASN B C 1
ATOM 4917 O O . ASN B 1 243 ? 16.172 -13.711 -8.945 1 92.62 243 ASN B O 1
ATOM 4921 N N . GLY B 1 244 ? 17.656 -14.812 -10.234 1 90.56 244 GLY B N 1
ATOM 4922 C CA . GLY B 1 244 ? 18.672 -15.039 -9.211 1 90.56 244 GLY B CA 1
ATOM 4923 C C . GLY B 1 244 ? 19.672 -16.109 -9.594 1 90.56 244 GLY B C 1
ATOM 4924 O O . GLY B 1 244 ? 19.594 -16.672 -10.68 1 90.56 244 GLY B O 1
ATOM 4925 N N . THR B 1 245 ? 20.625 -16.266 -8.688 1 89.5 245 THR B N 1
ATOM 4926 C CA . THR B 1 245 ? 21.641 -17.266 -8.938 1 89.5 245 THR B CA 1
ATOM 4927 C C . THR B 1 245 ? 21.047 -18.672 -8.867 1 89.5 245 THR B C 1
ATOM 4929 O O . THR B 1 245 ? 20.016 -18.891 -8.219 1 89.5 245 THR B O 1
ATOM 4932 N N . PRO B 1 246 ? 21.672 -19.625 -9.562 1 84.62 246 PRO B N 1
ATOM 4933 C CA . PRO B 1 246 ? 21.141 -20.984 -9.57 1 84.62 246 PRO B CA 1
ATOM 4934 C C . PRO B 1 246 ? 21.047 -21.609 -8.172 1 84.62 246 PRO B C 1
ATOM 4936 O O . PRO B 1 246 ? 21.688 -21.109 -7.242 1 84.62 246 PRO B O 1
ATOM 4939 N N . LEU B 1 247 ? 20.328 -22.641 -8.18 1 81.06 247 LEU B N 1
ATOM 4940 C CA . LEU B 1 247 ? 20.109 -23.375 -6.938 1 81.06 247 LEU B CA 1
ATOM 4941 C C . LEU B 1 247 ? 21.438 -23.828 -6.336 1 81.06 247 LEU B C 1
ATOM 4943 O O . LEU B 1 247 ? 22.328 -24.281 -7.055 1 81.06 247 LEU B O 1
ATOM 4947 N N . ARG B 1 248 ? 21.594 -23.625 -5.016 1 79.19 248 ARG B N 1
ATOM 4948 C CA . ARG B 1 248 ? 22.719 -24.125 -4.23 1 79.19 248 ARG B CA 1
ATOM 4949 C C . ARG B 1 248 ? 23.969 -23.297 -4.48 1 79.19 248 ARG B C 1
ATOM 4951 O O . ARG B 1 248 ? 25.078 -23.719 -4.145 1 79.19 248 ARG B O 1
ATOM 4958 N N . MET B 1 249 ? 23.844 -22.266 -5.176 1 83.44 249 MET B N 1
ATOM 4959 C CA . MET B 1 249 ? 24.922 -21.312 -5.328 1 83.44 249 MET B CA 1
ATOM 4960 C C . MET B 1 249 ? 24.734 -20.109 -4.422 1 83.44 249 MET B C 1
ATOM 4962 O O . MET B 1 249 ? 23.625 -19.875 -3.918 1 83.44 249 MET B O 1
ATOM 4966 N N . LYS B 1 250 ? 25.844 -19.422 -4.25 1 84.44 250 LYS B N 1
ATOM 4967 C CA . LYS B 1 250 ? 25.75 -18.188 -3.477 1 84.44 250 LYS B CA 1
ATOM 4968 C C . LYS B 1 250 ? 24.781 -17.203 -4.137 1 84.44 250 LYS B C 1
ATOM 4970 O O . LYS B 1 250 ? 24.844 -17 -5.352 1 84.44 250 LYS B O 1
ATOM 4975 N N . ASP B 1 251 ? 23.875 -16.672 -3.336 1 85.12 251 ASP B N 1
ATOM 4976 C CA . ASP B 1 251 ? 22.906 -15.703 -3.859 1 85.12 251 ASP B CA 1
ATOM 4977 C C . ASP B 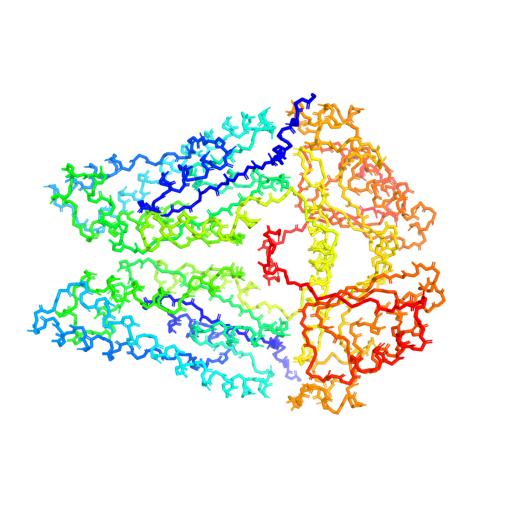1 251 ? 23.609 -14.477 -4.434 1 85.12 251 ASP B C 1
ATOM 4979 O O . ASP B 1 251 ? 24.625 -14.031 -3.896 1 85.12 251 ASP B O 1
ATOM 4983 N N . CYS B 1 252 ? 23.031 -13.984 -5.488 1 84.31 252 CYS B N 1
ATOM 4984 C CA . CYS B 1 252 ? 23.562 -12.773 -6.102 1 84.31 252 CYS B CA 1
ATOM 4985 C C . CYS B 1 252 ? 23.688 -11.648 -5.078 1 84.31 252 CYS B C 1
ATOM 4987 O O . CYS B 1 252 ? 24.688 -10.938 -5.051 1 84.31 252 CYS B O 1
ATOM 4989 N N . PHE B 1 253 ? 22.781 -11.641 -4.23 1 79.62 253 PHE B N 1
ATOM 4990 C CA . PHE B 1 253 ? 22.734 -10.602 -3.211 1 79.62 253 PHE B CA 1
ATOM 4991 C C . PHE B 1 253 ? 23.906 -10.758 -2.234 1 79.62 253 PHE B C 1
ATOM 4993 O O . PHE B 1 253 ? 24.312 -9.789 -1.595 1 79.62 253 PHE B O 1
ATOM 5000 N N . TYR B 1 254 ? 24.422 -11.898 -2.1 1 80.69 254 TYR B N 1
ATOM 5001 C CA . TYR B 1 254 ? 25.562 -12.164 -1.23 1 80.69 254 TYR B CA 1
ATOM 5002 C C . TYR B 1 254 ? 26.859 -12.25 -2.033 1 80.69 254 TYR B C 1
ATOM 5004 O O . TYR B 1 254 ? 27.859 -12.766 -1.545 1 80.69 254 TYR B O 1
ATOM 5012 N N . GLY B 1 255 ? 26.734 -11.812 -3.246 1 80.88 255 GLY B N 1
ATOM 5013 C CA . GLY B 1 255 ? 27.938 -11.75 -4.066 1 80.88 255 GLY B CA 1
ATOM 5014 C C . GLY B 1 255 ? 28.062 -12.922 -5.023 1 80.88 255 GLY B C 1
ATOM 5015 O O . GLY B 1 255 ? 29.141 -13.188 -5.551 1 80.88 255 GLY B O 1
ATOM 5016 N N . GLY B 1 256 ? 27.047 -13.609 -5.203 1 82.62 256 GLY B N 1
ATOM 5017 C CA . GLY B 1 256 ? 27.109 -14.82 -6.012 1 82.62 256 GLY B CA 1
ATOM 5018 C C . GLY B 1 256 ? 27.25 -14.531 -7.496 1 82.62 256 GLY B C 1
ATOM 5019 O O . GLY B 1 256 ? 27.609 -15.422 -8.273 1 82.62 256 GLY B O 1
ATOM 5020 N N . CYS B 1 257 ? 27 -13.352 -7.961 1 84.44 257 CYS B N 1
ATOM 5021 C CA . CYS B 1 257 ? 27.125 -12.969 -9.367 1 84.44 257 CYS B CA 1
ATOM 5022 C C . CYS B 1 257 ? 28 -11.734 -9.516 1 84.44 257 CYS B C 1
ATOM 5024 O O . CYS B 1 257 ? 27.578 -10.617 -9.203 1 84.44 257 CYS B O 1
ATOM 5026 N N . GLU B 1 258 ? 29.078 -11.906 -10.07 1 80 258 GLU B N 1
ATOM 5027 C CA . GLU B 1 258 ? 30.047 -10.82 -10.18 1 80 258 GLU B CA 1
ATOM 5028 C C . GLU B 1 258 ? 29.516 -9.695 -11.062 1 80 258 GLU B C 1
ATOM 5030 O O . GLU B 1 258 ? 29.672 -8.516 -10.734 1 80 258 GLU B O 1
ATOM 5035 N N . ARG B 1 259 ? 28.891 -9.992 -12.062 1 78.62 259 ARG B N 1
ATOM 5036 C CA . ARG B 1 259 ? 28.359 -9 -12.992 1 78.62 259 ARG B CA 1
ATOM 5037 C C . ARG B 1 259 ? 27.328 -8.117 -12.305 1 78.62 259 ARG B C 1
ATOM 5039 O O . ARG B 1 259 ? 27.375 -6.891 -12.445 1 78.62 259 ARG B O 1
ATOM 5046 N N . CYS B 1 260 ? 26.453 -8.773 -11.609 1 79.69 260 CYS B N 1
ATOM 5047 C CA . CYS B 1 260 ? 25.375 -8.055 -10.953 1 79.69 260 CYS B CA 1
ATOM 5048 C C . CYS B 1 260 ? 25.906 -7.164 -9.836 1 79.69 260 CYS B C 1
ATOM 5050 O O . CYS B 1 260 ? 25.344 -6.102 -9.57 1 79.69 260 CYS B O 1
ATOM 5052 N N . ASN B 1 261 ? 26.984 -7.559 -9.32 1 78.19 261 ASN B N 1
ATOM 5053 C CA . ASN B 1 261 ? 27.5 -6.859 -8.148 1 78.19 261 ASN B CA 1
ATOM 5054 C C . ASN B 1 261 ? 28.453 -5.742 -8.547 1 78.19 261 ASN B C 1
ATOM 5056 O O . ASN B 1 261 ? 28.891 -4.949 -7.707 1 78.19 261 ASN B O 1
ATOM 5060 N N . GLN B 1 262 ? 28.828 -5.668 -9.859 1 74.38 262 GLN B N 1
ATOM 5061 C CA . GLN B 1 262 ? 29.672 -4.586 -10.367 1 74.38 262 GLN B CA 1
ATOM 5062 C C . GLN B 1 262 ? 28.812 -3.49 -11.008 1 74.38 262 GLN B C 1
ATOM 5064 O O . GLN B 1 262 ? 29.359 -2.52 -11.547 1 74.38 262 GLN B O 1
ATOM 5069 N N . ASN B 1 263 ? 27.594 -3.312 -10.648 1 67 263 ASN B N 1
ATOM 5070 C CA . ASN B 1 263 ? 26.625 -2.309 -11.094 1 67 263 ASN B CA 1
ATOM 5071 C C . ASN B 1 263 ? 26.719 -2.088 -12.602 1 67 263 ASN B C 1
ATOM 5073 O O . ASN B 1 263 ? 26.734 -0.946 -13.07 1 67 263 ASN B O 1
ATOM 5077 N N . THR B 1 264 ? 26.969 -3.068 -13.305 1 68.94 264 THR B N 1
ATOM 5078 C CA . THR B 1 264 ? 26.984 -3.002 -14.758 1 68.94 264 THR B CA 1
ATOM 5079 C C . THR B 1 264 ? 25.625 -2.562 -15.289 1 68.94 264 THR B C 1
ATOM 5081 O O . THR B 1 264 ? 24.594 -2.848 -14.68 1 68.94 264 THR B O 1
ATOM 5084 N N . ALA B 1 265 ? 25.688 -1.722 -16.359 1 70.06 265 ALA B N 1
ATOM 5085 C CA . ALA B 1 265 ? 24.453 -1.226 -16.969 1 70.06 265 ALA B CA 1
ATOM 5086 C C . ALA B 1 265 ? 23.578 -2.377 -17.453 1 70.06 265 ALA B C 1
ATOM 5088 O O . ALA B 1 265 ? 24.094 -3.457 -17.766 1 70.06 265 ALA B O 1
ATOM 5089 N N . GLN B 1 266 ? 22.344 -2.094 -17.469 1 67.06 266 GLN B N 1
ATOM 5090 C CA . GLN B 1 266 ? 21.406 -3.092 -17.969 1 67.06 266 GLN B CA 1
ATOM 5091 C C . GLN B 1 266 ? 21.75 -3.504 -19.391 1 67.06 266 GLN B C 1
ATOM 5093 O O . GLN B 1 266 ? 22.078 -2.66 -20.219 1 67.06 266 GLN B O 1
ATOM 5098 N N . GLY B 1 267 ? 21.688 -4.785 -19.641 1 65.56 267 GLY B N 1
ATOM 5099 C CA . GLY B 1 267 ? 21.875 -5.281 -21 1 65.56 267 GLY B CA 1
ATOM 5100 C C . GLY B 1 267 ? 23.328 -5.5 -21.359 1 65.56 267 GLY B C 1
ATOM 5101 O O . GLY B 1 267 ? 23.641 -6.055 -22.422 1 65.56 267 GLY B O 1
ATOM 5102 N N . GLN B 1 268 ? 24.234 -5.07 -20.516 1 67.94 268 GLN B N 1
ATOM 5103 C CA . GLN B 1 268 ? 25.656 -5.219 -20.797 1 67.94 268 GLN B CA 1
ATOM 5104 C C . GLN B 1 268 ? 26.234 -6.434 -20.094 1 67.94 268 GLN B C 1
ATOM 5106 O O . GLN B 1 268 ? 25.922 -6.691 -18.922 1 67.94 268 GLN B O 1
ATOM 5111 N N . GLY B 1 269 ? 26.953 -7.121 -20.797 1 69.25 269 GLY B N 1
ATOM 5112 C CA . GLY B 1 269 ? 27.672 -8.258 -20.25 1 69.25 269 GLY B CA 1
ATOM 5113 C C . GLY B 1 269 ? 26.75 -9.367 -19.766 1 69.25 269 GLY B C 1
ATOM 5114 O O . GLY B 1 269 ? 27 -9.977 -18.719 1 69.25 269 GLY B O 1
ATOM 5115 N N . LEU B 1 270 ? 25.688 -9.555 -20.438 1 70.5 270 LEU B N 1
ATOM 5116 C CA . LEU B 1 270 ? 24.672 -10.531 -20 1 70.5 270 LEU B CA 1
ATOM 5117 C C . LEU B 1 270 ? 25.25 -11.945 -20.031 1 70.5 270 LEU B C 1
ATOM 5119 O O . LEU B 1 270 ? 24.797 -12.812 -19.281 1 70.5 270 LEU B O 1
ATOM 5123 N N . ASP B 1 271 ? 26.188 -12.086 -20.828 1 70.94 271 ASP B N 1
ATOM 5124 C CA . ASP B 1 271 ? 26.828 -13.398 -20.922 1 70.94 271 ASP B CA 1
ATOM 5125 C C . ASP B 1 271 ? 27.594 -13.711 -19.641 1 70.94 271 ASP B C 1
ATOM 5127 O O . ASP B 1 271 ? 27.891 -14.875 -19.359 1 70.94 271 ASP B O 1
ATOM 5131 N N . GLN B 1 272 ? 27.797 -12.734 -18.875 1 71.44 272 GLN B N 1
ATOM 5132 C CA . GLN B 1 272 ? 28.547 -12.922 -17.641 1 71.44 272 GLN B CA 1
ATOM 5133 C C . GLN B 1 272 ? 27.625 -12.992 -16.438 1 71.44 272 GLN B C 1
ATOM 5135 O O . GLN B 1 272 ? 28.078 -13.219 -15.312 1 71.44 272 GLN B O 1
ATOM 5140 N N . CYS B 1 273 ? 26.422 -12.844 -16.766 1 78.94 273 CYS B N 1
ATOM 5141 C CA . CYS B 1 273 ? 25.469 -12.883 -15.664 1 78.94 273 CYS B CA 1
ATOM 5142 C C . CYS B 1 273 ? 25.219 -14.312 -15.211 1 78.94 273 CYS B C 1
ATOM 5144 O O . CYS B 1 273 ? 24.812 -15.156 -16 1 78.94 273 CYS B O 1
ATOM 5146 N N . TRP B 1 274 ? 25.438 -14.586 -13.977 1 80.25 274 TRP B N 1
ATOM 5147 C CA . TRP B 1 274 ? 25.266 -15.93 -13.438 1 80.25 274 TRP B CA 1
ATOM 5148 C C . TRP B 1 274 ? 23.844 -16.141 -12.906 1 80.25 274 TRP B C 1
ATOM 5150 O O . TRP B 1 274 ? 23.516 -17.219 -12.43 1 80.25 274 TRP B O 1
ATOM 5160 N N . CYS B 1 275 ? 23.078 -15.188 -13.039 1 88.62 275 CYS B N 1
ATOM 5161 C CA . CYS B 1 275 ? 21.688 -15.289 -12.602 1 88.62 275 CYS B CA 1
ATOM 5162 C C . CYS B 1 275 ? 20.812 -15.898 -13.695 1 88.62 275 CYS B C 1
ATOM 5164 O O . CYS B 1 275 ? 21 -15.602 -14.875 1 88.62 275 CYS B O 1
ATOM 5166 N N . ILE B 1 276 ? 20 -16.828 -13.25 1 89.88 276 ILE B N 1
ATOM 5167 C CA . ILE B 1 276 ? 18.906 -17.266 -14.109 1 89.88 276 ILE B CA 1
ATOM 5168 C C . ILE B 1 276 ? 17.828 -16.203 -14.164 1 89.88 276 ILE B C 1
ATOM 5170 O O . ILE B 1 276 ? 17.406 -15.672 -13.133 1 89.88 276 ILE B O 1
ATOM 5174 N N . HIS B 1 277 ? 17.453 -15.781 -15.359 1 92.81 277 HIS B N 1
ATOM 5175 C CA . HIS B 1 277 ? 16.406 -14.773 -15.492 1 92.81 277 HIS B CA 1
ATOM 5176 C C . HIS B 1 277 ? 15.031 -15.352 -15.164 1 92.81 277 HIS B C 1
ATOM 5178 O O . HIS B 1 277 ? 14.852 -16.562 -15.172 1 92.81 277 HIS B O 1
ATOM 5184 N N . ALA B 1 278 ? 14.078 -14.484 -14.797 1 95.81 278 ALA B N 1
ATOM 5185 C CA . ALA B 1 278 ? 12.75 -14.891 -14.352 1 95.81 278 ALA B CA 1
ATOM 5186 C C . ALA B 1 278 ? 12.039 -15.719 -15.422 1 95.81 278 ALA B C 1
ATOM 5188 O O . ALA B 1 278 ? 11.445 -16.75 -15.117 1 95.81 278 ALA B O 1
ATOM 5189 N N . GLU B 1 279 ? 12.102 -15.266 -16.719 1 94.38 279 GLU B N 1
ATOM 5190 C CA . GLU B 1 279 ? 11.453 -15.953 -17.828 1 94.38 279 GLU B CA 1
ATOM 5191 C C . GLU B 1 279 ? 12.055 -17.344 -18.031 1 94.38 279 GLU B C 1
ATOM 5193 O O . GLU B 1 279 ? 11.32 -18.312 -18.219 1 94.38 279 GLU B O 1
ATOM 5198 N N . GLU B 1 280 ? 13.367 -17.391 -17.969 1 91.12 280 GLU B N 1
ATOM 5199 C CA . GLU B 1 280 ? 14.062 -18.672 -18.109 1 91.12 280 GLU B CA 1
ATOM 5200 C C . GLU B 1 280 ? 13.68 -19.625 -16.984 1 91.12 280 GLU B C 1
ATOM 5202 O O . GLU B 1 280 ? 13.43 -20.812 -17.219 1 91.12 280 GLU B O 1
ATOM 5207 N N . ASN B 1 281 ? 13.672 -19.062 -15.805 1 91.75 281 ASN B N 1
ATOM 5208 C CA . ASN B 1 281 ? 13.32 -19.859 -14.641 1 91.75 281 ASN B CA 1
ATOM 5209 C C . ASN B 1 281 ? 11.93 -20.469 -14.766 1 91.75 281 ASN B C 1
ATOM 5211 O O . ASN B 1 281 ? 11.719 -21.641 -14.438 1 91.75 281 ASN B O 1
ATOM 5215 N N . CYS B 1 282 ? 10.977 -19.75 -15.266 1 91.12 282 CYS B N 1
ATOM 5216 C CA . CYS B 1 282 ? 9.617 -20.219 -15.523 1 91.12 282 CYS B CA 1
ATOM 5217 C C . CYS B 1 282 ? 9.609 -21.406 -16.484 1 91.12 282 CYS B C 1
ATOM 5219 O O . CYS B 1 282 ? 8.969 -22.422 -16.219 1 91.12 282 CYS B O 1
ATOM 5221 N N . LEU B 1 283 ? 10.367 -21.25 -17.484 1 91.06 283 LEU B N 1
ATOM 5222 C CA . LEU B 1 283 ? 10.352 -22.234 -18.562 1 91.06 283 LEU B CA 1
ATOM 5223 C C . LEU B 1 283 ? 11.148 -23.469 -18.172 1 91.06 283 LEU B C 1
ATOM 5225 O O . LEU B 1 283 ? 10.82 -24.578 -18.594 1 91.06 283 LEU B O 1
ATOM 5229 N N . LEU B 1 284 ? 12.18 -23.266 -17.375 1 86.38 284 LEU B N 1
ATOM 5230 C CA . LEU B 1 284 ? 12.938 -24.391 -16.859 1 86.38 284 LEU B CA 1
ATOM 5231 C C . LEU B 1 284 ? 12.07 -25.25 -15.938 1 86.38 284 LEU B C 1
ATOM 5233 O O . LEU B 1 284 ? 12.227 -26.469 -15.891 1 86.38 284 LEU B O 1
ATOM 5237 N N . ASP B 1 285 ? 11.188 -24.656 -15.25 1 86.88 285 ASP B N 1
ATOM 5238 C CA . ASP B 1 285 ? 10.336 -25.344 -14.289 1 86.88 285 ASP B CA 1
ATOM 5239 C C . ASP B 1 285 ? 9.352 -26.266 -14.992 1 86.88 285 ASP B C 1
ATOM 5241 O O . ASP B 1 285 ? 9.219 -27.438 -14.625 1 86.88 285 ASP B O 1
ATOM 5245 N N . ILE B 1 286 ? 8.688 -25.844 -15.977 1 85.31 286 ILE B N 1
ATOM 5246 C CA . ILE B 1 286 ? 7.633 -26.594 -16.625 1 85.31 286 ILE B CA 1
ATOM 5247 C C . ILE B 1 286 ? 8.219 -27.438 -17.766 1 85.31 286 ILE B C 1
ATOM 5249 O O . ILE B 1 286 ? 7.691 -28.5 -18.094 1 85.31 286 ILE B O 1
ATOM 5253 N N . GLY B 1 287 ? 9.289 -26.906 -18.359 1 80.06 287 GLY B N 1
ATOM 5254 C CA . GLY B 1 287 ? 9.859 -27.594 -19.516 1 80.06 287 GLY B CA 1
ATOM 5255 C C . GLY B 1 287 ? 9.172 -27.234 -20.812 1 80.06 287 GLY B C 1
ATOM 5256 O O . GLY B 1 287 ? 7.992 -26.875 -20.828 1 80.06 287 GLY B O 1
ATOM 5257 N N . VAL B 1 288 ? 9.898 -27.438 -21.859 1 69.31 288 VAL B N 1
ATOM 5258 C CA . VAL B 1 288 ? 9.453 -27.031 -23.188 1 69.31 288 VAL B CA 1
ATOM 5259 C C . VAL B 1 288 ? 8.328 -27.953 -23.656 1 69.31 288 VAL B C 1
ATOM 5261 O O . VAL B 1 288 ? 7.355 -27.484 -24.25 1 69.31 288 VAL B O 1
ATOM 5264 N N . ARG B 1 289 ? 8.484 -29.125 -23.438 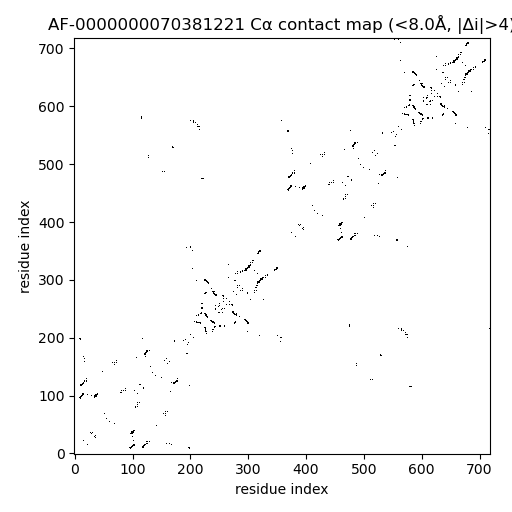1 68.81 289 ARG B N 1
ATOM 5265 C CA . ARG B 1 289 ? 7.512 -30.094 -23.922 1 68.81 289 ARG B CA 1
ATOM 5266 C C . ARG B 1 289 ? 6.125 -29.828 -23.359 1 68.81 289 ARG B C 1
ATOM 5268 O O . ARG B 1 289 ? 5.137 -29.797 -24.094 1 68.81 289 ARG B O 1
ATOM 5275 N N . GLU B 1 290 ? 6.035 -29.594 -22.078 1 79.88 290 GLU B N 1
ATOM 5276 C CA . GLU B 1 290 ? 4.77 -29.312 -21.422 1 79.88 290 GLU B CA 1
ATOM 5277 C C . GLU B 1 290 ? 4.254 -27.922 -21.75 1 79.88 290 GLU B C 1
ATOM 5279 O O . GLU B 1 290 ? 3.061 -27.734 -21.984 1 79.88 290 GLU B O 1
ATOM 5284 N N . SER B 1 291 ? 5.156 -27.062 -21.891 1 82.38 291 SER B N 1
ATOM 5285 C CA . SER B 1 291 ? 4.766 -25.688 -22.172 1 82.38 291 SER B CA 1
ATOM 5286 C C . SER B 1 291 ? 4.078 -25.578 -23.531 1 82.38 291 SER B C 1
ATOM 5288 O O . SER B 1 291 ? 3.039 -24.922 -23.656 1 82.38 291 SER B O 1
ATOM 5290 N N . LYS B 1 292 ? 4.613 -26.234 -24.5 1 82.25 292 LYS B N 1
ATOM 5291 C CA . LYS B 1 292 ? 4.094 -26.141 -25.859 1 82.25 292 LYS B CA 1
ATOM 5292 C C . LYS B 1 292 ? 2.658 -26.656 -25.938 1 82.25 292 LYS B C 1
ATOM 5294 O O . LYS B 1 292 ? 1.854 -26.141 -26.734 1 82.25 292 LYS B O 1
ATOM 5299 N N . GLN B 1 293 ? 2.377 -27.547 -25.094 1 84.81 293 GLN B N 1
ATOM 5300 C CA . GLN B 1 293 ? 1.041 -28.141 -25.109 1 84.81 293 GLN B CA 1
ATOM 5301 C C . GLN B 1 293 ? -0.006 -27.125 -24.656 1 84.81 293 GLN B C 1
ATOM 5303 O O . GLN B 1 293 ? -1.168 -27.203 -25.047 1 84.81 293 GLN B O 1
ATOM 5308 N N . PHE B 1 294 ? 0.386 -26.188 -24 1 87.12 294 PHE B N 1
ATOM 5309 C CA . PHE B 1 294 ? -0.569 -25.281 -23.391 1 87.12 294 PHE B CA 1
ATOM 5310 C C . PHE B 1 294 ? -0.65 -23.969 -24.172 1 87.12 294 PHE B C 1
ATOM 5312 O O . PHE B 1 294 ? -1.544 -23.156 -23.938 1 87.12 294 PHE B O 1
ATOM 5319 N N . GLU B 1 295 ? 0.302 -23.625 -25.156 1 90.25 295 GLU B N 1
ATOM 5320 C CA . GLU B 1 295 ? 0.367 -22.344 -25.828 1 90.25 295 GLU B CA 1
ATOM 5321 C C . GLU B 1 295 ? 0.167 -21.188 -24.859 1 90.25 295 GLU B C 1
ATOM 5323 O O . GLU B 1 295 ? -0.736 -20.359 -25.031 1 90.25 295 GLU B O 1
ATOM 5328 N N . PRO B 1 296 ? 1.045 -21.109 -23.906 1 95.06 296 PRO B N 1
ATOM 5329 C CA . PRO B 1 296 ? 0.775 -20.281 -22.734 1 95.06 296 PRO B CA 1
ATOM 5330 C C . PRO B 1 296 ? 1.023 -18.797 -22.984 1 95.06 296 PRO B C 1
ATOM 5332 O O . PRO B 1 296 ? 1.629 -18.422 -24 1 95.06 296 PRO B O 1
ATOM 5335 N N . THR B 1 297 ? 0.48 -17.969 -22.141 1 97.69 297 THR B N 1
ATOM 5336 C CA . THR B 1 297 ? 0.806 -16.562 -22 1 97.69 297 THR B CA 1
ATOM 5337 C C . THR B 1 297 ? 1.833 -16.344 -20.891 1 97.69 297 THR B C 1
ATOM 5339 O O . THR B 1 297 ? 1.708 -16.922 -19.812 1 97.69 297 THR B O 1
ATOM 5342 N N . MET B 1 298 ? 2.832 -15.578 -21.203 1 97.94 298 MET B N 1
ATOM 5343 C CA . MET B 1 298 ? 3.818 -15.234 -20.172 1 97.94 298 MET B CA 1
ATOM 5344 C C . MET B 1 298 ? 3.586 -13.82 -19.656 1 97.94 298 MET B C 1
ATOM 5346 O O . MET B 1 298 ? 3.512 -12.867 -20.438 1 97.94 298 MET B O 1
ATOM 5350 N N . TYR B 1 299 ? 3.404 -13.719 -18.406 1 98.31 299 TYR B N 1
ATOM 5351 C CA . TYR B 1 299 ? 3.434 -12.422 -17.734 1 98.31 299 TYR B CA 1
ATOM 5352 C C . TYR B 1 299 ? 4.797 -12.172 -17.094 1 98.31 299 TYR B C 1
ATOM 5354 O O . TYR B 1 299 ? 5.301 -13.016 -16.344 1 98.31 299 TYR B O 1
ATOM 5362 N N . THR B 1 300 ? 5.414 -11.094 -17.375 1 97.94 300 THR B N 1
ATOM 5363 C CA . THR B 1 300 ? 6.723 -10.766 -16.828 1 97.94 300 THR B CA 1
ATOM 5364 C C . THR B 1 300 ? 6.812 -9.289 -16.469 1 97.94 300 THR B C 1
ATOM 5366 O O . THR B 1 300 ? 6.262 -8.438 -17.188 1 97.94 300 THR B O 1
ATOM 5369 N N . THR B 1 301 ? 7.5 -8.977 -15.375 1 96.62 301 THR B N 1
ATOM 5370 C CA . THR B 1 301 ? 7.551 -7.602 -14.891 1 96.62 301 THR B CA 1
ATOM 5371 C C . THR B 1 301 ? 8.508 -6.766 -15.734 1 96.62 301 THR B C 1
ATOM 5373 O O . THR B 1 301 ? 8.461 -5.535 -15.695 1 96.62 301 THR B O 1
ATOM 5376 N N . LEU B 1 302 ? 9.336 -7.379 -16.484 1 94.94 302 LEU B N 1
ATOM 5377 C CA . LEU B 1 302 ? 10.289 -6.734 -17.375 1 94.94 302 LEU B CA 1
ATOM 5378 C C . LEU B 1 302 ? 10.312 -7.434 -18.734 1 94.94 302 LEU B C 1
ATOM 5380 O O . LEU B 1 302 ? 10.312 -8.664 -18.797 1 94.94 302 LEU B O 1
ATOM 5384 N N . PHE B 1 303 ? 10.305 -6.609 -19.766 1 95.5 303 PHE B N 1
ATOM 5385 C CA . PHE B 1 303 ? 10.367 -7.219 -21.094 1 95.5 303 PHE B CA 1
ATOM 5386 C C . PHE B 1 303 ? 11.586 -8.125 -21.219 1 95.5 303 PHE B C 1
ATOM 5388 O O . PHE B 1 303 ? 12.68 -7.77 -20.766 1 95.5 303 PHE B O 1
ATOM 5395 N N . PRO B 1 304 ? 11.508 -9.258 -21.812 1 93.81 304 PRO B N 1
ATOM 5396 C CA . PRO B 1 304 ? 12.594 -10.234 -21.859 1 93.81 304 PRO B CA 1
ATOM 5397 C C . PRO B 1 304 ? 13.805 -9.75 -22.641 1 93.81 304 PRO B C 1
ATOM 5399 O O . PRO B 1 304 ? 13.656 -9.016 -23.625 1 93.81 304 PRO B O 1
ATOM 5402 N N . CYS B 1 305 ? 14.961 -10.102 -22.188 1 90.44 305 CYS B N 1
ATOM 5403 C CA . CYS B 1 305 ? 16.188 -9.852 -22.938 1 90.44 305 CYS B CA 1
ATOM 5404 C C . CYS B 1 305 ? 16.297 -10.773 -24.141 1 90.44 305 CYS B C 1
ATOM 5406 O O . CYS B 1 305 ? 15.422 -11.617 -24.359 1 90.44 305 CYS B O 1
ATOM 5408 N N . ARG B 1 306 ? 17.391 -10.641 -24.844 1 84.56 306 ARG B N 1
ATOM 5409 C CA . ARG B 1 306 ? 17.562 -11.406 -26.078 1 84.56 306 ARG B CA 1
ATOM 5410 C C . ARG B 1 306 ? 17.672 -12.898 -25.797 1 84.56 306 ARG B C 1
ATOM 5412 O O . ARG B 1 306 ? 17.078 -13.711 -26.5 1 84.56 306 ARG B O 1
ATOM 5419 N N . MET B 1 307 ? 18.406 -13.25 -24.766 1 84.12 307 MET B N 1
ATOM 5420 C CA . MET B 1 307 ? 18.609 -14.656 -24.422 1 84.12 307 MET B CA 1
ATOM 5421 C C . MET B 1 307 ? 17.297 -15.312 -24 1 84.12 307 MET B C 1
ATOM 5423 O O . MET B 1 307 ? 17.016 -16.453 -24.359 1 84.12 307 MET B O 1
ATOM 5427 N N . CYS B 1 308 ? 16.484 -14.586 -23.297 1 92.44 308 CYS B N 1
ATOM 5428 C CA . CYS B 1 308 ? 15.219 -15.133 -22.844 1 92.44 308 CYS B CA 1
ATOM 5429 C C . CYS B 1 308 ? 14.203 -15.18 -23.984 1 92.44 308 CYS B C 1
ATOM 5431 O O . CYS B 1 308 ? 13.367 -16.078 -24.031 1 92.44 308 CYS B O 1
ATOM 5433 N N . ALA B 1 309 ? 14.297 -14.227 -24.906 1 90.38 309 ALA B N 1
ATOM 5434 C CA . ALA B 1 309 ? 13.367 -14.18 -26.047 1 90.38 309 ALA B CA 1
ATOM 5435 C C . ALA B 1 309 ? 13.461 -15.453 -26.875 1 90.38 309 ALA B C 1
ATOM 5437 O O . ALA B 1 309 ? 12.438 -16.016 -27.281 1 90.38 309 ALA B O 1
ATOM 5438 N N . LYS B 1 310 ? 14.641 -15.891 -27.156 1 86.5 310 LYS B N 1
ATOM 5439 C CA . LYS B 1 310 ? 14.812 -17.094 -27.969 1 86.5 310 LYS B CA 1
ATOM 5440 C C . LYS B 1 310 ? 14.203 -18.312 -27.281 1 86.5 310 LYS B C 1
ATOM 5442 O O . LYS B 1 310 ? 13.602 -19.172 -27.922 1 86.5 310 LYS B O 1
ATOM 5447 N N . VAL B 1 311 ? 14.414 -18.359 -25.938 1 88.88 311 VAL B N 1
ATOM 5448 C CA . VAL B 1 311 ? 13.891 -19.5 -25.188 1 88.88 311 VAL B CA 1
ATOM 5449 C C . VAL B 1 311 ? 12.367 -19.438 -25.156 1 88.88 311 VAL B C 1
ATOM 5451 O O . VAL B 1 311 ? 11.695 -20.469 -25.234 1 88.88 311 VAL B O 1
ATOM 5454 N N . ILE B 1 312 ? 11.805 -18.297 -25.047 1 93.38 312 ILE B N 1
ATOM 5455 C CA . ILE B 1 312 ? 10.367 -18.078 -25.031 1 93.38 312 ILE B CA 1
ATOM 5456 C C . ILE B 1 312 ? 9.758 -18.562 -26.344 1 93.38 312 ILE B C 1
ATOM 5458 O O . ILE B 1 312 ? 8.773 -19.312 -26.344 1 93.38 312 ILE B O 1
ATOM 5462 N N . ILE B 1 313 ? 10.391 -18.156 -27.422 1 89.88 313 ILE B N 1
ATOM 5463 C CA . ILE B 1 313 ? 9.922 -18.562 -28.734 1 89.88 313 ILE B CA 1
ATOM 5464 C C . ILE B 1 313 ? 9.977 -20.078 -28.859 1 89.88 313 ILE B C 1
ATOM 5466 O O . ILE B 1 313 ? 9.016 -20.703 -29.297 1 89.88 313 ILE B O 1
ATOM 5470 N N . GLN B 1 314 ? 11.07 -20.641 -28.422 1 87.12 314 GLN B N 1
ATOM 5471 C CA . GLN B 1 314 ? 11.281 -22.094 -28.516 1 87.12 314 GLN B CA 1
ATOM 5472 C C . GLN B 1 314 ? 10.258 -22.844 -27.672 1 87.12 314 GLN B C 1
ATOM 5474 O O . GLN B 1 314 ? 9.898 -23.984 -28 1 87.12 314 GLN B O 1
ATOM 5479 N N . SER B 1 315 ? 9.766 -22.25 -26.594 1 91.38 315 SER B N 1
ATOM 5480 C CA . SER B 1 315 ? 8.891 -22.906 -25.641 1 91.38 315 SER B CA 1
ATOM 5481 C C . SER B 1 315 ? 7.434 -22.828 -26.062 1 91.38 315 SER B C 1
ATOM 5483 O O . SER B 1 315 ? 6.555 -23.391 -25.406 1 91.38 315 SER B O 1
ATOM 5485 N N . GLY B 1 316 ? 7.148 -22.125 -27.156 1 91 316 GLY B N 1
ATOM 5486 C CA . GLY B 1 316 ? 5.801 -22.078 -27.703 1 91 316 GLY B CA 1
ATOM 5487 C C . GLY B 1 316 ? 4.906 -21.062 -27.016 1 91 316 GLY B C 1
ATOM 5488 O O . GLY B 1 316 ? 3.68 -21.156 -27.094 1 91 316 GLY B O 1
ATOM 5489 N N . VAL B 1 317 ? 5.422 -20.141 -26.312 1 94.75 317 VAL B N 1
ATOM 5490 C CA . VAL B 1 317 ? 4.648 -19.047 -25.734 1 94.75 317 VAL B CA 1
ATOM 5491 C C . VAL B 1 317 ? 3.98 -18.234 -26.844 1 94.75 317 VAL B C 1
ATOM 5493 O O . VAL B 1 317 ? 4.609 -17.922 -27.859 1 94.75 317 VAL B O 1
ATOM 5496 N N . THR B 1 318 ? 2.721 -17.906 -26.656 1 95.81 318 THR B N 1
ATOM 5497 C CA . THR B 1 318 ? 1.988 -17.266 -27.75 1 95.81 318 THR B CA 1
ATOM 5498 C C . THR B 1 318 ? 1.746 -15.797 -27.438 1 95.81 318 THR B C 1
ATOM 5500 O O . THR B 1 318 ? 1.405 -15.016 -28.328 1 95.81 318 THR B O 1
ATOM 5503 N N . ARG B 1 319 ? 1.837 -15.391 -26.203 1 97.5 319 ARG B N 1
ATOM 5504 C CA . ARG B 1 319 ? 1.582 -14.016 -25.781 1 97.5 319 ARG B CA 1
ATOM 5505 C C . ARG B 1 319 ? 2.473 -13.625 -24.609 1 97.5 319 ARG B C 1
ATOM 5507 O O . ARG B 1 319 ? 2.652 -14.414 -23.672 1 97.5 319 ARG B O 1
ATOM 5514 N N . ILE B 1 320 ? 3.072 -12.445 -24.75 1 97.25 320 ILE B N 1
ATOM 5515 C CA . ILE B 1 320 ? 3.834 -11.867 -23.641 1 97.25 320 ILE B CA 1
ATOM 5516 C C . ILE B 1 320 ? 3.152 -10.586 -23.156 1 97.25 320 ILE B C 1
ATOM 5518 O O . ILE B 1 320 ? 2.895 -9.68 -23.953 1 97.25 320 ILE B O 1
ATOM 5522 N N . VAL B 1 321 ? 2.812 -10.547 -21.891 1 97.94 321 VAL B N 1
ATOM 5523 C CA . VAL B 1 321 ? 2.352 -9.336 -21.219 1 97.94 321 VAL B CA 1
ATOM 5524 C C . VAL B 1 321 ? 3.43 -8.836 -20.266 1 97.94 321 VAL B C 1
ATOM 5526 O O . VAL B 1 321 ? 3.883 -9.578 -19.391 1 97.94 321 VAL B O 1
ATOM 5529 N N . TYR B 1 322 ? 3.918 -7.602 -20.469 1 97.12 322 TYR B N 1
ATOM 5530 C CA . TYR B 1 322 ? 5.031 -7.105 -19.672 1 97.12 322 TYR B CA 1
ATOM 5531 C C . TYR B 1 322 ? 4.723 -5.723 -19.109 1 97.12 322 TYR B C 1
ATOM 5533 O O . TYR B 1 322 ? 3.842 -5.023 -19.609 1 97.12 322 TYR B O 1
ATOM 5541 N N . MET B 1 323 ? 5.445 -5.32 -18.047 1 93.88 323 MET B N 1
ATOM 5542 C CA . MET B 1 323 ? 5.188 -4.051 -17.375 1 93.88 323 MET B CA 1
ATOM 5543 C C . MET B 1 323 ? 6.195 -2.992 -17.812 1 93.88 323 MET B C 1
ATOM 5545 O O . MET B 1 323 ? 5.812 -1.867 -18.141 1 93.88 323 MET B O 1
ATOM 5549 N N . GLU B 1 324 ? 7.418 -3.328 -17.734 1 92.31 324 GLU B N 1
ATOM 5550 C CA . GLU B 1 324 ? 8.492 -2.379 -18.031 1 92.31 324 GLU B CA 1
ATOM 5551 C C . GLU B 1 324 ? 9.273 -2.787 -19.266 1 92.31 324 GLU B C 1
ATOM 5553 O O . GLU B 1 324 ? 9.508 -3.975 -19.5 1 92.31 324 GLU B O 1
ATOM 5558 N N . ASP B 1 325 ? 9.727 -1.799 -19.922 1 90.25 325 ASP B N 1
ATOM 5559 C CA . ASP B 1 325 ? 10.547 -2.061 -21.109 1 90.25 325 ASP B CA 1
ATOM 5560 C C . ASP B 1 325 ? 11.977 -2.408 -20.719 1 90.25 325 ASP B C 1
ATOM 5562 O O . ASP B 1 325 ? 12.453 -2.01 -19.656 1 90.25 325 ASP B O 1
ATOM 5566 N N . PHE B 1 326 ? 12.461 -3.242 -21.547 1 82.81 326 PHE B N 1
ATOM 5567 C CA . PHE B 1 326 ? 13.883 -3.525 -21.453 1 82.81 326 PHE B CA 1
ATOM 5568 C C . PHE B 1 326 ? 14.695 -2.555 -22.312 1 82.81 326 PHE B C 1
ATOM 5570 O O . PHE B 1 326 ? 14.227 -2.109 -23.359 1 82.81 326 PHE B O 1
ATOM 5577 N N . ASP B 1 327 ? 15.805 -2.141 -21.875 1 70.69 327 ASP B N 1
ATOM 5578 C CA . ASP B 1 327 ? 16.594 -1.08 -22.5 1 70.69 327 ASP B CA 1
ATOM 5579 C C . ASP B 1 327 ? 16.984 -1.444 -23.922 1 70.69 327 ASP B C 1
ATOM 5581 O O . ASP B 1 327 ? 16.969 -0.591 -24.812 1 70.69 327 ASP B O 1
ATOM 5585 N N . SER B 1 328 ? 17.297 -2.646 -24.141 1 72.88 328 SER B N 1
ATOM 5586 C CA . SER B 1 328 ? 17.75 -3.018 -25.469 1 72.88 328 SER B CA 1
ATOM 5587 C C . SER B 1 328 ? 16.578 -3.453 -26.359 1 72.88 328 SER B C 1
ATOM 5589 O O . SER B 1 328 ? 15.703 -4.191 -25.906 1 72.88 328 SER B O 1
ATOM 5591 N N . ASN B 1 329 ? 16.547 -2.879 -27.531 1 76.75 329 ASN B N 1
ATOM 5592 C CA . ASN B 1 329 ? 15.5 -3.234 -28.484 1 76.75 329 ASN B CA 1
ATOM 5593 C C . ASN B 1 329 ? 15.836 -4.523 -29.234 1 76.75 329 ASN B C 1
ATOM 5595 O O . ASN B 1 329 ? 15.07 -4.977 -30.078 1 76.75 329 ASN B O 1
ATOM 5599 N N . LYS B 1 330 ? 16.891 -5.062 -28.875 1 77.88 330 LYS B N 1
ATOM 5600 C CA . LYS B 1 330 ? 17.344 -6.246 -29.609 1 77.88 330 LYS B CA 1
ATOM 5601 C C . LYS B 1 330 ? 16.328 -7.387 -29.469 1 77.88 330 LYS B C 1
ATOM 5603 O O . LYS B 1 330 ? 16.078 -8.125 -30.422 1 77.88 330 LYS B O 1
ATOM 5608 N N . SER B 1 331 ? 15.812 -7.492 -28.312 1 86.81 331 SER B N 1
ATOM 5609 C CA . SER B 1 331 ? 14.836 -8.555 -28.078 1 86.81 331 SER B CA 1
ATOM 5610 C C . SER B 1 331 ? 13.562 -8.32 -28.891 1 86.81 331 SER B C 1
ATOM 5612 O O . SER B 1 331 ? 13.008 -9.258 -29.469 1 86.81 331 SER B O 1
ATOM 5614 N N . LYS B 1 332 ? 13.117 -7.16 -29 1 89.19 332 LYS B N 1
ATOM 5615 C CA . LYS B 1 332 ? 11.922 -6.84 -29.781 1 89.19 332 LYS B CA 1
ATOM 5616 C C . LYS B 1 332 ? 12.156 -7.117 -31.266 1 89.19 332 LYS B C 1
ATOM 5618 O O . LYS B 1 332 ? 11.258 -7.609 -31.953 1 89.19 332 LYS B O 1
ATOM 5623 N N . ASP B 1 333 ? 13.359 -6.84 -31.688 1 88.81 333 ASP B N 1
ATOM 5624 C CA . ASP B 1 333 ? 13.711 -7.086 -33.094 1 88.81 333 ASP B CA 1
ATOM 5625 C C . ASP B 1 333 ? 13.609 -8.57 -33.438 1 88.81 333 ASP B C 1
ATOM 5627 O O . ASP B 1 333 ? 13.094 -8.938 -34.469 1 88.81 333 ASP B O 1
ATOM 5631 N N . ILE B 1 334 ? 14.156 -9.344 -32.562 1 87.56 334 ILE B N 1
ATOM 5632 C CA . ILE B 1 334 ? 14.125 -10.781 -32.781 1 87.56 334 ILE B CA 1
ATOM 5633 C C . ILE B 1 334 ? 12.68 -11.266 -32.844 1 87.56 334 ILE B C 1
ATOM 5635 O O . ILE B 1 334 ? 12.336 -12.086 -33.688 1 87.56 334 ILE B O 1
ATOM 5639 N N . ILE B 1 335 ? 11.859 -10.781 -32.031 1 91.38 335 ILE B N 1
ATOM 5640 C CA . ILE B 1 335 ? 10.469 -11.195 -31.984 1 91.38 335 ILE B CA 1
ATOM 5641 C C . ILE B 1 335 ? 9.734 -10.711 -33.219 1 91.38 335 ILE B C 1
ATOM 5643 O O . ILE B 1 335 ? 8.922 -11.438 -33.812 1 91.38 335 ILE B O 1
ATOM 5647 N N . ASP B 1 336 ? 10.078 -9.516 -33.625 1 91.06 336 ASP B N 1
ATOM 5648 C CA . ASP B 1 336 ? 9.5 -8.984 -34.844 1 91.06 336 ASP B CA 1
ATOM 5649 C C . ASP B 1 336 ? 9.883 -9.844 -36.062 1 91.06 336 ASP B C 1
ATOM 5651 O O . ASP B 1 336 ? 9.039 -10.117 -36.906 1 91.06 336 ASP B O 1
ATOM 5655 N N . GLU B 1 337 ? 11.109 -10.195 -36.125 1 90.25 337 GLU B N 1
ATOM 5656 C CA . GLU B 1 337 ? 11.57 -11.07 -37.188 1 90.25 337 GLU B CA 1
ATOM 5657 C C . GLU B 1 337 ? 10.828 -12.406 -37.156 1 90.25 337 GLU B C 1
ATOM 5659 O O . GLU B 1 337 ? 10.406 -12.898 -38.219 1 90.25 337 GLU B O 1
ATOM 5664 N N . TYR B 1 338 ? 10.789 -12.906 -35.969 1 90.19 338 TYR B N 1
ATOM 5665 C CA . TYR B 1 338 ? 10.047 -14.156 -35.812 1 90.19 338 TYR B CA 1
ATOM 5666 C C . TYR B 1 338 ? 8.617 -14.008 -36.312 1 90.19 338 TYR B C 1
ATOM 5668 O O . TYR B 1 338 ? 8.125 -14.852 -37.062 1 90.19 338 TYR B O 1
ATOM 5676 N N . ASN B 1 339 ? 7.887 -13 -35.969 1 93 339 ASN B N 1
ATOM 5677 C CA . ASN B 1 339 ? 6.488 -12.773 -36.312 1 93 339 ASN B CA 1
ATOM 5678 C C . ASN B 1 339 ? 6.32 -12.57 -37.812 1 93 339 ASN B C 1
ATOM 5680 O O . ASN B 1 339 ? 5.332 -13.016 -38.406 1 93 339 ASN B O 1
ATOM 5684 N N . ASN B 1 340 ? 7.293 -11.898 -38.344 1 92.44 340 ASN B N 1
ATOM 5685 C CA . ASN B 1 340 ? 7.258 -11.695 -39.812 1 92.44 340 ASN B CA 1
ATOM 5686 C C . ASN B 1 340 ? 7.363 -13.016 -40.562 1 92.44 340 ASN B C 1
ATOM 5688 O O . ASN B 1 340 ? 6.727 -13.195 -41.594 1 92.44 340 ASN B O 1
ATOM 5692 N N . GLN B 1 341 ? 8.148 -13.875 -40.062 1 92 341 GLN B N 1
ATOM 5693 C CA . GLN B 1 341 ? 8.367 -15.172 -40.719 1 92 341 GLN B CA 1
ATOM 5694 C C . GLN B 1 341 ? 7.227 -16.141 -40.406 1 92 341 GLN B C 1
ATOM 5696 O O . GLN B 1 341 ? 7.047 -17.141 -41.094 1 92 341 GLN B O 1
ATOM 5701 N N . ASN B 1 342 ? 6.512 -15.852 -39.344 1 90.56 342 ASN B N 1
ATOM 5702 C CA . ASN B 1 342 ? 5.438 -16.734 -38.875 1 90.56 342 ASN B CA 1
ATOM 5703 C C . ASN B 1 342 ? 4.141 -15.961 -38.656 1 90.56 342 ASN B C 1
ATOM 5705 O O . ASN B 1 342 ? 3.641 -15.914 -37.531 1 90.56 342 ASN B O 1
ATOM 5709 N N . PRO B 1 343 ? 3.479 -15.5 -39.688 1 90.06 343 PRO B N 1
ATOM 5710 C CA . PRO B 1 343 ? 2.299 -14.648 -39.531 1 90.06 343 PRO B CA 1
ATOM 5711 C C . PRO B 1 343 ? 1.106 -15.383 -38.938 1 90.06 343 PRO B C 1
ATOM 5713 O O . PRO B 1 343 ? 0.236 -14.758 -38.312 1 90.06 343 PRO B O 1
ATOM 5716 N N . SER B 1 344 ? 0.988 -16.688 -39.031 1 90.31 344 SER B N 1
ATOM 5717 C CA . SER B 1 344 ? -0.137 -17.453 -38.5 1 90.31 344 SER B CA 1
ATOM 5718 C C . SER B 1 344 ? 0.094 -17.844 -37.031 1 90.31 344 SER B C 1
ATOM 5720 O O . SER B 1 344 ? -0.823 -18.312 -36.375 1 90.31 344 SER B O 1
ATOM 5722 N N . HIS B 1 345 ? 1.291 -17.734 -36.562 1 89.38 345 HIS B N 1
ATOM 5723 C CA . HIS B 1 345 ? 1.648 -18.094 -35.188 1 89.38 345 HIS B CA 1
ATOM 5724 C C . HIS B 1 345 ? 2.484 -17.016 -34.531 1 89.38 345 HIS B C 1
ATOM 5726 O O . HIS B 1 345 ? 3.578 -17.281 -34.031 1 89.38 345 HIS B O 1
ATOM 5732 N N . MET B 1 346 ? 1.929 -15.883 -34.406 1 91.62 346 MET B N 1
ATOM 5733 C CA . MET B 1 346 ? 2.67 -14.719 -33.906 1 91.62 346 MET B CA 1
ATOM 5734 C C . MET B 1 346 ? 2.746 -14.734 -32.375 1 91.62 346 MET B C 1
ATOM 5736 O O . MET B 1 346 ? 1.831 -15.219 -31.719 1 91.62 346 MET B O 1
ATOM 5740 N N . LEU B 1 347 ? 3.795 -14.258 -31.969 1 94.31 347 LEU B N 1
ATOM 5741 C CA . LEU B 1 347 ? 3.947 -13.945 -30.547 1 94.31 347 LEU B CA 1
ATOM 5742 C C . LEU B 1 347 ? 3.443 -12.539 -30.234 1 94.31 347 LEU B C 1
ATOM 5744 O O . LEU B 1 347 ? 4.059 -11.555 -30.656 1 94.31 347 LEU B O 1
ATOM 5748 N N . ILE B 1 348 ? 2.369 -12.492 -29.547 1 96.25 348 ILE B N 1
ATOM 5749 C CA . ILE B 1 348 ? 1.708 -11.219 -29.281 1 96.25 348 ILE B CA 1
ATOM 5750 C C . ILE B 1 348 ? 2.389 -10.531 -28.094 1 96.25 348 ILE B C 1
ATOM 5752 O O . ILE B 1 348 ? 2.678 -11.164 -27.078 1 96.25 348 ILE B O 1
ATOM 5756 N N . LEU B 1 349 ? 2.656 -9.258 -28.281 1 95.25 349 LEU B N 1
ATOM 5757 C CA . LEU B 1 349 ? 3.262 -8.445 -27.219 1 95.25 349 LEU B CA 1
ATOM 5758 C C . LEU B 1 349 ? 2.279 -7.406 -26.703 1 95.25 349 LEU B C 1
ATOM 5760 O O . LEU B 1 349 ? 1.648 -6.695 -27.484 1 95.25 349 LEU B O 1
ATOM 5764 N N . GLN B 1 350 ? 2.152 -7.344 -25.406 1 96.69 350 GLN B N 1
ATOM 5765 C CA . GLN B 1 350 ? 1.265 -6.359 -24.797 1 96.69 350 GLN B CA 1
ATOM 5766 C C . GLN B 1 350 ? 1.896 -5.742 -23.547 1 96.69 350 GLN B C 1
ATOM 5768 O O . GLN B 1 350 ? 2.301 -6.457 -22.641 1 96.69 350 GLN B O 1
ATOM 5773 N N . LYS B 1 351 ? 1.995 -4.449 -23.547 1 94.75 351 LYS B N 1
ATOM 5774 C CA . LYS B 1 351 ? 2.453 -3.734 -22.359 1 94.75 351 LYS B CA 1
ATOM 5775 C C . LYS B 1 351 ? 1.285 -3.402 -21.438 1 94.75 351 LYS B C 1
ATOM 5777 O O . LYS B 1 351 ? 0.218 -2.992 -21.891 1 94.75 351 LYS B O 1
ATOM 5782 N N . LEU B 1 352 ? 1.457 -3.631 -20.141 1 93.44 352 LEU B N 1
ATOM 5783 C CA . LEU B 1 352 ? 0.43 -3.389 -19.141 1 93.44 352 LEU B CA 1
ATOM 5784 C C . LEU B 1 352 ? 0.979 -2.539 -18 1 93.44 352 LEU B C 1
ATOM 5786 O O . LEU B 1 352 ? 2.078 -2.795 -17.5 1 93.44 352 LEU B O 1
ATOM 5790 N N . SER B 1 353 ? 0.265 -1.483 -17.625 1 85.88 353 SER B N 1
ATOM 5791 C CA . SER B 1 353 ? 0.602 -0.688 -16.453 1 85.88 353 SER B CA 1
ATOM 5792 C C . SER B 1 353 ? -0.353 -0.977 -15.297 1 85.88 353 SER B C 1
ATOM 5794 O O . SER B 1 353 ? -1.564 -0.787 -15.422 1 85.88 353 SER B O 1
ATOM 5796 N N . LEU B 1 354 ? 0.25 -1.388 -14.234 1 80.62 354 LEU B N 1
ATOM 5797 C CA . LEU B 1 354 ? -0.583 -1.701 -13.078 1 80.62 354 LEU B CA 1
ATOM 5798 C C . LEU B 1 354 ? -1.056 -0.426 -12.391 1 80.62 354 LEU B C 1
ATOM 5800 O O . LEU B 1 354 ? -1.991 -0.46 -11.586 1 80.62 354 LEU B O 1
ATOM 5804 N N . ASP B 1 355 ? -0.383 0.664 -12.641 1 71.06 355 ASP B N 1
ATOM 5805 C CA . ASP B 1 355 ? -0.782 1.933 -12.047 1 71.06 355 ASP B CA 1
ATOM 5806 C C . ASP B 1 355 ? -2.195 2.32 -12.469 1 71.06 355 ASP B C 1
ATOM 5808 O O . ASP B 1 355 ? -2.842 3.146 -11.82 1 71.06 355 ASP B O 1
ATOM 5812 N N . ASP B 1 356 ? -2.582 1.694 -13.453 1 65 356 ASP B N 1
ATOM 5813 C CA . ASP B 1 356 ? -3.896 2.025 -13.992 1 65 356 ASP B CA 1
ATOM 5814 C C . ASP B 1 356 ? -5 1.265 -13.258 1 65 356 ASP B C 1
ATOM 5816 O O . ASP B 1 356 ? -6.188 1.515 -13.484 1 65 356 ASP B O 1
ATOM 5820 N N . TYR B 1 357 ? -4.469 0.454 -12.312 1 62.94 357 TYR B N 1
ATOM 5821 C CA . TYR B 1 357 ? -5.461 -0.415 -11.695 1 62.94 357 TYR B CA 1
ATOM 5822 C C . TYR B 1 357 ? -5.359 -0.362 -10.172 1 62.94 357 TYR B C 1
ATOM 5824 O O . TYR B 1 357 ? -4.273 -0.15 -9.625 1 62.94 357 TYR B O 1
ATOM 5832 N N . VAL B 1 358 ? -6.672 -0.265 -9.531 1 63.94 358 VAL B N 1
ATOM 5833 C CA . VAL B 1 358 ? -6.723 -0.046 -8.086 1 63.94 358 VAL B CA 1
ATOM 5834 C C . VAL B 1 358 ? -6.93 -1.378 -7.371 1 63.94 358 VAL B C 1
ATOM 5836 O O . VAL B 1 358 ? -8.055 -1.728 -7.012 1 63.94 358 VAL B O 1
ATOM 5839 N N . TYR B 1 359 ? -6.516 -2.49 -7.922 1 65.12 359 TYR B N 1
ATOM 5840 C CA . TYR B 1 359 ? -6.781 -3.668 -7.105 1 65.12 359 TYR B CA 1
ATOM 5841 C C . TYR B 1 359 ? -5.613 -3.957 -6.168 1 65.12 359 TYR B C 1
ATOM 5843 O O . TYR B 1 359 ? -4.465 -3.648 -6.484 1 65.12 359 TYR B O 1
#

Nearest PDB structures (foldseek):
  2hvv-assembly1_A  TM=8.253E-01  e=4.745E-10  Streptococcus mutans
  1vq2-assembly1_A  TM=7.507E-01  e=4.807E-11  Tequatrovirus T4
  7fh4-assembly1_A  TM=7.899E-01  e=6.663E-09  Paramecium bursaria Chlorella virus 1
  8e2r-assembly1_A  TM=6.875E-01  e=3.610E-07  Escherichia coli
  3ap3-assembly1_B  TM=4.450E-01  e=5.106E-02  Homo sapiens

Solvent-accessible surface area (backbone atoms only — not comparable to full-atom values): 38000 Å² total; per-residue (Å²): 132,83,80,73,79,77,66,82,81,55,50,33,38,38,36,27,31,60,61,81,52,31,48,50,67,62,51,45,54,60,46,37,76,71,70,31,45,77,42,85,44,61,77,76,65,55,66,59,52,49,52,49,50,49,55,41,50,75,72,65,52,48,71,69,55,47,49,55,53,49,37,52,52,41,48,52,50,52,58,52,50,68,67,51,43,58,61,55,48,52,52,48,54,64,44,48,76,50,26,32,33,31,49,29,55,65,50,63,65,54,49,58,60,47,57,37,23,55,34,41,51,48,35,35,38,42,44,44,64,68,60,17,50,54,44,39,38,67,75,42,50,92,44,41,88,73,48,50,70,69,53,48,48,50,50,49,40,40,52,41,62,55,48,38,46,64,69,59,53,58,66,42,63,39,78,44,75,46,76,67,51,72,66,51,44,52,50,48,45,64,76,39,35,63,52,73,65,45,71,54,51,69,51,71,68,58,46,52,42,52,47,12,56,58,45,14,48,62,24,35,26,58,66,50,43,28,8,15,31,34,26,32,79,86,72,40,74,62,30,60,16,37,16,19,37,51,88,94,50,56,42,20,68,78,59,46,17,65,42,44,60,64,66,57,59,86,88,54,63,59,88,57,43,54,47,42,47,13,63,48,38,18,45,66,70,53,30,49,74,58,35,42,74,42,48,18,36,35,28,25,49,45,38,62,50,53,75,42,41,57,52,41,57,73,25,35,46,36,32,39,38,22,54,34,82,47,92,62,62,61,24,57,49,53,50,48,52,50,28,68,75,29,74,92,70,43,65,44,78,43,82,47,68,66,86,72,48,62,122,131,84,79,73,80,78,66,80,80,54,49,33,39,36,37,27,30,61,60,81,50,32,48,50,67,62,51,45,53,60,46,36,76,70,70,30,44,77,41,86,45,61,77,76,66,55,66,59,53,51,51,49,51,49,54,40,50,75,73,64,52,49,71,68,56,47,51,55,53,49,36,52,52,43,47,52,50,50,58,53,50,69,69,50,42,59,62,56,49,52,52,48,55,66,44,48,78,50,25,31,33,31,51,29,56,65,50,62,65,53,50,58,61,48,58,36,23,54,36,40,50,48,35,35,38,40,45,45,64,68,59,18,49,53,44,40,38,65,73,44,49,93,45,40,87,73,48,50,71,69,52,47,49,50,51,50,39,39,51,41,61,55,48,39,46,64,73,63,51,50,78,46,68,40,75,43,74,47,76,67,53,70,65,52,45,50,50,50,46,63,74,40,35,62,52,73,66,44,71,55,50,68,52,69,69,56,48,50,42,50,49,11,57,59,46,16,49,61,23,34,26,58,65,48,43,28,10,12,30,33,27,34,80,85,73,39,74,63,31,60,17,36,14,18,37,50,88,95,48,57,42,20,68,79,58,45,16,65,43,42,59,63,66,56,59,87,86,54,63,60,88,57,43,55,48,41,46,15,63,48,36,18,45,65,68,52,31,48,74,57,34,42,74,43,47,19,36,35,29,26,49,44,39,62,49,53,76,43,41,56,52,41,57,73,25,35,45,37,31,39,38,22,54,37,85,45,91,61,61,62,24,57,49,54,50,49,52,50,29,69,77,29,73,92,68,45,64,43,79,42,82,48,67,64,86,70,49,65,121

Radius of gyration: 27.48 Å; Cα contacts (8 Å, |Δi|>4): 1289; chains: 2; bounding box: 76×85×72 Å

Sequence (718 aa):
MAEKNNKKQFQIIIGLVGKICSGKTTFCELITKRGLRCIKGDDIPLENLIQLIVKLRKQGATQQELKQILMEEINTIKANLKNQYEKRCKKLLEEWTLPTIISRIYTNNEVQFLSKRNFFHKIYLDCPLLTRFENFKNKYNKYSGDIDLNMFCLLDDCVNYGLNIQGIIQEFKVTVSNEGSVDDLDNYISKNEKKILREYKPSWDEYFMRLAVEVKKRSNCNKRSVGAILISKEKRILSTGYNGTPLRMKDCFYGGCERCNQNTAQGQGLDQCWCIHAEENCLLDIGVRESKQFEPTMYTTLFPCRMCAKVIIQSGVTRIVYMEDFDSNKSKDIIDEYNNQNPSHMLILQKLSLDDYVYMAEKNNKKQFQIIIGLVGKICSGKTTFCELITKRGLRCIKGDDIPLENLIQLIVKLRKQGATQQELKQILMEEINTIKANLKNQYEKRCKKLLEEWTLPTIISRIYTNNEVQFLSKRNFFHKIYLDCPLLTRFENFKNKYNKYSGDIDLNMFCLLDDCVNYGLNIQGIIQEFKVTVSNEGSVDDLDNYISKNEKKILREYKPSWDEYFMRLAVEVKKRSNCNKRSVGAILISKEKRILSTGYNGTPLRMKDCFYGGCERCNQNTAQGQGLDQCWCIHAEENCLLDIGVRESKQFEPTMYTTLFPCRMCAKVIIQSGVTRIVYMEDFDSNKSKDIIDEYNNQNPSHMLILQKLSLDDYVY

Secondary structure (DSSP, 8-state):
------------EEEEEE-TTSSHHHHHHHHHTTT-EEE------HHHHHHHHHHHHHTT--HHHHHHHHHHHHHHHHHHHHHHHHHHHHHHHHTTTS-EEES----HHHHHHHTTSTTEEEEEEE--HHHHHHHHHHHTGGGTTT--HHHHHHHHHHHHHHTTHHHHHTT-SEEEE--S-HHHHHHHHHHTHHHHT--SS--HHHHHHHHHHHHGGG---SS---EEEEE-TTS-EEEEEE-BSPTTSPPGGGT--HHHHTTPPTTSSGGG--SBPHHHHHHHHH-HHHHHHH-PEEEEEE---HHHHHHHHHTT--EEEEEE--S-THHHHHHHHHHHH-TTS--EEEE--GGG---/------------EEEEEE-TTSSHHHHHHHHHTTT-EEE------HHHHHHHHHHHHHTT--HHHHHHHHHHHHHHHHHHHHHHHHHHHHHHHHTTTS-EEES----HHHHHHHTTSTTEEEEEEE--HHHHHHHHHHHTGGGTTT--HHHHHHHHHHHHHHTTHHHHHTT-SEEEE--S-HHHHHHHHHHTHHHHT--SS--HHHHHHHHHHHHGGG---SS---EEEEE-TTS-EEEEEE-BSPTTSPPGGGT--HHHHTTPPTTSSGGG--SBPHHHHHHHHH-HHHHHHH-PEEEEEE---HHHHHHHHHTT--EEEEEE--S-THHHHHHHHHHHH-TTS--EEEE--GGG---

pLDDT: mean 87.75, std 11.22, range [23.41, 98.31]

Organism: Tetrahymena thermophila (strain SB210) (NCBI:txid312017)

InterPro domains:
  IPR002125 Cytidine and deoxycytidylate deaminase domain [PF00383] (203-323)
  IPR002125 Cytidine and deoxycytidylate deaminase domain [PS51747] (203-337)
  IPR015517 Deoxycytidylate deaminase-related [PTHR11086] (79-332)
  IPR016193 Cytidine deaminase-like [SSF53927] (205-340)
  IPR027417 P-loop containing nucleoside triphosphate hydrolase [G3DSA:3.40.50.300] (13-196)
  IPR027417 P-loop containing nucleoside triphosphate hydrolase [SSF52540] (12-198)
  IPR035105 Deoxycytidylate deaminase domain [cd01286] (205-336)